Protein AF-0000000086635727 (afdb_homodimer)

Foldseek 3Di:
DDDQKDKDFDDPVCLLVQLVQVLVVLLPDPLQVLFFAPPPPVVVSSVVSSVVVVCQNPDPQKTKMFIAGPPPRDTFKIWMKGWLPPPPVCPVPDPPVPVPQDDPRTDRVSVSVVVVQVVVLVVVDNVFTEMETPDIGGHPVCPPVCRRVVNVVVVVVVCVVVQHKYKYWDWPVCVVVLVVVVWDWDDKDKDACPVRDDPPPPGGITMITMTMDNPVPVVD/DPDQKDKDFDDPVCLLVQLVQVLVVLLPDPLQQLFFAPPPPSVVSSVVSSVVVVCQNPDPQKTKMFIAGPPPRDTFKIWMKGWPPPPPVCPVPDPPVPVPQDDPRTDRVSVSVVVVQVVVLVVVDNVFTEMETPDIGGHPVCPPVCRRVVNVVVVVVVCVVVQHKYKYWDWPVCVVVLVVVVWDWDDKDKDACPVRDDPPPPGGITMITMTMGNPPPVVD

InterPro domains:
  IPR000182 GNAT domain [PF00583] (31-183)
  IPR000182 GNAT domain [PS51186] (5-213)
  IPR016181 Acyl-CoA N-acyltransferase [SSF55729] (10-191)
  IPR052523 Trichothecene Biosynthesis Acetyltransferases [PTHR42791] (3-195)

Sequence (440 aa):
MGDSVSISAAILADLPVLGDFLYSSKLALSINRLLIKDWPNEENQRKNYSSSIETSLSDPTMECLKAVDNVSGNIVGFVVLENSSAEAEQTSDDESTTKRTAPDWMDSDLFSEVMEGSAFLDQQSETFDHFSVIYIYVAPTSRRKGIGSKLLETCRDRAKTAGIPLVAVSEPASHPFFKSLAFEDGAHYEFDLTEYAMPYSGFGPFRLTRTIWSGDHLTRMGDSVSISAAILADLPVLGDFLYSSKLALSINRLLIKDWPNEENQRKNYSSSIETSLSDPTMECLKAVDNVSGNIVGFVVLENSSAEAEQTSDDESTTKRTAPDWMDSDLFSEVMEGSAFLDQQSETFDHFSVIYIYVAPTSRRKGIGSKLLETCRDRAKTAGIPLVAVSEPASHPFFKSLAFEDGAHYEFDLTEYAMPYSGFGPFRLTRTIWSGDHLTR

Radius of gyration: 25.7 Å; Cα contacts (8 Å, |Δi|>4): 712; chains: 2; bounding box: 42×78×71 Å

Solvent-accessible surface area (backbone atoms only — not comparable to full-atom values): 24121 Å² total; per-residue (Å²): 131,76,76,66,51,48,78,44,75,57,54,79,89,45,43,69,61,54,13,50,51,48,37,56,59,49,69,70,34,50,65,44,61,62,29,35,47,74,67,81,37,57,68,64,45,42,53,52,33,31,50,52,48,51,50,41,71,69,35,87,51,36,46,40,36,29,30,27,30,66,83,81,65,43,77,43,32,40,36,32,36,33,44,68,60,55,74,57,80,65,70,68,63,76,73,60,75,56,74,74,66,58,57,89,58,35,37,53,68,58,43,52,50,51,51,50,43,51,50,55,57,48,58,74,50,67,84,51,63,29,32,34,50,75,45,72,49,57,41,78,94,55,54,94,68,55,56,68,57,52,56,50,47,56,53,48,49,54,19,57,76,70,70,35,31,37,33,32,72,29,45,47,88,48,37,61,59,45,46,74,71,64,30,39,81,62,65,68,41,76,41,64,43,51,82,73,46,60,76,42,46,19,41,17,43,27,36,41,33,35,31,39,29,59,69,87,59,66,78,108,131,75,76,66,51,48,78,45,74,58,55,78,88,44,42,69,62,53,14,50,49,50,35,55,59,49,70,68,35,51,65,44,60,62,29,34,45,73,64,81,37,59,70,63,44,43,51,52,33,31,50,52,49,52,49,41,70,69,35,87,50,34,45,41,36,28,28,26,30,66,83,82,64,43,76,45,30,39,38,30,37,34,42,67,60,54,73,58,81,65,70,68,63,77,75,59,77,56,75,75,67,59,57,87,58,35,37,53,69,59,42,52,48,52,51,50,44,50,49,54,57,48,59,74,50,66,85,50,62,30,32,34,49,76,46,72,50,60,42,78,94,55,54,93,68,55,55,67,57,53,55,49,47,55,52,47,50,52,20,57,75,69,69,36,30,37,33,32,73,31,43,44,88,48,37,64,59,44,45,75,70,64,31,40,82,60,63,68,40,77,43,63,43,49,82,73,46,62,76,43,47,19,41,17,42,28,38,42,33,34,29,36,29,60,68,89,57,66,78,108

Nearest PDB structures (foldseek):
  7k09-assembly1_A  TM=7.067E-01  e=7.588E-09  Streptomyces alboniger
  2g0b-assembly11_D  TM=6.421E-01  e=4.257E-07  uncultured bacterium
  3igr-assembly1_A  TM=5.921E-01  e=1.013E-06  Aliivibrio fischeri ES114
  2psw-assembly2_B  TM=6.385E-01  e=7.360E-06  Homo sapiens
  7crm-assembly2_C  TM=5.842E-01  e=5.629E-04  Mycolicibacterium smegmatis MC2 155

Organism: NCBI:txid1208366

Secondary structure (DSSP, 8-state):
---SEEEEE--GGGHHHHHHHHHHHHHT-HHHHHHBTTTT-HHHHHHHHHHHHHHHHH-TTEEEEEEEETTT--EEEEEEEEETTS--------------PPPTTB-HHHHHHHHHHHHHHHHTTTTS--EEEEEEEE-GGG-SSSHHHHHHHHHHHHHHHHT--EEEEE-TTTHHHHHHTT-EEEEEEEEEGGGGS-TTEEEEEEEEEEEEE--GGG--/---SEEEEE--GGGHHHHHHHHHHHHHT-HHHHHHBTTTT-HHHHHHHHHHHHHHHHH-TTEEEEEEEETTT--EEEEEEEEETTS--------------PPPTTB-HHHHHHHHHHHHHHHHTTTTS--EEEEEEEE-GGG-SSSHHHHHHHHHHHHHHHHT--EEEEE-TTTHHHHHHTT-EEEEEEEEEGGGGS-TTEEEEEEEEEEEEE--GGG--

pLDDT: mean 90.7, std 16.27, range [30.2, 98.88]

Structure (mmCIF, N/CA/C/O backbone):
data_AF-0000000086635727-model_v1
#
loop_
_entity.id
_entity.type
_entity.pdbx_description
1 polymer 'N-acetyltransferase domain-containing protein'
#
loop_
_atom_site.group_PDB
_atom_site.id
_atom_site.type_symbol
_atom_site.label_atom_id
_atom_site.label_alt_id
_atom_site.label_comp_id
_atom_site.label_asym_id
_atom_site.label_entity_id
_atom_site.label_seq_id
_atom_site.pdbx_PDB_ins_code
_atom_site.Cartn_x
_atom_site.Cartn_y
_atom_site.Cartn_z
_atom_site.occupancy
_atom_site.B_iso_or_equiv
_atom_site.auth_seq_id
_atom_site.auth_comp_id
_atom_site.auth_asym_id
_atom_site.auth_atom_id
_atom_site.pdbx_PDB_model_num
ATOM 1 N N . MET A 1 1 ? -4.012 -37.156 10.641 1 36.78 1 MET A N 1
ATOM 2 C CA . MET A 1 1 ? -4.59 -35.844 10.703 1 36.78 1 MET A CA 1
ATOM 3 C C . MET A 1 1 ? -5.242 -35.438 9.383 1 36.78 1 MET A C 1
ATOM 5 O O . MET A 1 1 ? -4.586 -35.469 8.336 1 36.78 1 MET A O 1
ATOM 9 N N . GLY A 1 2 ? -6.363 -35.656 9.102 1 48.5 2 GLY A N 1
ATOM 10 C CA . GLY A 1 2 ? -7.102 -35.562 7.852 1 48.5 2 GLY A CA 1
ATOM 11 C C . GLY A 1 2 ? -6.828 -34.312 7.07 1 48.5 2 GLY A C 1
ATOM 12 O O . GLY A 1 2 ? -6.414 -33.281 7.645 1 48.5 2 GLY A O 1
ATOM 13 N N . ASP A 1 3 ? -6.762 -34.281 5.75 1 68.38 3 ASP A N 1
ATOM 14 C CA . ASP A 1 3 ? -6.406 -33.156 4.91 1 68.38 3 ASP A CA 1
ATOM 15 C C . ASP A 1 3 ? -7.305 -31.953 5.207 1 68.38 3 ASP A C 1
ATOM 17 O O . ASP A 1 3 ? -8.523 -32.031 5.078 1 68.38 3 ASP A O 1
ATOM 21 N N . SER A 1 4 ? -6.855 -30.859 5.867 1 88.88 4 SER A N 1
ATOM 22 C CA . SER A 1 4 ? -7.602 -29.703 6.348 1 88.88 4 SER A CA 1
ATOM 23 C C . SER A 1 4 ? -8.234 -28.938 5.195 1 88.88 4 SER A C 1
ATOM 25 O O . SER A 1 4 ? -9.203 -28.188 5.387 1 88.88 4 SER A O 1
ATOM 27 N N . VAL A 1 5 ? -7.836 -29.328 3.965 1 96.62 5 VAL A N 1
ATOM 28 C CA . VAL A 1 5 ? -8.422 -28.625 2.834 1 96.62 5 VAL A CA 1
ATOM 29 C C . VAL A 1 5 ? -8.633 -29.594 1.669 1 96.62 5 VAL A C 1
ATOM 31 O O . VAL A 1 5 ? -7.918 -30.578 1.541 1 96.62 5 VAL A O 1
ATOM 34 N N . SER A 1 6 ? -9.594 -29.469 0.862 1 97.81 6 SER A N 1
ATOM 35 C CA . SER A 1 6 ? -9.867 -30.188 -0.386 1 97.81 6 SER A CA 1
ATOM 36 C C . SER A 1 6 ? -9.672 -29.266 -1.591 1 97.81 6 SER A C 1
ATOM 38 O O . SER A 1 6 ? -10.055 -28.094 -1.556 1 97.81 6 SER A O 1
ATOM 40 N N . ILE A 1 7 ? -9.055 -29.828 -2.609 1 98.38 7 ILE A N 1
ATOM 41 C CA . ILE A 1 7 ? -8.836 -29.078 -3.838 1 98.38 7 ILE A CA 1
ATOM 42 C C . ILE A 1 7 ? -9.852 -29.5 -4.895 1 98.38 7 ILE A C 1
ATOM 44 O O . ILE A 1 7 ? -10.047 -30.688 -5.125 1 98.38 7 ILE A O 1
ATOM 48 N N . SER A 1 8 ? -10.508 -28.594 -5.496 1 98.19 8 SER A N 1
ATOM 49 C CA . SER A 1 8 ? -11.461 -28.875 -6.559 1 98.19 8 SER A CA 1
ATOM 50 C C . SER A 1 8 ? -11.539 -27.734 -7.562 1 98.19 8 SER A C 1
ATOM 52 O O . SER A 1 8 ? -10.945 -26.672 -7.348 1 98.19 8 SER A O 1
ATOM 54 N N . ALA A 1 9 ? -12.211 -27.938 -8.633 1 98.31 9 ALA A N 1
ATOM 55 C CA . ALA A 1 9 ? -12.391 -26.906 -9.656 1 98.31 9 ALA A CA 1
ATOM 56 C C . ALA A 1 9 ? -13.25 -25.75 -9.133 1 98.31 9 ALA A C 1
ATOM 58 O O . ALA A 1 9 ? -14.266 -25.984 -8.469 1 98.31 9 ALA A O 1
ATOM 59 N N . ALA A 1 10 ? -12.828 -24.547 -9.359 1 98.69 10 ALA A N 1
ATOM 60 C CA . ALA A 1 10 ? -13.672 -23.391 -9.07 1 98.69 10 ALA A CA 1
ATOM 61 C C . ALA A 1 10 ? -14.797 -23.25 -10.086 1 98.69 10 ALA A C 1
ATOM 63 O O . ALA A 1 10 ? -14.656 -23.703 -11.234 1 98.69 10 ALA A O 1
ATOM 64 N N . ILE A 1 11 ? -15.883 -22.719 -9.625 1 98.06 11 ILE A N 1
ATOM 65 C CA . ILE A 1 11 ? -17.031 -22.484 -10.5 1 98.06 11 ILE A CA 1
ATOM 66 C C . ILE A 1 11 ? -17.406 -21 -10.461 1 98.06 11 ILE A C 1
ATOM 68 O O . ILE A 1 11 ? -16.859 -20.234 -9.664 1 98.06 11 ILE A O 1
ATOM 72 N N . LEU A 1 12 ? -18.328 -20.609 -11.312 1 97.94 12 LEU A N 1
ATOM 73 C CA . LEU A 1 12 ? -18.703 -19.203 -11.453 1 97.94 12 LEU A CA 1
ATOM 74 C C . LEU A 1 12 ? -19.219 -18.641 -10.133 1 97.94 12 LEU A C 1
ATOM 76 O O . LEU A 1 12 ? -19 -17.469 -9.82 1 97.94 12 LEU A O 1
ATOM 80 N N . ALA A 1 13 ? -19.859 -19.438 -9.344 1 98.25 13 ALA A N 1
ATOM 81 C CA . ALA A 1 13 ? -20.422 -19.016 -8.062 1 98.25 13 ALA A CA 1
ATOM 82 C C . ALA A 1 13 ? -19.312 -18.609 -7.102 1 98.25 13 ALA A C 1
ATOM 84 O O . ALA A 1 13 ? -19.562 -17.906 -6.117 1 98.25 13 ALA A O 1
ATOM 85 N N . ASP A 1 14 ? -18.078 -18.984 -7.352 1 98.69 14 ASP A N 1
ATOM 86 C CA . ASP A 1 14 ? -16.938 -18.688 -6.484 1 98.69 14 ASP A CA 1
ATOM 87 C C . ASP A 1 14 ? -16.328 -17.328 -6.832 1 98.69 14 ASP A C 1
ATOM 89 O O . ASP A 1 14 ? -15.438 -16.844 -6.133 1 98.69 14 ASP A O 1
ATOM 93 N N . LEU A 1 15 ? -16.797 -16.688 -7.852 1 98.56 15 LEU A N 1
ATOM 94 C CA . LEU A 1 15 ? -16.188 -15.492 -8.445 1 98.56 15 LEU A CA 1
ATOM 95 C C . LEU A 1 15 ? -16.047 -14.383 -7.406 1 98.56 15 LEU A C 1
ATOM 97 O O . LEU A 1 15 ? -15 -13.742 -7.309 1 98.56 15 LEU A O 1
ATOM 101 N N . PRO A 1 16 ? -17 -14.125 -6.531 1 98.25 16 PRO A N 1
ATOM 102 C CA . PRO A 1 16 ? -16.828 -13.039 -5.566 1 98.25 16 PRO A CA 1
ATOM 103 C C . PRO A 1 16 ? -15.664 -13.273 -4.613 1 98.25 16 PRO A C 1
ATOM 105 O O . PRO A 1 16 ? -14.867 -12.359 -4.371 1 98.25 16 PRO A O 1
ATOM 108 N N . VAL A 1 17 ? -15.508 -14.453 -4.16 1 98.5 17 VAL A N 1
ATOM 109 C CA . VAL A 1 17 ? -14.453 -14.766 -3.199 1 98.5 17 VAL A CA 1
ATOM 110 C C . VAL A 1 17 ? -13.094 -14.773 -3.898 1 98.5 17 VAL A C 1
ATOM 112 O O . VAL A 1 17 ? -12.125 -14.219 -3.377 1 98.5 17 VAL A O 1
ATOM 115 N N . LEU A 1 18 ? -13.008 -15.359 -5.082 1 98.81 18 LEU A N 1
ATOM 116 C CA . LEU A 1 18 ? -11.742 -15.422 -5.805 1 98.81 18 LEU A CA 1
ATOM 117 C C . LEU A 1 18 ? -11.305 -14.039 -6.277 1 98.81 18 LEU A C 1
ATOM 119 O O . LEU A 1 18 ? -10.117 -13.719 -6.266 1 98.81 18 LEU A O 1
ATOM 123 N N . GLY A 1 19 ? -12.297 -13.219 -6.723 1 98.56 19 GLY A N 1
ATOM 124 C CA . GLY A 1 19 ? -11.992 -11.844 -7.062 1 98.56 19 GLY A CA 1
ATOM 125 C C . GLY A 1 19 ? -11.43 -11.047 -5.898 1 98.56 19 GLY A C 1
ATOM 126 O O . GLY A 1 19 ? -10.469 -10.289 -6.059 1 98.56 19 GLY A O 1
ATOM 127 N N . ASP A 1 20 ? -12.023 -11.281 -4.738 1 97.5 20 ASP A N 1
ATOM 128 C CA . ASP A 1 20 ? -11.547 -10.625 -3.523 1 97.5 20 ASP A CA 1
ATOM 129 C C . ASP A 1 20 ? -10.133 -11.078 -3.166 1 97.5 20 ASP A C 1
ATOM 131 O O . ASP A 1 20 ? -9.312 -10.281 -2.703 1 97.5 20 ASP A O 1
ATOM 135 N N . PHE A 1 21 ? -9.867 -12.375 -3.34 1 97.75 21 PHE A N 1
ATOM 136 C CA . PHE A 1 21 ? -8.531 -12.906 -3.088 1 97.75 21 PHE A CA 1
ATOM 137 C C . PHE A 1 21 ? -7.508 -12.258 -4.008 1 97.75 21 PHE A C 1
ATOM 139 O O . PHE A 1 21 ? -6.441 -11.828 -3.555 1 97.75 21 PHE A O 1
ATOM 146 N N . LEU A 1 22 ? -7.848 -12.164 -5.262 1 98.19 22 LEU A N 1
ATOM 147 C CA . LEU A 1 22 ? -6.906 -11.562 -6.203 1 98.19 22 LEU A CA 1
ATOM 148 C C . LEU A 1 22 ? -6.695 -10.086 -5.891 1 98.19 22 LEU A C 1
ATOM 150 O O . LEU A 1 22 ? -5.562 -9.602 -5.906 1 98.19 22 LEU A O 1
ATOM 154 N N . TYR A 1 23 ? -7.754 -9.398 -5.566 1 97.12 23 TYR A N 1
ATOM 155 C CA . TYR A 1 23 ? -7.645 -8 -5.168 1 97.12 23 TYR A CA 1
ATOM 156 C C . TYR A 1 23 ? -6.715 -7.844 -3.971 1 97.12 23 TYR A C 1
ATOM 158 O O . TYR A 1 23 ? -5.832 -6.98 -3.971 1 97.12 23 TYR A O 1
ATOM 166 N N . SER A 1 24 ? -6.895 -8.695 -2.98 1 94.31 24 SER A N 1
ATOM 167 C CA . SER A 1 24 ? -6.078 -8.656 -1.771 1 94.31 24 SER A CA 1
ATOM 168 C C . SER A 1 24 ? -4.605 -8.891 -2.09 1 94.31 24 SER A C 1
ATOM 170 O O . SER A 1 24 ? -3.73 -8.227 -1.532 1 94.31 24 SER A O 1
ATOM 172 N N . SER A 1 25 ? -4.379 -9.789 -2.971 1 95.06 25 SER A N 1
ATOM 173 C CA . SER A 1 25 ? -3.012 -10.102 -3.377 1 95.06 25 SER A CA 1
ATOM 174 C C . SER A 1 25 ? -2.346 -8.914 -4.055 1 95.06 25 SER A C 1
ATOM 176 O O . SER A 1 25 ? -1.209 -8.562 -3.729 1 95.06 25 SER A O 1
ATOM 178 N N . LYS A 1 26 ? -3.078 -8.227 -4.914 1 95.88 26 LYS A N 1
ATOM 179 C CA . LYS A 1 26 ? -2.514 -7.133 -5.703 1 95.88 26 LYS A CA 1
ATOM 180 C C . LYS A 1 26 ? -2.381 -5.863 -4.867 1 95.88 26 LYS A C 1
ATOM 182 O O . LYS A 1 26 ? -1.473 -5.059 -5.094 1 95.88 26 LYS A O 1
ATOM 187 N N . LEU A 1 27 ? -3.234 -5.695 -3.893 1 93.12 27 LEU A N 1
ATOM 188 C CA . LEU A 1 27 ? -3.201 -4.559 -2.98 1 93.12 27 LEU A CA 1
ATOM 189 C C . LEU A 1 27 ? -1.878 -4.508 -2.223 1 93.12 27 LEU A C 1
ATOM 191 O O . LEU A 1 27 ? -1.392 -3.428 -1.882 1 93.12 27 LEU A O 1
ATOM 195 N N . ALA A 1 28 ? -1.261 -5.59 -2.072 1 91.94 28 ALA A N 1
ATOM 196 C CA . ALA A 1 28 ? -0.073 -5.699 -1.229 1 91.94 28 ALA A CA 1
ATOM 197 C C . ALA A 1 28 ? 1.189 -5.352 -2.014 1 91.94 28 ALA A C 1
ATOM 199 O O . ALA A 1 28 ? 2.262 -5.176 -1.43 1 91.94 28 ALA A O 1
ATOM 200 N N . LEU A 1 29 ? 1.156 -5.195 -3.256 1 95.31 29 LEU A N 1
ATOM 201 C CA . LEU A 1 29 ? 2.338 -5.008 -4.09 1 95.31 29 LEU A CA 1
ATOM 202 C C . LEU A 1 29 ? 2.73 -3.535 -4.152 1 95.31 29 LEU A C 1
ATOM 204 O O . LEU A 1 29 ? 1.91 -2.686 -4.504 1 95.31 29 LEU A O 1
ATOM 208 N N . SER A 1 30 ? 4.027 -3.275 -3.857 1 96.81 30 SER A N 1
ATOM 209 C CA . SER A 1 30 ? 4.543 -1.91 -3.914 1 96.81 30 SER A CA 1
ATOM 210 C C . SER A 1 30 ? 4.383 -1.317 -5.309 1 96.81 30 SER A C 1
ATOM 212 O O . SER A 1 30 ? 4.035 -0.143 -5.457 1 96.81 30 SER A O 1
ATOM 214 N N . ILE A 1 31 ? 4.602 -2.123 -6.324 1 97.88 31 ILE A N 1
ATOM 215 C CA . ILE A 1 31 ? 4.504 -1.625 -7.691 1 97.88 31 ILE A CA 1
ATOM 216 C C . ILE A 1 31 ? 3.068 -1.204 -7.984 1 97.88 31 ILE A C 1
ATOM 218 O O . ILE A 1 31 ? 2.836 -0.224 -8.695 1 97.88 31 ILE A O 1
ATOM 222 N N . ASN A 1 32 ? 2.025 -1.882 -7.406 1 96.94 32 ASN A N 1
ATOM 223 C CA . ASN A 1 32 ? 0.627 -1.54 -7.648 1 96.94 32 ASN A CA 1
ATOM 224 C C . ASN A 1 32 ? 0.234 -0.252 -6.93 1 96.94 32 ASN A C 1
ATOM 226 O O . ASN A 1 32 ? -0.639 0.482 -7.398 1 96.94 32 ASN A O 1
ATOM 230 N N . ARG A 1 33 ? 0.891 0.064 -5.863 1 96.12 33 ARG A N 1
ATOM 231 C CA . ARG A 1 33 ? 0.668 1.345 -5.203 1 96.12 33 ARG A CA 1
ATOM 232 C C . ARG A 1 33 ? 0.951 2.506 -6.148 1 96.12 33 ARG A C 1
ATOM 234 O O . ARG A 1 33 ? 0.279 3.539 -6.094 1 96.12 33 ARG A O 1
ATOM 241 N N . LEU A 1 34 ? 1.922 2.336 -6.977 1 97.25 34 LEU A N 1
ATOM 242 C CA . LEU A 1 34 ? 2.311 3.398 -7.898 1 97.25 34 LEU A CA 1
ATOM 243 C C . LEU A 1 34 ? 1.558 3.273 -9.219 1 97.25 34 LEU A C 1
ATOM 245 O O . LEU A 1 34 ? 1.301 4.277 -9.891 1 97.25 34 LEU A O 1
ATOM 249 N N . LEU A 1 35 ? 1.192 2.041 -9.555 1 97.88 35 LEU A N 1
ATOM 250 C CA . LEU A 1 35 ? 0.528 1.768 -10.82 1 97.88 35 LEU A CA 1
ATOM 251 C C . LEU A 1 35 ? -0.91 2.275 -10.805 1 97.88 35 LEU A C 1
ATOM 253 O O . LEU A 1 35 ? -1.391 2.824 -11.797 1 97.88 35 LEU A O 1
ATOM 257 N N . ILE A 1 36 ? -1.622 2.139 -9.664 1 96.81 36 ILE A N 1
ATOM 258 C CA . ILE A 1 36 ? -3.041 2.451 -9.539 1 96.81 36 ILE A CA 1
ATOM 259 C C . ILE A 1 36 ? -3.215 3.906 -9.109 1 96.81 36 ILE A C 1
ATOM 261 O O . ILE A 1 36 ? -2.729 4.305 -8.047 1 96.81 36 ILE A O 1
ATOM 265 N N . LYS A 1 37 ? -3.822 4.695 -9.922 1 92.56 37 LYS A N 1
ATOM 266 C CA . LYS A 1 37 ? -4.152 6.074 -9.57 1 92.56 37 LYS A CA 1
ATOM 267 C C . LYS A 1 37 ? -5.238 6.121 -8.5 1 92.56 37 LYS A C 1
ATOM 269 O O . LYS A 1 37 ? -6.082 5.227 -8.422 1 92.56 37 LYS A O 1
ATOM 274 N N . ASP A 1 38 ? -5.215 7.184 -7.66 1 86.62 38 ASP A N 1
ATOM 275 C CA . ASP A 1 38 ? -6.195 7.379 -6.598 1 86.62 38 ASP A CA 1
ATOM 276 C C . ASP A 1 38 ? -6.281 6.148 -5.699 1 86.62 38 ASP A C 1
ATOM 278 O O . ASP A 1 38 ? -7.371 5.629 -5.449 1 86.62 38 ASP A O 1
ATOM 282 N N . TRP A 1 39 ? -5.16 5.727 -5.355 1 87.31 39 TRP A N 1
ATOM 283 C CA . TRP A 1 39 ? -5.02 4.48 -4.609 1 87.31 39 TRP A CA 1
ATOM 284 C C . TRP A 1 39 ? -5.785 4.543 -3.295 1 87.31 39 TRP A C 1
ATOM 286 O O . TRP A 1 39 ? -5.766 5.566 -2.604 1 87.31 39 TRP A O 1
ATOM 296 N N . PRO A 1 40 ? -6.617 3.398 -2.949 1 89.81 40 PRO A N 1
ATOM 297 C CA . PRO A 1 40 ? -6.512 2.078 -3.576 1 89.81 40 PRO A CA 1
ATOM 298 C C . PRO A 1 40 ? -7.441 1.918 -4.773 1 89.81 40 PRO A C 1
ATOM 300 O O . PRO A 1 40 ? -7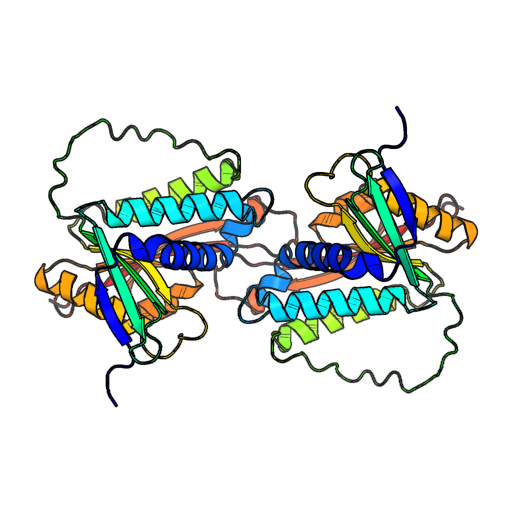.383 0.904 -5.477 1 89.81 40 PRO A O 1
ATOM 303 N N . ASN A 1 41 ? -8.273 2.92 -5.004 1 92.25 41 ASN A N 1
ATOM 304 C CA . ASN A 1 41 ? -9.18 2.832 -6.145 1 92.25 41 ASN A CA 1
ATOM 305 C C . ASN A 1 41 ? -9.914 1.496 -6.176 1 92.25 41 ASN A C 1
ATOM 307 O O . ASN A 1 41 ? -9.93 0.811 -7.199 1 92.25 41 ASN A O 1
ATOM 311 N N . GLU A 1 42 ? -10.523 1.17 -5.078 1 92.31 42 GLU A N 1
ATOM 312 C CA . GLU A 1 42 ? -11.078 -0.153 -4.805 1 92.31 42 GLU A CA 1
ATOM 313 C C . GLU A 1 42 ? -12.07 -0.566 -5.883 1 92.31 42 GLU A C 1
ATOM 315 O O . GLU A 1 42 ? -12.031 -1.696 -6.375 1 92.31 42 GLU A O 1
ATOM 320 N N . GLU A 1 43 ? -12.883 0.314 -6.305 1 95 43 GLU A N 1
ATOM 321 C CA . GLU A 1 43 ? -13.922 -0.02 -7.273 1 95 43 GLU A CA 1
ATOM 322 C C . GLU A 1 43 ? -13.32 -0.542 -8.578 1 95 43 GLU A C 1
ATOM 324 O O . GLU A 1 43 ? -13.664 -1.638 -9.023 1 95 43 GLU A O 1
ATOM 329 N N . ASN A 1 44 ? -12.422 0.178 -9.133 1 96.62 44 ASN A N 1
ATOM 330 C CA . ASN A 1 44 ? -11.82 -0.215 -10.406 1 96.62 44 ASN A CA 1
ATOM 331 C C . ASN A 1 44 ? -10.961 -1.471 -10.258 1 96.62 44 ASN A C 1
ATOM 333 O O . ASN A 1 44 ? -10.969 -2.34 -11.133 1 96.62 44 ASN A O 1
ATOM 337 N N . GLN A 1 45 ? -10.289 -1.582 -9.141 1 97.06 45 GLN A N 1
ATOM 338 C CA . GLN A 1 45 ? -9.445 -2.754 -8.938 1 97.06 45 GLN A CA 1
ATOM 339 C C . GLN A 1 45 ? -10.281 -4.02 -8.789 1 97.06 45 GLN A C 1
ATOM 341 O O . GLN A 1 45 ? -9.984 -5.043 -9.406 1 97.06 45 GLN A O 1
ATOM 346 N N . ARG A 1 46 ? -11.289 -3.943 -8.039 1 97.44 46 ARG A N 1
ATOM 347 C CA . ARG A 1 46 ? -12.141 -5.109 -7.82 1 97.44 46 ARG A CA 1
ATOM 348 C C . ARG A 1 46 ? -12.812 -5.539 -9.117 1 97.44 46 ARG A C 1
ATOM 350 O O . ARG A 1 46 ? -12.906 -6.734 -9.414 1 97.44 46 ARG A O 1
ATOM 357 N N . LYS A 1 47 ? -13.281 -4.59 -9.82 1 97.94 47 LYS A N 1
ATOM 358 C CA . LYS A 1 47 ? -13.875 -4.906 -11.117 1 97.94 47 LYS A CA 1
ATOM 359 C C . LYS A 1 47 ? -12.859 -5.586 -12.031 1 97.94 47 LYS A C 1
ATOM 361 O O . LYS A 1 47 ? -13.172 -6.598 -12.664 1 97.94 47 LYS A O 1
ATOM 366 N N . ASN A 1 48 ? -11.711 -5.039 -12.102 1 97.69 48 ASN A N 1
ATOM 367 C CA . ASN A 1 48 ? -10.648 -5.559 -12.953 1 97.69 48 ASN A CA 1
ATOM 368 C C . ASN A 1 48 ? -10.273 -6.988 -12.57 1 97.69 48 ASN A C 1
ATOM 370 O O . ASN A 1 48 ? -10.164 -7.859 -13.438 1 97.69 48 ASN A O 1
ATOM 374 N N . TYR A 1 49 ? -10.125 -7.273 -11.32 1 97.88 49 TYR A N 1
ATOM 375 C CA . TYR A 1 49 ? -9.641 -8.578 -10.883 1 97.88 49 TYR A CA 1
ATOM 376 C C . TYR A 1 49 ? -10.766 -9.609 -10.914 1 97.88 49 TYR A C 1
ATOM 378 O O . TYR A 1 49 ? -10.523 -10.789 -11.188 1 97.88 49 TYR A O 1
ATOM 386 N N . SER A 1 50 ? -11.992 -9.148 -10.664 1 98.19 50 SER A N 1
ATOM 387 C CA . SER A 1 50 ? -13.125 -10.031 -10.883 1 98.19 50 SER A CA 1
ATOM 388 C C . SER A 1 50 ? -13.227 -10.461 -12.344 1 98.19 50 SER A C 1
ATOM 390 O O . SER A 1 50 ? -13.453 -11.633 -12.633 1 98.19 50 SER A O 1
ATOM 392 N N . SER A 1 51 ? -13.062 -9.516 -13.227 1 98 51 SER A N 1
ATOM 393 C CA . SER A 1 51 ? -13.094 -9.812 -14.656 1 98 51 SER A CA 1
ATOM 394 C C . SER A 1 51 ? -11.977 -10.773 -15.047 1 98 51 SER A C 1
ATOM 396 O O . SER A 1 51 ? -12.18 -11.664 -15.875 1 98 51 SER A O 1
ATOM 398 N N . SER A 1 52 ? -10.828 -10.594 -14.477 1 97.75 52 SER A N 1
ATOM 399 C CA . SER A 1 52 ? -9.695 -11.469 -14.758 1 97.75 52 SER A CA 1
ATOM 400 C C . SER A 1 52 ? -9.984 -12.898 -14.336 1 97.75 52 SER A C 1
ATOM 402 O O . SER A 1 52 ? -9.672 -13.844 -15.062 1 97.75 52 SER A O 1
ATOM 404 N N . ILE A 1 53 ? -10.594 -13.07 -13.156 1 98.44 53 ILE A N 1
ATOM 405 C CA . ILE A 1 53 ? -10.945 -14.398 -12.672 1 98.44 53 ILE A CA 1
ATOM 406 C C . ILE A 1 53 ? -12.039 -15 -13.555 1 98.44 53 ILE A C 1
ATOM 408 O O . ILE A 1 53 ? -11.984 -16.172 -13.906 1 98.44 53 ILE A O 1
ATOM 412 N N . GLU A 1 54 ? -12.969 -14.195 -13.922 1 98.31 54 GLU A N 1
ATOM 413 C CA . GLU A 1 54 ? -14.055 -14.656 -14.781 1 98.31 54 GLU A CA 1
ATOM 414 C C . GLU A 1 54 ? -13.516 -15.172 -16.109 1 98.31 54 GLU A C 1
ATOM 416 O O . GLU A 1 54 ? -13.953 -16.219 -16.594 1 98.31 54 GLU A O 1
ATOM 421 N N . THR A 1 55 ? -12.594 -14.43 -16.688 1 97.38 55 THR A N 1
ATOM 422 C CA . THR A 1 55 ? -11.953 -14.844 -17.922 1 97.38 55 THR A CA 1
ATOM 423 C C . THR A 1 55 ? -11.227 -16.172 -17.734 1 97.38 55 THR A C 1
ATOM 425 O O . THR A 1 55 ? -11.305 -17.062 -18.609 1 97.38 55 THR A O 1
ATOM 428 N N . SER A 1 56 ? -10.578 -16.312 -16.641 1 97.12 56 SER A N 1
ATOM 429 C CA . SER A 1 56 ? -9.875 -17.547 -16.344 1 97.12 56 SER A CA 1
ATOM 430 C C . SER A 1 56 ? -10.844 -18.719 -16.25 1 97.12 56 SER A C 1
ATOM 432 O O . SER A 1 56 ? -10.539 -19.828 -16.688 1 97.12 56 SER A O 1
ATOM 434 N N . LEU A 1 57 ? -12 -18.516 -15.664 1 97.5 57 LEU A N 1
ATOM 435 C CA . LEU A 1 57 ? -12.992 -19.562 -15.461 1 97.5 57 LEU A CA 1
ATOM 436 C C . LEU A 1 57 ? -13.602 -20.016 -16.781 1 97.5 57 LEU A C 1
ATOM 438 O O . LEU A 1 57 ? -14.039 -21.156 -16.922 1 97.5 57 LEU A O 1
ATOM 442 N N . SER A 1 58 ? -13.547 -19.172 -17.781 1 95.44 58 SER A N 1
ATOM 443 C CA . SER A 1 58 ? -14.227 -19.453 -19.031 1 95.44 58 SER A CA 1
ATOM 444 C C . SER A 1 58 ? -13.242 -19.906 -20.109 1 95.44 58 SER A C 1
ATOM 446 O O . SER A 1 58 ? -13.641 -20.406 -21.156 1 95.44 58 SER A O 1
ATOM 448 N N . ASP A 1 59 ? -11.977 -19.672 -19.875 1 95.5 59 ASP A N 1
ATOM 449 C CA . ASP A 1 59 ? -10.945 -20 -20.859 1 95.5 59 ASP A CA 1
ATOM 450 C C . ASP A 1 59 ? -10.602 -21.484 -20.828 1 95.5 59 ASP A C 1
ATOM 452 O O . ASP A 1 59 ? -10.141 -22 -19.812 1 95.5 59 ASP A O 1
ATOM 456 N N . PRO A 1 60 ? -10.797 -22.203 -21.875 1 93.81 60 PRO A N 1
ATOM 457 C CA . PRO A 1 60 ? -10.578 -23.641 -21.891 1 93.81 60 PRO A CA 1
ATOM 458 C C . PRO A 1 60 ? -9.102 -24.016 -21.734 1 93.81 60 PRO A C 1
ATOM 460 O O . PRO A 1 60 ? -8.781 -25.172 -21.453 1 93.81 60 PRO A O 1
ATOM 463 N N . THR A 1 61 ? -8.195 -23.109 -21.938 1 94.94 61 THR A N 1
ATOM 464 C CA . THR A 1 61 ? -6.77 -23.391 -21.766 1 94.94 61 THR A CA 1
ATOM 465 C C . THR A 1 61 ? -6.34 -23.172 -20.328 1 94.94 61 THR A C 1
ATOM 467 O O . THR A 1 61 ? -5.184 -23.406 -19.969 1 94.94 61 THR A O 1
ATOM 470 N N . MET A 1 62 ? -7.34 -22.766 -19.5 1 97.06 62 MET A N 1
ATOM 471 C CA . MET A 1 62 ? -7.016 -22.469 -18.109 1 97.06 62 MET A CA 1
ATOM 472 C C . MET A 1 62 ? -7.789 -23.375 -17.156 1 97.06 62 MET A C 1
ATOM 474 O O . MET A 1 62 ? -8.875 -23.859 -17.5 1 97.06 62 MET A O 1
ATOM 478 N N . GLU A 1 63 ? -7.191 -23.656 -16.109 1 97.56 63 GLU A N 1
ATOM 479 C CA . GLU A 1 63 ? -7.812 -24.375 -15 1 97.56 63 GLU A CA 1
ATOM 480 C C . GLU A 1 63 ? -7.758 -23.547 -13.719 1 97.56 63 GLU A C 1
ATOM 482 O O . GLU A 1 63 ? -6.684 -23.109 -13.305 1 97.56 63 GLU A O 1
ATOM 487 N N . CYS A 1 64 ? -8.906 -23.297 -13.141 1 98.62 64 CYS A N 1
ATOM 488 C CA . CYS A 1 64 ? -8.992 -22.609 -11.859 1 98.62 64 CYS A CA 1
ATOM 489 C C . CYS A 1 64 ? -9.367 -23.594 -10.75 1 98.62 64 CYS A C 1
ATOM 491 O O . CYS A 1 64 ? -10.445 -24.188 -10.773 1 98.62 64 CYS A O 1
ATOM 493 N N . LEU A 1 65 ? -8.461 -23.766 -9.797 1 98.69 65 LEU A N 1
ATOM 494 C CA . LEU A 1 65 ? -8.68 -24.656 -8.672 1 98.69 65 LEU A CA 1
ATOM 495 C C . LEU A 1 65 ? -8.82 -23.891 -7.371 1 98.69 65 LEU A C 1
ATOM 497 O O . LEU A 1 65 ? -8.109 -22.906 -7.148 1 98.69 65 LEU A O 1
ATOM 501 N N . LYS A 1 66 ? -9.734 -24.328 -6.547 1 98.81 66 LYS A N 1
ATOM 502 C CA . LYS A 1 66 ? -9.938 -23.719 -5.234 1 98.81 66 LYS A CA 1
ATOM 503 C C . LYS A 1 66 ? -9.602 -24.703 -4.117 1 98.81 66 LYS A C 1
ATOM 505 O O . LYS A 1 66 ? -9.758 -25.922 -4.277 1 98.81 66 LYS A O 1
ATOM 510 N N . ALA A 1 67 ? -9.078 -24.203 -3.059 1 98.81 67 ALA A N 1
ATOM 511 C CA . ALA A 1 67 ? -8.898 -24.922 -1.807 1 98.81 67 ALA A CA 1
ATOM 512 C C . ALA A 1 67 ? -10.016 -24.594 -0.817 1 98.81 67 ALA A C 1
ATOM 514 O O . ALA A 1 67 ? -10.227 -23.438 -0.482 1 98.81 67 ALA A O 1
ATOM 515 N N . VAL A 1 68 ? -10.727 -25.594 -0.337 1 98.56 68 VAL A N 1
ATOM 516 C CA . VAL A 1 68 ? -11.844 -25.422 0.585 1 98.56 68 VAL A CA 1
ATOM 517 C C . VAL A 1 68 ? -11.5 -26.047 1.936 1 98.56 68 VAL A C 1
ATOM 519 O O . VAL A 1 68 ? -11.086 -27.203 2.004 1 98.56 68 VAL A O 1
ATOM 522 N N . ASP A 1 69 ? -11.586 -25.219 2.945 1 97.88 69 ASP A N 1
ATOM 523 C CA . ASP A 1 69 ? -11.422 -25.734 4.297 1 97.88 69 ASP A CA 1
ATOM 524 C C . ASP A 1 69 ? -12.523 -26.734 4.633 1 97.88 69 ASP A C 1
ATOM 526 O O . ASP A 1 69 ? -13.711 -26.406 4.59 1 97.88 69 ASP A O 1
ATOM 530 N N . ASN A 1 70 ? -12.125 -27.906 5.047 1 96.75 70 ASN A N 1
ATOM 531 C CA . ASN A 1 70 ? -13.086 -28.984 5.207 1 96.75 70 ASN A CA 1
ATOM 532 C C . ASN A 1 70 ? -13.992 -28.766 6.418 1 96.75 70 ASN A C 1
ATOM 534 O O . ASN A 1 70 ? -15.078 -29.328 6.5 1 96.75 70 ASN A O 1
ATOM 538 N N . VAL A 1 71 ? -13.609 -28 7.348 1 95.56 71 VAL A N 1
ATOM 539 C CA . VAL A 1 71 ? -14.383 -27.75 8.562 1 95.56 71 VAL A CA 1
ATOM 540 C C . VAL A 1 71 ? -15.367 -26.609 8.32 1 95.56 71 VAL A C 1
ATOM 542 O O . VAL A 1 71 ? -16.578 -26.781 8.445 1 95.56 71 VAL A O 1
ATOM 545 N N . SER A 1 72 ? -14.992 -25.484 7.84 1 95.56 72 SER A N 1
ATOM 546 C CA . SER A 1 72 ? -15.82 -24.297 7.688 1 95.56 72 SER A CA 1
ATOM 547 C C . SER A 1 72 ? -16.562 -24.297 6.355 1 95.56 72 SER A C 1
ATOM 549 O O . SER A 1 72 ? -17.578 -23.625 6.199 1 95.56 72 SER A O 1
ATOM 551 N N . GLY A 1 73 ? -15.984 -25 5.352 1 96.81 73 GLY A N 1
ATOM 552 C CA . GLY A 1 73 ? -16.547 -24.969 4.012 1 96.81 73 GLY A CA 1
ATOM 553 C C . GLY A 1 73 ? -16.156 -23.734 3.225 1 96.81 73 GLY A C 1
ATOM 554 O O . GLY A 1 73 ? -16.578 -23.547 2.082 1 96.81 73 GLY A O 1
ATOM 555 N N . ASN A 1 74 ? -15.297 -22.906 3.803 1 97.88 74 ASN A N 1
ATOM 556 C CA . ASN A 1 74 ? -14.883 -21.672 3.141 1 97.88 74 ASN A CA 1
ATOM 557 C C . ASN A 1 74 ? -13.742 -21.922 2.158 1 97.88 74 ASN A C 1
ATOM 559 O O . ASN A 1 74 ? -12.883 -22.766 2.4 1 97.88 74 ASN A O 1
ATOM 563 N N . ILE A 1 75 ? -13.82 -21.188 1.073 1 98.75 75 ILE A N 1
ATOM 564 C CA . ILE A 1 75 ? -12.648 -21.141 0.199 1 98.75 75 ILE A CA 1
ATOM 565 C C . ILE A 1 75 ? -11.516 -20.391 0.891 1 98.75 75 ILE A C 1
ATOM 567 O O . ILE A 1 75 ? -11.703 -19.266 1.366 1 98.75 75 ILE A O 1
ATOM 571 N N . VAL A 1 76 ? -10.289 -20.969 0.912 1 98.44 76 VAL A N 1
ATOM 572 C CA . VAL A 1 76 ? -9.203 -20.359 1.665 1 98.44 76 VAL A CA 1
ATOM 573 C C . VAL A 1 76 ? -8.008 -20.125 0.744 1 98.44 76 VAL A C 1
ATOM 575 O O . VAL A 1 76 ? -6.992 -19.562 1.164 1 98.44 76 VAL A O 1
ATOM 578 N N . GLY A 1 77 ? -8.078 -20.531 -0.488 1 98.62 77 GLY A N 1
ATOM 579 C CA . GLY A 1 77 ? -7.031 -20.312 -1.477 1 98.62 77 GLY A CA 1
ATOM 580 C C . GLY A 1 77 ? -7.43 -20.75 -2.873 1 98.62 77 GLY A C 1
ATOM 581 O O . GLY A 1 77 ? -8.484 -21.359 -3.059 1 98.62 77 GLY A O 1
ATOM 582 N N . PHE A 1 78 ? -6.629 -20.422 -3.846 1 98.88 78 PHE A N 1
ATOM 583 C CA . PHE A 1 78 ? -6.887 -20.844 -5.215 1 98.88 78 PHE A CA 1
ATOM 584 C C . PHE A 1 78 ? -5.625 -20.766 -6.059 1 98.88 78 PHE A C 1
ATOM 586 O O . PHE A 1 78 ? -4.625 -20.172 -5.629 1 98.88 78 PHE A O 1
ATOM 593 N N . VAL A 1 79 ? -5.637 -21.391 -7.188 1 98.81 79 VAL A N 1
ATOM 594 C CA . VAL A 1 79 ? -4.574 -21.312 -8.18 1 98.81 79 VAL A CA 1
ATOM 595 C C . VAL A 1 79 ? -5.176 -21.344 -9.586 1 98.81 79 VAL A C 1
ATOM 597 O O . VAL A 1 79 ? -6.211 -21.969 -9.812 1 98.81 79 VAL A O 1
ATOM 600 N N . VAL A 1 80 ? -4.645 -20.594 -10.445 1 98.75 80 VAL A N 1
ATOM 601 C CA . VAL A 1 80 ? -5 -20.625 -11.859 1 98.75 80 VAL A CA 1
ATOM 602 C C . VAL A 1 80 ? -3.818 -21.125 -12.68 1 98.75 80 VAL A C 1
ATOM 604 O O . VAL A 1 80 ? -2.707 -20.609 -12.57 1 98.75 80 VAL A O 1
ATOM 607 N N . LEU A 1 81 ? -4.09 -22.109 -13.398 1 98.31 81 LEU A N 1
ATOM 608 C CA . LEU A 1 81 ? -3.104 -22.797 -14.227 1 98.31 81 LEU A CA 1
ATOM 609 C C . LEU A 1 81 ? -3.441 -22.656 -15.703 1 98.31 81 LEU A C 1
ATOM 611 O O . LEU A 1 81 ? -4.602 -22.812 -16.094 1 98.31 81 LEU A O 1
ATOM 615 N N . GLU A 1 82 ? -2.457 -22.266 -16.484 1 97.31 82 GLU A N 1
ATOM 616 C CA . GLU A 1 82 ? -2.629 -22.188 -17.938 1 97.31 82 GLU A CA 1
ATOM 617 C C . GLU A 1 82 ? -1.796 -23.25 -18.641 1 97.31 82 GLU A C 1
ATOM 619 O O . GLU A 1 82 ? -0.626 -23.453 -18.312 1 97.31 82 GLU A O 1
ATOM 624 N N . ASN A 1 83 ? -2.344 -23.953 -19.531 1 95.31 83 ASN A N 1
ATOM 625 C CA . ASN A 1 83 ? -1.653 -24.906 -20.391 1 95.31 83 ASN A CA 1
ATOM 626 C C . ASN A 1 83 ? -1.245 -24.266 -21.719 1 95.31 83 ASN A C 1
ATOM 628 O O . ASN A 1 83 ? -2.094 -24 -22.578 1 95.31 83 ASN A O 1
ATOM 632 N N . SER A 1 84 ? 0.052 -24.062 -21.875 1 87.25 84 SER A N 1
ATOM 633 C CA . SER A 1 84 ? 0.539 -23.375 -23.078 1 87.25 84 SER A CA 1
ATOM 634 C C . SER A 1 84 ? 0.435 -24.266 -24.312 1 87.25 84 SER A C 1
ATOM 636 O O . SER A 1 84 ? 0.472 -23.781 -25.438 1 87.25 84 SER A O 1
ATOM 638 N N . SER A 1 85 ? 0.392 -25.625 -24.109 1 80.5 85 SER A N 1
ATOM 639 C CA . SER A 1 85 ? 0.366 -26.594 -25.188 1 80.5 85 SER A CA 1
ATOM 640 C C . SER A 1 85 ? -1.03 -26.719 -25.797 1 80.5 85 SER A C 1
ATOM 642 O O . SER A 1 85 ? -1.2 -27.281 -26.875 1 80.5 85 SER A O 1
ATOM 644 N N . ALA A 1 86 ? -2.004 -26.484 -25.094 1 65.44 86 ALA A N 1
ATOM 645 C CA . ALA A 1 86 ? -3.387 -26.672 -25.531 1 65.44 86 ALA A CA 1
ATOM 646 C C . ALA A 1 86 ? -3.693 -25.812 -26.75 1 65.44 86 ALA A C 1
ATOM 648 O O . ALA A 1 86 ? -3.271 -24.656 -26.828 1 65.44 86 ALA A O 1
ATOM 649 N N . GLU A 1 87 ? -3.494 -26.531 -27.938 1 57.62 87 GLU A N 1
ATOM 650 C CA . GLU A 1 87 ? -3.762 -26.016 -29.266 1 57.62 87 GLU A CA 1
ATOM 651 C C . GLU A 1 87 ? -4.746 -24.859 -29.234 1 57.62 87 GLU A C 1
ATOM 653 O O . GLU A 1 87 ? -5.918 -25.031 -28.891 1 57.62 87 GLU A O 1
ATOM 658 N N . ALA A 1 88 ? -4.367 -23.75 -28.75 1 49.69 88 ALA A N 1
ATOM 659 C CA . ALA A 1 88 ? -5.242 -22.641 -29.078 1 49.69 88 ALA A CA 1
ATOM 660 C C . ALA A 1 88 ? -5.746 -22.734 -30.516 1 49.69 88 ALA A C 1
ATOM 662 O O . ALA A 1 88 ? -4.965 -22.969 -31.438 1 49.69 88 ALA A O 1
ATOM 663 N N . GLU A 1 89 ? -6.758 -23.328 -30.906 1 42.38 89 GLU A N 1
ATOM 664 C CA . GLU A 1 89 ? -7.172 -22.859 -32.219 1 42.38 89 GLU A CA 1
ATOM 665 C C . GLU A 1 89 ? -6.605 -21.484 -32.531 1 42.38 89 GLU A C 1
ATOM 667 O O . GLU A 1 89 ? -6.926 -20.516 -31.828 1 42.38 89 GLU A O 1
ATOM 672 N N . GLN A 1 90 ? -5.359 -21.531 -32.906 1 40.34 90 GLN A N 1
ATOM 673 C CA . GLN A 1 90 ? -4.602 -20.359 -33.312 1 40.34 90 GLN A CA 1
ATOM 674 C C . GLN A 1 90 ? -5.508 -19.328 -33.969 1 40.34 90 GLN A C 1
ATOM 676 O O . GLN A 1 90 ? -5.766 -19.391 -35.188 1 40.34 90 GLN A O 1
ATOM 681 N N . THR A 1 91 ? -6.715 -19.188 -33.719 1 36.34 91 THR A N 1
ATOM 682 C CA . THR A 1 91 ? -7.148 -18.016 -34.469 1 36.34 91 THR A CA 1
ATOM 683 C C . THR A 1 91 ? -6.047 -16.953 -34.5 1 36.34 91 THR A C 1
ATOM 685 O O . THR A 1 91 ? -5.59 -16.5 -33.438 1 36.34 91 THR A O 1
ATOM 688 N N . SER A 1 92 ? -5.07 -17.266 -35.375 1 34.56 92 SER A N 1
ATOM 689 C CA . SER A 1 92 ? -4.059 -16.328 -35.844 1 34.56 92 SER A CA 1
ATOM 690 C C . SER A 1 92 ? -4.539 -14.883 -35.719 1 34.56 92 SER A C 1
ATOM 692 O O . SER A 1 92 ? -4.312 -14.062 -36.594 1 34.56 92 SER A O 1
ATOM 694 N N . ASP A 1 93 ? -5.727 -14.719 -35.281 1 33.62 93 ASP A N 1
ATOM 695 C CA . ASP A 1 93 ? -5.859 -13.273 -35.406 1 33.62 93 ASP A CA 1
ATOM 696 C C . ASP A 1 93 ? -4.594 -12.562 -34.938 1 33.62 93 ASP A C 1
ATOM 698 O O . ASP A 1 93 ? -3.871 -13.07 -34.062 1 33.62 93 ASP A O 1
ATOM 702 N N . ASP A 1 94 ? -4.168 -11.578 -35.75 1 34.03 94 ASP A N 1
ATOM 703 C CA . ASP A 1 94 ? -3.188 -10.508 -35.562 1 34.03 94 ASP A CA 1
ATOM 704 C C . ASP A 1 94 ? -2.953 -10.227 -34.094 1 34.03 94 ASP A C 1
ATOM 706 O O . ASP A 1 94 ? -3.855 -9.75 -33.375 1 34.03 94 ASP A O 1
ATOM 710 N N . GLU A 1 95 ? -2.383 -11.062 -33.312 1 37.25 95 GLU A N 1
ATOM 711 C CA . GLU A 1 95 ? -1.734 -10.586 -32.094 1 37.25 95 GLU A CA 1
ATOM 712 C C . GLU A 1 95 ? -1.386 -9.102 -32.219 1 37.25 95 GLU A C 1
ATOM 714 O O . GLU A 1 95 ? -0.316 -8.75 -32.719 1 37.25 95 GLU A O 1
ATOM 719 N N . SER A 1 96 ? -2.1 -8.406 -32.938 1 33.97 96 SER A N 1
ATOM 720 C CA . SER A 1 96 ? -1.919 -6.965 -32.781 1 33.97 96 SER A CA 1
ATOM 721 C C . SER A 1 96 ? -1.548 -6.613 -31.328 1 33.97 96 SER A C 1
ATOM 723 O O . SER A 1 96 ? -2.252 -6.992 -30.391 1 33.97 96 SER A O 1
ATOM 725 N N . THR A 1 97 ? -0.336 -6.891 -30.969 1 40.69 97 THR A N 1
ATOM 726 C CA . THR A 1 97 ? 0.237 -6.109 -29.875 1 40.69 97 THR A CA 1
ATOM 727 C C . THR A 1 97 ? -0.582 -4.848 -29.625 1 40.69 97 THR A C 1
ATOM 729 O O . THR A 1 97 ? -0.347 -3.814 -30.25 1 40.69 97 THR A O 1
ATOM 732 N N . THR A 1 98 ? -1.74 -4.879 -29.922 1 40.09 98 THR A N 1
ATOM 733 C CA . THR A 1 98 ? -2.455 -3.652 -29.578 1 40.09 98 THR A CA 1
ATOM 734 C C . THR A 1 98 ? -1.962 -3.088 -28.25 1 40.09 98 THR A C 1
ATOM 736 O O . THR A 1 98 ? -1.992 -3.773 -27.234 1 40.09 98 THR A O 1
ATOM 739 N N . LYS A 1 99 ? -1.075 -2.309 -28.391 1 51 99 LYS A N 1
ATOM 740 C CA . LYS A 1 99 ? -0.64 -1.414 -27.328 1 51 99 LYS A CA 1
ATOM 741 C C . LYS A 1 99 ? -1.771 -1.147 -26.328 1 51 99 LYS A C 1
ATOM 743 O O . LYS A 1 99 ? -2.686 -0.373 -26.625 1 51 99 LYS A O 1
ATOM 748 N N . ARG A 1 100 ? -2.049 -2.404 -25.547 1 69.44 100 ARG A N 1
ATOM 749 C CA . ARG A 1 100 ? -3.08 -2.154 -24.531 1 69.44 100 ARG A CA 1
ATOM 750 C C . ARG A 1 100 ? -2.902 -0.782 -23.906 1 69.44 100 ARG A C 1
ATOM 752 O O . ARG A 1 100 ? -1.811 -0.442 -23.438 1 69.44 100 ARG A O 1
ATOM 759 N N . THR A 1 101 ? -3.691 -0.041 -24.297 1 86.75 101 THR A N 1
ATOM 760 C CA . THR A 1 101 ? -3.719 1.271 -23.672 1 86.75 101 THR A CA 1
ATOM 761 C C . THR A 1 101 ? -4.086 1.146 -22.188 1 86.75 101 THR A C 1
ATOM 763 O O . THR A 1 101 ? -4.934 0.33 -21.828 1 86.75 101 THR A O 1
ATOM 766 N N . ALA A 1 102 ? -3.207 1.701 -21.469 1 92.56 102 ALA A N 1
ATOM 767 C CA . ALA A 1 102 ? -3.473 1.717 -20.031 1 92.56 102 ALA A CA 1
ATOM 768 C C . ALA A 1 102 ? -4.871 2.248 -19.734 1 92.56 102 ALA A C 1
ATOM 770 O O . ALA A 1 102 ? -5.297 3.252 -20.312 1 92.56 102 ALA A O 1
ATOM 771 N N . PRO A 1 103 ? -5.621 1.512 -18.906 1 95.25 103 PRO A N 1
ATOM 772 C CA . PRO A 1 103 ? -6.832 2.162 -18.406 1 95.25 103 PRO A CA 1
ATOM 773 C C . PRO A 1 103 ? -6.555 3.531 -17.797 1 95.25 103 PRO A C 1
ATOM 775 O O . PRO A 1 103 ? -5.445 3.787 -17.328 1 95.25 103 PRO A O 1
ATOM 778 N N . ASP A 1 104 ? -7.543 4.371 -17.719 1 95.19 104 ASP A N 1
ATOM 779 C CA . ASP A 1 104 ? -7.383 5.742 -17.25 1 95.19 104 ASP A CA 1
ATOM 780 C C . ASP A 1 104 ? -7.004 5.777 -15.766 1 95.19 104 ASP A C 1
ATOM 782 O O . ASP A 1 104 ? -6.391 6.738 -15.297 1 95.19 104 ASP A O 1
ATOM 786 N N . TRP A 1 105 ? -7.336 4.75 -15.094 1 95.62 105 TRP A N 1
ATOM 787 C CA . TRP A 1 105 ? -7.137 4.738 -13.648 1 95.62 105 TRP A CA 1
ATOM 788 C C . TRP A 1 105 ? -5.777 4.152 -13.289 1 95.62 105 TRP A C 1
ATOM 790 O O . TRP A 1 105 ? -5.477 3.939 -12.109 1 95.62 105 TRP A O 1
ATOM 800 N N . MET A 1 106 ? -4.891 3.93 -14.289 1 97.19 106 MET A N 1
ATOM 801 C CA . MET A 1 106 ? -3.529 3.453 -14.062 1 97.19 106 MET A CA 1
ATOM 802 C C . MET A 1 106 ? -2.508 4.438 -14.625 1 97.19 106 MET A C 1
ATOM 804 O O . MET A 1 106 ? -2.809 5.188 -15.555 1 97.19 106 MET A O 1
ATOM 808 N N . ASP A 1 107 ? -1.345 4.457 -14.047 1 97.25 107 ASP A N 1
ATOM 809 C CA . ASP A 1 107 ? -0.224 5.215 -14.594 1 97.25 107 ASP A CA 1
ATOM 810 C C . ASP A 1 107 ? 0.231 4.637 -15.93 1 97.25 107 ASP A C 1
ATOM 812 O O . ASP A 1 107 ? 0.664 3.484 -16 1 97.25 107 ASP A O 1
ATOM 816 N N . SER A 1 108 ? 0.186 5.406 -16.938 1 97.25 108 SER A N 1
ATOM 817 C CA . SER A 1 108 ? 0.406 4.91 -18.297 1 97.25 108 SER A CA 1
ATOM 818 C C . SER A 1 108 ? 1.85 4.461 -18.484 1 97.25 108 SER A C 1
ATOM 820 O O . SER A 1 108 ? 2.107 3.451 -19.141 1 97.25 108 SER A O 1
ATOM 822 N N . ASP A 1 109 ? 2.811 5.203 -17.984 1 97.44 109 ASP A N 1
ATOM 823 C CA . ASP A 1 109 ? 4.219 4.875 -18.172 1 97.44 109 ASP A CA 1
ATOM 824 C C . ASP A 1 109 ? 4.59 3.59 -17.438 1 97.44 109 ASP A C 1
ATOM 826 O O . ASP A 1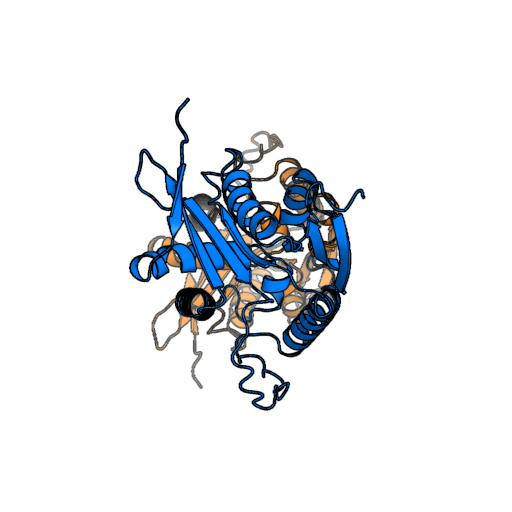 109 ? 5.238 2.711 -18.016 1 97.44 109 ASP A O 1
ATOM 830 N N . LEU A 1 110 ? 4.203 3.514 -16.172 1 98.06 110 LEU A N 1
ATOM 831 C CA . LEU A 1 110 ? 4.508 2.311 -15.406 1 98.06 110 LEU A CA 1
ATOM 832 C C . LEU A 1 110 ? 3.766 1.104 -15.977 1 98.06 110 LEU A C 1
ATOM 834 O O . LEU A 1 110 ? 4.309 -0.001 -16.016 1 98.06 110 LEU A O 1
ATOM 838 N N . PHE A 1 111 ? 2.559 1.327 -16.438 1 98 111 PHE A N 1
ATOM 839 C CA . PHE A 1 111 ? 1.81 0.264 -17.094 1 98 111 PHE A CA 1
ATOM 840 C C . PHE A 1 111 ? 2.58 -0.281 -18.297 1 98 111 PHE A C 1
ATOM 842 O O . PHE A 1 111 ? 2.723 -1.495 -18.453 1 98 111 PHE A O 1
ATOM 849 N N . SER A 1 112 ? 3.074 0.627 -19.125 1 97.25 112 SER A N 1
ATOM 850 C CA . SER A 1 112 ? 3.844 0.227 -20.297 1 97.25 112 SER A CA 1
ATOM 851 C C . SER A 1 112 ? 5.059 -0.606 -19.906 1 97.25 112 SER A C 1
ATOM 853 O O . SER A 1 112 ? 5.363 -1.611 -20.547 1 97.25 112 SER A O 1
ATOM 855 N N . GLU A 1 113 ? 5.707 -0.207 -18.891 1 97.69 113 GLU A N 1
ATOM 856 C CA . GLU A 1 113 ? 6.875 -0.956 -18.438 1 97.69 113 GLU A CA 1
ATOM 857 C C . GLU A 1 113 ? 6.48 -2.334 -17.922 1 97.69 113 GLU A C 1
ATOM 859 O O . GLU A 1 113 ? 7.184 -3.318 -18.156 1 97.69 113 GLU A O 1
ATOM 864 N N . VAL A 1 114 ? 5.434 -2.428 -17.141 1 97.5 114 VAL A N 1
ATOM 865 C CA . VAL A 1 114 ? 4.945 -3.705 -16.625 1 97.5 114 VAL A CA 1
ATOM 866 C C . VAL A 1 114 ? 4.629 -4.637 -17.797 1 97.5 114 VAL A C 1
ATOM 868 O O . VAL A 1 114 ? 4.969 -5.824 -17.766 1 97.5 114 VAL A O 1
ATOM 871 N N . MET A 1 115 ? 4.012 -4.129 -18.812 1 96.5 115 MET A N 1
ATOM 872 C CA . MET A 1 115 ? 3.695 -4.922 -20 1 96.5 115 MET A CA 1
ATOM 873 C C . MET A 1 115 ? 4.969 -5.41 -20.688 1 96.5 115 MET A C 1
ATOM 875 O O . MET A 1 115 ? 5.039 -6.555 -21.125 1 96.5 115 MET A O 1
ATOM 879 N N . GLU A 1 116 ? 5.902 -4.5 -20.75 1 96.5 116 GLU A N 1
ATOM 880 C CA . GLU A 1 116 ? 7.184 -4.871 -21.344 1 96.5 116 GLU A CA 1
ATOM 881 C C . GLU A 1 116 ? 7.863 -5.977 -20.531 1 96.5 116 GLU A C 1
ATOM 883 O O . GLU A 1 116 ? 8.375 -6.941 -21.109 1 96.5 116 GLU A O 1
ATOM 888 N N . GLY A 1 117 ? 7.934 -5.809 -19.234 1 97.12 117 GLY A N 1
ATOM 889 C CA . GLY A 1 117 ? 8.508 -6.836 -18.391 1 97.12 117 GLY A CA 1
ATOM 890 C C . GLY A 1 117 ? 7.805 -8.172 -18.5 1 97.12 117 GLY A C 1
ATOM 891 O O . GLY A 1 117 ? 8.453 -9.219 -18.578 1 97.12 117 GLY A O 1
ATOM 892 N N . SER A 1 118 ? 6.461 -8.141 -18.531 1 95.06 118 SER A N 1
ATOM 893 C CA . SER A 1 118 ? 5.668 -9.352 -18.672 1 95.06 118 SER A CA 1
ATOM 894 C C . SER A 1 118 ? 5.953 -10.039 -20 1 95.06 118 SER A C 1
ATOM 896 O O . SER A 1 118 ? 6.152 -11.258 -20.047 1 95.06 118 SER A O 1
ATOM 898 N N . ALA A 1 119 ? 5.953 -9.258 -21.047 1 94.38 119 ALA A N 1
ATOM 899 C CA . ALA A 1 119 ? 6.246 -9.805 -22.359 1 94.38 119 ALA A CA 1
ATOM 900 C C . ALA A 1 119 ? 7.637 -10.422 -22.406 1 94.38 119 ALA A C 1
ATOM 902 O O . ALA A 1 119 ? 7.828 -11.5 -22.984 1 94.38 119 ALA A O 1
ATOM 903 N N . PHE A 1 120 ? 8.594 -9.758 -21.859 1 97.12 120 PHE A N 1
ATOM 904 C CA . PHE A 1 120 ? 9.961 -10.258 -21.797 1 97.12 120 PHE A CA 1
ATOM 905 C C . PHE A 1 120 ? 10.016 -11.609 -21.109 1 97.12 120 PHE A C 1
ATOM 907 O O . PHE A 1 120 ? 10.617 -12.555 -21.625 1 97.12 120 PHE A O 1
ATOM 914 N N . LEU A 1 121 ? 9.352 -11.688 -19.984 1 96.62 121 LEU A N 1
ATOM 915 C CA . LEU A 1 121 ? 9.398 -12.922 -19.203 1 96.62 121 LEU A CA 1
ATOM 916 C C . LEU A 1 121 ? 8.617 -14.031 -19.891 1 96.62 121 LEU A C 1
ATOM 918 O O . LEU A 1 121 ? 9.008 -15.203 -19.844 1 96.62 121 LEU A O 1
ATOM 922 N N . ASP A 1 122 ? 7.508 -13.68 -20.531 1 92.56 122 ASP A N 1
ATOM 923 C CA . ASP A 1 122 ? 6.734 -14.648 -21.312 1 92.56 122 ASP A CA 1
ATOM 924 C C . ASP A 1 122 ? 7.559 -15.219 -22.453 1 92.56 122 ASP A C 1
ATOM 926 O O . ASP A 1 122 ? 7.512 -16.422 -22.734 1 92.56 122 ASP A O 1
ATOM 930 N N . GLN A 1 123 ? 8.273 -14.367 -23.109 1 92.56 123 GLN A N 1
ATOM 931 C CA . GLN A 1 123 ? 9.086 -14.773 -24.266 1 92.56 123 GLN A CA 1
ATOM 932 C C . GLN A 1 123 ? 10.133 -15.805 -23.859 1 92.56 123 GLN A C 1
ATOM 934 O O . GLN A 1 123 ? 10.484 -16.688 -24.656 1 92.56 123 GLN A O 1
ATOM 939 N N . GLN A 1 124 ? 10.508 -15.75 -22.594 1 91 124 GLN A N 1
ATOM 940 C CA . GLN A 1 124 ? 11.531 -16.672 -22.109 1 91 124 GLN A CA 1
ATOM 941 C C . GLN A 1 124 ? 10.984 -18.109 -22.047 1 91 124 GLN A C 1
ATOM 943 O O . GLN A 1 124 ? 11.758 -19.062 -21.938 1 91 124 GLN A O 1
ATOM 948 N N . SER A 1 125 ? 9.68 -18.281 -22.141 1 87.38 125 SER A N 1
ATOM 949 C CA . SER A 1 125 ? 9.062 -19.594 -22 1 87.38 125 SER A CA 1
ATOM 950 C C . SER A 1 125 ? 8.273 -19.969 -23.25 1 87.38 125 SER A C 1
ATOM 952 O O . SER A 1 125 ? 7.625 -21.016 -23.297 1 87.38 125 SER A O 1
ATOM 954 N N . GLU A 1 126 ? 8.367 -19.156 -24.234 1 85.75 126 GLU A N 1
ATOM 955 C CA . GLU A 1 126 ? 7.52 -19.328 -25.422 1 85.75 126 GLU A CA 1
ATOM 956 C C . GLU A 1 126 ? 8.062 -20.422 -26.328 1 85.75 126 GLU A C 1
ATOM 958 O O . GLU A 1 126 ? 7.34 -20.938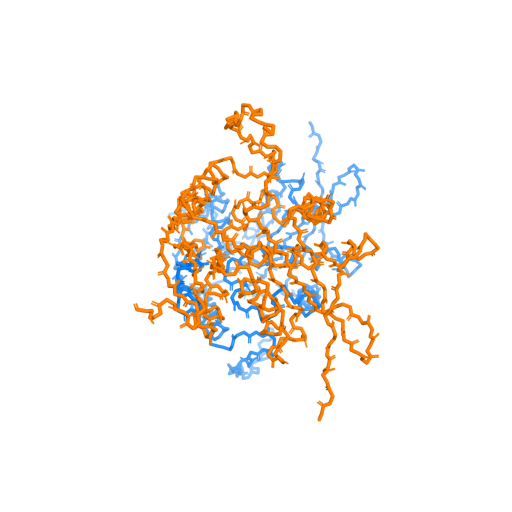 -27.188 1 85.75 126 GLU A O 1
ATOM 963 N N . THR A 1 127 ? 9.227 -20.891 -26.016 1 85.38 127 THR A N 1
ATOM 964 C CA . THR A 1 127 ? 9.875 -21.797 -26.969 1 85.38 127 THR A CA 1
ATOM 965 C C . THR A 1 127 ? 9.617 -23.25 -26.578 1 85.38 127 THR A C 1
ATOM 967 O O . THR A 1 127 ? 10.062 -24.172 -27.281 1 85.38 127 THR A O 1
ATOM 970 N N . PHE A 1 128 ? 8.984 -23.484 -25.5 1 90.44 128 PHE A N 1
ATOM 971 C CA . PHE A 1 128 ? 8.68 -24.844 -25.094 1 90.44 128 PHE A CA 1
ATOM 972 C C . PHE A 1 128 ? 7.293 -24.922 -24.453 1 90.44 128 PHE A C 1
ATOM 974 O O . PHE A 1 128 ? 6.801 -23.953 -23.906 1 90.44 128 PHE A O 1
ATOM 981 N N . ASP A 1 129 ? 6.68 -26.109 -24.641 1 93.88 129 ASP A N 1
ATOM 982 C CA . ASP A 1 129 ? 5.41 -26.359 -23.953 1 93.88 129 ASP A CA 1
ATOM 983 C C . ASP A 1 129 ? 5.582 -26.344 -22.438 1 93.88 129 ASP A C 1
ATOM 985 O O . ASP A 1 129 ? 6.586 -26.844 -21.922 1 93.88 129 ASP A O 1
ATOM 989 N N . HIS A 1 130 ? 4.684 -25.781 -21.781 1 95.88 130 HIS A N 1
ATOM 990 C CA . HIS A 1 130 ? 4.73 -25.703 -20.328 1 95.88 130 HIS A CA 1
ATOM 991 C C . HIS A 1 130 ? 3.35 -25.406 -19.75 1 95.88 130 HIS A C 1
ATOM 993 O O . HIS A 1 130 ? 2.43 -25.047 -20.484 1 95.88 130 HIS A O 1
ATOM 999 N N . PHE A 1 131 ? 3.195 -25.656 -18.516 1 96.75 131 PHE A N 1
ATOM 1000 C CA . PHE A 1 131 ? 2.125 -25.062 -17.719 1 96.75 131 PHE A CA 1
ATOM 1001 C C . PHE A 1 131 ? 2.598 -23.781 -17.031 1 96.75 131 PHE A C 1
ATOM 1003 O O . PHE A 1 131 ? 3.77 -23.672 -16.672 1 96.75 131 PHE A O 1
ATOM 1010 N N . SER A 1 132 ? 1.697 -22.828 -16.922 1 97.62 132 SER A N 1
ATOM 1011 C CA . SER A 1 132 ? 1.997 -21.594 -16.219 1 97.62 132 SER A CA 1
ATOM 1012 C C . SER A 1 132 ? 1.057 -21.391 -15.039 1 97.62 132 SER A C 1
ATOM 1014 O O . SER A 1 132 ? -0.165 -21.453 -15.188 1 97.62 132 SER A O 1
ATOM 1016 N N . VAL A 1 133 ? 1.646 -21.203 -13.867 1 98.19 133 VAL A N 1
ATOM 1017 C CA . VAL A 1 133 ? 0.862 -20.719 -12.742 1 98.19 133 VAL A CA 1
ATOM 1018 C C . VAL A 1 133 ? 0.625 -19.219 -12.898 1 98.19 133 VAL A C 1
ATOM 1020 O O . VAL A 1 133 ? 1.555 -18.422 -12.766 1 98.19 133 VAL A O 1
ATOM 1023 N N . ILE A 1 134 ? -0.625 -18.828 -13.062 1 97.56 134 ILE A N 1
ATOM 1024 C CA . ILE A 1 134 ? -0.977 -17.438 -13.336 1 97.56 134 ILE A CA 1
ATOM 1025 C C . ILE A 1 134 ? -1.217 -16.688 -12.023 1 97.56 134 ILE A C 1
ATOM 1027 O O . ILE A 1 134 ? -0.766 -15.555 -11.852 1 97.56 134 ILE A O 1
ATOM 1031 N N . TYR A 1 135 ? -1.959 -17.297 -11.172 1 97.94 135 TYR A N 1
ATOM 1032 C CA . TYR A 1 135 ? -2.248 -16.797 -9.836 1 97.94 135 TYR A CA 1
ATOM 1033 C C . TYR A 1 135 ? -2.152 -17.906 -8.797 1 97.94 135 TYR A C 1
ATOM 1035 O O . TYR A 1 135 ? -2.496 -19.062 -9.086 1 97.94 135 TYR A O 1
ATOM 1043 N N . ILE A 1 136 ? -1.729 -17.594 -7.691 1 98.38 136 ILE A N 1
ATOM 1044 C CA . ILE A 1 136 ? -1.874 -18.438 -6.508 1 98.38 136 ILE A CA 1
ATOM 1045 C C . ILE A 1 136 ? -2.01 -17.562 -5.266 1 98.38 136 ILE A C 1
ATOM 1047 O O . ILE A 1 136 ? -1.28 -16.578 -5.105 1 98.38 136 ILE A O 1
ATOM 1051 N N . TYR A 1 137 ? -2.977 -17.844 -4.496 1 98.12 137 TYR A N 1
ATOM 1052 C CA . TYR A 1 137 ? -3.236 -17.047 -3.303 1 98.12 137 TYR A CA 1
ATOM 1053 C C . TYR A 1 137 ? -3.814 -17.906 -2.188 1 98.12 137 TYR A C 1
ATOM 1055 O O . TYR A 1 137 ? -4.648 -18.781 -2.438 1 98.12 137 TYR A O 1
ATOM 1063 N N . VAL A 1 138 ? -3.352 -17.719 -0.991 1 97.44 138 VAL A N 1
ATOM 1064 C CA . VAL A 1 138 ? -3.895 -18.297 0.233 1 97.44 138 VAL A CA 1
ATOM 1065 C C . VAL A 1 138 ? -4.246 -17.188 1.221 1 97.44 138 VAL A C 1
ATOM 1067 O O . VAL A 1 138 ? -3.438 -16.297 1.467 1 97.44 138 VAL A O 1
ATOM 1070 N N . ALA A 1 139 ? -5.441 -17.234 1.729 1 95.38 139 ALA A N 1
ATOM 1071 C CA . ALA A 1 139 ? -5.867 -16.234 2.717 1 95.38 139 ALA A CA 1
ATOM 1072 C C . ALA A 1 139 ? -4.883 -16.172 3.879 1 95.38 139 ALA A C 1
ATOM 1074 O O . ALA A 1 139 ? -4.383 -17.188 4.344 1 95.38 139 ALA A O 1
ATOM 1075 N N . PRO A 1 140 ? -4.613 -14.977 4.352 1 91.06 140 PRO A N 1
ATOM 1076 C CA . PRO A 1 140 ? -3.596 -14.797 5.391 1 91.06 140 PRO A CA 1
ATOM 1077 C C . PRO A 1 140 ? -3.857 -15.648 6.625 1 91.06 140 PRO A C 1
ATOM 1079 O O . PRO A 1 140 ? -2.924 -16.219 7.195 1 91.06 140 PRO A O 1
ATOM 1082 N N . THR A 1 141 ? -5.059 -15.82 7.012 1 89.06 141 THR A N 1
ATOM 1083 C CA . THR A 1 141 ? -5.41 -16.547 8.219 1 89.06 141 THR A CA 1
ATOM 1084 C C . THR A 1 141 ? -5.203 -18.047 8.023 1 89.06 141 THR A C 1
ATOM 1086 O O . THR A 1 141 ? -5.227 -18.812 8.992 1 89.06 141 THR A O 1
ATOM 1089 N N . SER A 1 142 ? -4.926 -18.453 6.789 1 94.5 142 SER A N 1
ATOM 1090 C CA . SER A 1 142 ? -4.793 -19.875 6.488 1 94.5 142 SER A CA 1
ATOM 1091 C C . SER A 1 142 ? -3.393 -20.219 5.988 1 94.5 142 SER A C 1
ATOM 1093 O O . SER A 1 142 ? -3.15 -21.312 5.492 1 94.5 142 SER A O 1
ATOM 1095 N N . ARG A 1 143 ? -2.482 -19.25 6.133 1 93.69 143 ARG A N 1
ATOM 1096 C CA . ARG A 1 143 ? -1.14 -19.453 5.602 1 93.69 143 ARG A CA 1
ATOM 1097 C C . ARG A 1 143 ? -0.283 -20.266 6.566 1 93.69 143 ARG A C 1
ATOM 1099 O O . ARG A 1 143 ? -0.662 -20.453 7.727 1 93.69 143 ARG A O 1
ATOM 1106 N N . ARG A 1 144 ? 0.721 -20.812 6.016 1 93.38 144 ARG A N 1
ATOM 1107 C CA . ARG A 1 144 ? 1.696 -21.625 6.742 1 93.38 144 ARG A CA 1
ATOM 1108 C C . ARG A 1 144 ? 1.064 -22.906 7.262 1 93.38 144 ARG A C 1
ATOM 1110 O O . ARG A 1 144 ? 1.39 -23.359 8.359 1 93.38 144 ARG A O 1
ATOM 1117 N N . LYS A 1 145 ? 0.144 -23.422 6.527 1 94.75 145 LYS A N 1
ATOM 1118 C CA . LYS A 1 145 ? -0.53 -24.672 6.867 1 94.75 145 LYS A CA 1
ATOM 1119 C C . LYS A 1 145 ? -0.43 -25.672 5.727 1 94.75 145 LYS A C 1
ATOM 1121 O O . LYS A 1 145 ? -1.162 -26.672 5.699 1 94.75 145 LYS A O 1
ATOM 1126 N N . GLY A 1 146 ? 0.352 -25.328 4.715 1 96.19 146 GLY A N 1
ATOM 1127 C CA . GLY A 1 146 ? 0.61 -26.266 3.631 1 96.19 146 GLY A CA 1
ATOM 1128 C C . GLY A 1 146 ? -0.378 -26.141 2.486 1 96.19 146 GLY A C 1
ATOM 1129 O O . GLY A 1 146 ? -0.324 -26.922 1.526 1 96.19 146 GLY A O 1
ATOM 1130 N N . ILE A 1 147 ? -1.267 -25.203 2.52 1 97.56 147 ILE A N 1
ATOM 1131 C CA . ILE A 1 147 ? -2.318 -25.078 1.518 1 97.56 147 ILE A CA 1
ATOM 1132 C C . ILE A 1 147 ? -1.707 -24.656 0.181 1 97.56 147 ILE A C 1
ATOM 1134 O O . ILE A 1 147 ? -2.053 -25.219 -0.865 1 97.56 147 ILE A O 1
ATOM 1138 N N . GLY A 1 148 ? -0.776 -23.719 0.213 1 97.75 148 GLY A N 1
ATOM 1139 C CA . GLY A 1 148 ? -0.078 -23.344 -1.005 1 97.75 148 GLY A CA 1
ATOM 1140 C C . GLY A 1 148 ? 0.668 -24.5 -1.649 1 97.75 148 GLY A C 1
ATOM 1141 O O . GLY A 1 148 ? 0.607 -24.672 -2.867 1 97.75 148 GLY A O 1
ATOM 1142 N N . SER A 1 149 ? 1.29 -25.234 -0.825 1 97.19 149 SER A N 1
ATOM 1143 C CA . SER A 1 149 ? 2.029 -26.406 -1.309 1 97.19 149 SER A CA 1
ATOM 1144 C C . SER A 1 149 ? 1.096 -27.422 -1.953 1 97.19 149 SER A C 1
ATOM 1146 O O . SER A 1 149 ? 1.422 -28 -2.992 1 97.19 149 SER A O 1
ATOM 1148 N N . LYS A 1 150 ? 0.014 -27.656 -1.351 1 97.44 150 LYS A N 1
ATOM 1149 C CA . LYS A 1 150 ? -0.962 -28.594 -1.889 1 97.44 150 LYS A CA 1
ATOM 1150 C C . LYS A 1 150 ? -1.486 -28.125 -3.244 1 97.44 150 LYS A C 1
ATOM 1152 O O . LYS A 1 150 ? -1.616 -28.922 -4.172 1 97.44 150 LYS A O 1
ATOM 1157 N N . LEU A 1 151 ? -1.841 -26.844 -3.355 1 98.25 151 LEU A N 1
ATOM 1158 C CA . LEU A 1 151 ? -2.277 -26.281 -4.625 1 98.25 151 LEU A CA 1
ATOM 1159 C C . LEU A 1 151 ? -1.212 -26.469 -5.699 1 98.25 151 LEU A C 1
ATOM 1161 O O . LEU A 1 151 ? -1.512 -26.922 -6.805 1 98.25 151 LEU A O 1
ATOM 1165 N N . LEU A 1 152 ? 0.01 -26.188 -5.324 1 97.31 152 LEU A N 1
ATOM 1166 C CA . LEU A 1 152 ? 1.097 -26.281 -6.293 1 97.31 152 LEU A CA 1
ATOM 1167 C C . LEU A 1 152 ? 1.376 -27.719 -6.664 1 97.31 152 LEU A C 1
ATOM 1169 O O . LEU A 1 152 ? 1.752 -28.016 -7.801 1 97.31 152 LEU A O 1
ATOM 1173 N N . GLU A 1 153 ? 1.235 -28.594 -5.742 1 96.31 153 GLU A N 1
ATOM 1174 C CA . GLU A 1 153 ? 1.401 -30.016 -6.027 1 96.31 153 GLU A CA 1
ATOM 1175 C C . GLU A 1 153 ? 0.399 -30.484 -7.078 1 96.31 153 GLU A C 1
ATOM 1177 O O . GLU A 1 153 ? 0.734 -31.297 -7.941 1 96.31 153 GLU A O 1
ATOM 1182 N N . THR A 1 154 ? -0.793 -30.031 -6.945 1 97.25 154 THR A N 1
ATOM 1183 C CA . THR A 1 154 ? -1.798 -30.359 -7.949 1 97.25 154 THR A CA 1
ATOM 1184 C C . THR A 1 154 ? -1.364 -29.859 -9.328 1 97.25 154 THR A C 1
ATOM 1186 O O . THR A 1 154 ? -1.548 -30.562 -10.328 1 97.25 154 THR A O 1
ATOM 1189 N N . CYS A 1 155 ? -0.791 -28.688 -9.367 1 97.62 155 CYS A N 1
ATOM 1190 C CA . CYS A 1 155 ? -0.266 -28.141 -10.617 1 97.62 155 CYS A CA 1
ATOM 1191 C C . CYS A 1 155 ? 0.896 -28.984 -11.133 1 97.62 155 CYS A C 1
ATOM 1193 O O . CYS A 1 155 ? 0.974 -29.281 -12.32 1 97.62 155 CYS A O 1
ATOM 1195 N N . ARG A 1 156 ? 1.756 -29.375 -10.242 1 96.12 156 ARG A N 1
ATOM 1196 C CA . ARG A 1 156 ? 2.898 -30.203 -10.609 1 96.12 156 ARG A CA 1
ATOM 1197 C C . ARG A 1 156 ? 2.441 -31.547 -11.188 1 96.12 156 ARG A C 1
ATOM 1199 O O . ARG A 1 156 ? 3.041 -32.062 -12.133 1 96.12 156 ARG A O 1
ATOM 1206 N N . ASP A 1 157 ? 1.434 -32.062 -10.602 1 95.75 157 ASP A N 1
ATOM 1207 C CA . ASP A 1 157 ? 0.893 -33.344 -11.078 1 95.75 157 ASP A CA 1
ATOM 1208 C C . ASP A 1 157 ? 0.416 -33.219 -12.523 1 95.75 157 ASP A C 1
ATOM 1210 O O . ASP A 1 157 ? 0.612 -34.125 -13.328 1 95.75 157 ASP A O 1
ATOM 1214 N N . ARG A 1 158 ? -0.214 -32.062 -12.828 1 95.06 158 ARG A N 1
ATOM 1215 C CA . ARG A 1 158 ? -0.611 -31.812 -14.211 1 95.06 158 ARG A CA 1
ATOM 1216 C C . ARG A 1 158 ? 0.604 -31.781 -15.133 1 95.06 158 ARG A C 1
ATOM 1218 O O . ARG A 1 158 ? 0.593 -32.375 -16.203 1 95.06 158 ARG A O 1
ATOM 1225 N N . ALA A 1 159 ? 1.576 -31.094 -14.719 1 95.62 159 ALA A N 1
ATOM 1226 C CA . ALA A 1 159 ? 2.797 -30.938 -15.5 1 95.62 159 ALA A CA 1
ATOM 1227 C C . ALA A 1 159 ? 3.502 -32.281 -15.695 1 95.62 159 ALA A C 1
ATOM 1229 O O . ALA A 1 159 ? 3.928 -32.594 -16.797 1 95.62 159 ALA A O 1
ATOM 1230 N N . LYS A 1 160 ? 3.562 -33.062 -14.664 1 94.56 160 LYS A N 1
ATOM 1231 C CA . LYS A 1 160 ? 4.176 -34.375 -14.719 1 94.56 160 LYS A CA 1
ATOM 1232 C C . LYS A 1 160 ? 3.439 -35.281 -15.703 1 94.56 160 LYS A C 1
ATOM 1234 O O . LYS A 1 160 ? 4.066 -35.969 -16.516 1 94.56 160 LYS A O 1
ATOM 1239 N N . THR A 1 161 ? 2.184 -35.312 -15.531 1 94.06 161 THR A N 1
ATOM 1240 C CA . THR A 1 161 ? 1.357 -36.156 -16.391 1 94.06 161 THR A CA 1
ATOM 1241 C C . THR A 1 161 ? 1.561 -35.781 -17.859 1 94.06 161 THR A C 1
ATOM 1243 O O . THR A 1 161 ? 1.635 -36.656 -18.719 1 94.06 161 THR A O 1
ATOM 1246 N N . ALA A 1 162 ? 1.704 -34.469 -18.125 1 93.5 162 ALA A N 1
ATOM 1247 C CA . ALA A 1 162 ? 1.87 -34 -19.5 1 93.5 162 ALA A CA 1
ATOM 1248 C C . ALA A 1 162 ? 3.326 -34.094 -19.938 1 93.5 162 ALA A C 1
ATOM 1250 O O . ALA A 1 162 ? 3.629 -33.969 -21.125 1 93.5 162 ALA A O 1
ATOM 1251 N N . GLY A 1 163 ? 4.211 -34.281 -18.984 1 93.81 163 GLY A N 1
ATOM 1252 C CA . GLY A 1 163 ? 5.629 -34.375 -19.297 1 93.81 163 GLY A CA 1
ATOM 1253 C C . GLY A 1 163 ? 6.25 -33.062 -19.688 1 93.81 163 GLY A C 1
ATOM 1254 O O . GLY A 1 163 ? 7.148 -33 -20.547 1 93.81 163 GLY A O 1
ATOM 1255 N N . ILE A 1 164 ? 5.715 -31.922 -19.281 1 94.94 164 ILE A N 1
ATOM 1256 C CA . ILE A 1 164 ? 6.227 -30.594 -19.609 1 94.94 164 ILE A CA 1
ATOM 1257 C C . ILE A 1 164 ? 6.469 -29.828 -18.312 1 94.94 164 ILE A C 1
ATOM 1259 O O . ILE A 1 164 ? 5.914 -30.156 -17.266 1 94.94 164 ILE A O 1
ATOM 1263 N N . PRO A 1 165 ? 7.293 -28.75 -18.297 1 96.25 165 PRO A N 1
ATOM 1264 C CA . PRO A 1 165 ? 7.621 -28 -17.094 1 96.25 165 PRO A CA 1
ATOM 1265 C C . PRO A 1 165 ? 6.465 -27.141 -16.594 1 96.25 165 PRO A C 1
ATOM 1267 O O . PRO A 1 165 ? 5.488 -26.938 -17.328 1 96.25 165 PRO A O 1
ATOM 1270 N N . LEU A 1 166 ? 6.625 -26.828 -15.359 1 97.56 166 LEU A N 1
ATOM 1271 C CA . LEU A 1 166 ? 5.758 -25.844 -14.719 1 97.56 166 LEU A CA 1
ATOM 1272 C C . LEU A 1 166 ? 6.5 -24.531 -14.484 1 97.56 166 LEU A C 1
ATOM 1274 O O . LEU A 1 166 ? 7.574 -24.531 -13.883 1 97.56 166 LEU A O 1
ATOM 1278 N N . VAL A 1 167 ? 5.914 -23.422 -15.031 1 97.56 167 VAL A N 1
ATOM 1279 C CA . VAL A 1 167 ? 6.551 -22.109 -14.945 1 97.56 167 VAL A CA 1
ATOM 1280 C C . VAL A 1 167 ? 5.68 -21.172 -14.125 1 97.56 167 VAL A C 1
ATOM 1282 O O . VAL A 1 167 ? 4.453 -21.297 -14.125 1 97.56 167 VAL A O 1
ATOM 1285 N N . ALA A 1 168 ? 6.273 -20.281 -13.406 1 97.69 168 ALA A N 1
ATOM 1286 C CA . ALA A 1 168 ? 5.598 -19.203 -12.703 1 97.69 168 ALA A CA 1
ATOM 1287 C C . ALA A 1 168 ? 6.453 -17.938 -12.703 1 97.69 168 ALA A C 1
ATOM 1289 O O . ALA A 1 168 ? 7.68 -18 -12.609 1 97.69 168 ALA A O 1
ATOM 1290 N N . VAL A 1 169 ? 5.836 -16.812 -12.898 1 97.5 169 VAL A N 1
ATOM 1291 C CA . VAL A 1 169 ? 6.504 -15.547 -12.617 1 97.5 169 VAL A CA 1
ATOM 1292 C C . VAL A 1 169 ? 6.273 -15.156 -11.156 1 97.5 169 VAL A C 1
ATOM 1294 O O . VAL A 1 169 ? 5.152 -14.836 -10.766 1 97.5 169 VAL A O 1
ATOM 1297 N N . SER A 1 170 ? 7.32 -15.172 -10.391 1 97.19 170 SER A N 1
ATOM 1298 C CA . SER A 1 170 ? 7.195 -14.938 -8.953 1 97.19 170 SER A CA 1
ATOM 1299 C C . SER A 1 170 ? 7.508 -13.484 -8.609 1 97.19 170 SER A C 1
ATOM 1301 O O . SER A 1 170 ? 8.438 -12.891 -9.164 1 97.19 170 SER A O 1
ATOM 1303 N N . GLU A 1 171 ? 6.691 -12.938 -7.766 1 96.44 171 GLU A N 1
ATOM 1304 C CA . GLU A 1 171 ? 6.988 -11.695 -7.059 1 96.44 171 GLU A CA 1
ATOM 1305 C C . GLU A 1 171 ? 7.902 -11.945 -5.863 1 96.44 171 GLU A C 1
ATOM 1307 O O . GLU A 1 171 ? 8.016 -13.078 -5.387 1 96.44 171 GLU A O 1
ATOM 1312 N N . PRO A 1 172 ? 8.516 -10.852 -5.367 1 95.38 172 PRO A N 1
ATOM 1313 C CA . PRO A 1 172 ? 9.477 -11.039 -4.281 1 95.38 172 PRO A CA 1
ATOM 1314 C C . PRO A 1 172 ? 8.867 -11.727 -3.062 1 95.38 172 PRO A C 1
ATOM 1316 O O . PRO A 1 172 ? 9.508 -12.586 -2.449 1 95.38 172 PRO A O 1
ATOM 1319 N N . ALA A 1 173 ? 7.668 -11.484 -2.764 1 91.44 173 ALA A N 1
ATOM 1320 C CA . ALA A 1 173 ? 7.027 -12.055 -1.585 1 91.44 173 ALA A CA 1
ATOM 1321 C C . ALA A 1 173 ? 6.773 -13.555 -1.773 1 91.44 173 ALA A C 1
ATOM 1323 O O . ALA A 1 173 ? 6.758 -14.312 -0.803 1 91.44 173 ALA A O 1
ATOM 1324 N N . SER A 1 174 ? 6.578 -14 -2.986 1 95.06 174 SER A N 1
ATOM 1325 C CA . SER A 1 174 ? 6.242 -15.398 -3.234 1 95.06 174 SER A CA 1
ATOM 1326 C C . SER A 1 174 ? 7.461 -16.188 -3.703 1 95.06 174 SER A C 1
ATOM 1328 O O . SER A 1 174 ? 7.449 -17.422 -3.713 1 95.06 174 SER A O 1
ATOM 1330 N N . HIS A 1 175 ? 8.555 -15.516 -4.059 1 97.25 175 HIS A N 1
ATOM 1331 C CA . HIS A 1 175 ? 9.734 -16.141 -4.645 1 97.25 175 HIS A CA 1
ATOM 1332 C C . HIS A 1 175 ? 10.312 -17.203 -3.721 1 97.25 175 HIS A C 1
ATOM 1334 O O . HIS A 1 175 ? 10.57 -18.328 -4.152 1 97.25 175 HIS A O 1
ATOM 1340 N N . PRO A 1 176 ? 10.438 -16.938 -2.424 1 95.94 176 PRO A N 1
ATOM 1341 C CA . PRO A 1 176 ? 10.969 -17.969 -1.532 1 95.94 176 PRO A CA 1
ATOM 1342 C C . PRO A 1 176 ? 10.078 -19.219 -1.49 1 95.94 176 PRO A C 1
ATOM 1344 O O . PRO A 1 176 ? 10.586 -20.328 -1.324 1 95.94 176 PRO A O 1
ATOM 1347 N N . PHE A 1 177 ? 8.836 -19.016 -1.592 1 96.94 177 PHE A N 1
ATOM 1348 C CA . PHE A 1 177 ? 7.887 -20.125 -1.607 1 96.94 177 PHE A CA 1
ATOM 1349 C C . PHE A 1 177 ? 8.172 -21.062 -2.777 1 96.94 177 PHE A C 1
ATOM 1351 O O . PHE A 1 177 ? 8.289 -22.281 -2.594 1 96.94 177 PHE A O 1
ATOM 1358 N N . PHE A 1 178 ? 8.312 -20.516 -3.998 1 97.44 178 PHE A N 1
ATOM 1359 C CA . PHE A 1 178 ? 8.594 -21.328 -5.18 1 97.44 178 PHE A CA 1
ATOM 1360 C C . PHE A 1 178 ? 9.953 -22 -5.059 1 97.44 178 PHE A C 1
ATOM 1362 O O . PHE A 1 178 ? 10.102 -23.188 -5.398 1 97.44 178 PHE A O 1
ATOM 1369 N N . LYS A 1 179 ? 10.93 -21.25 -4.488 1 96.69 179 LYS A N 1
ATOM 1370 C CA . LYS A 1 179 ? 12.258 -21.844 -4.285 1 96.69 179 LYS A CA 1
ATOM 1371 C C . LYS A 1 179 ? 12.195 -23.031 -3.346 1 96.69 179 LYS A C 1
ATOM 1373 O O . LYS A 1 179 ? 12.859 -24.047 -3.576 1 96.69 179 LYS A O 1
ATOM 1378 N N . SER A 1 180 ? 11.391 -22.938 -2.369 1 96.06 180 SER A N 1
ATOM 1379 C CA . SER A 1 180 ? 11.266 -24 -1.382 1 96.06 180 SER A CA 1
ATOM 1380 C C . SER A 1 180 ? 10.625 -25.25 -1.992 1 96.06 180 SER A C 1
ATOM 1382 O O . SER A 1 180 ? 10.727 -26.344 -1.434 1 96.06 180 SER A O 1
ATOM 1384 N N . LEU A 1 181 ? 9.969 -25.094 -3.119 1 94.81 181 LEU A N 1
ATOM 1385 C CA . LEU A 1 181 ? 9.312 -26.203 -3.805 1 94.81 181 LEU A CA 1
ATOM 1386 C C . LEU A 1 181 ? 10.094 -26.625 -5.043 1 94.81 181 LEU A C 1
ATOM 1388 O O . LEU A 1 181 ? 9.516 -27.109 -6.02 1 94.81 181 LEU A O 1
ATOM 1392 N N . ALA A 1 182 ? 11.367 -26.266 -5.094 1 94.38 182 ALA A N 1
ATOM 1393 C CA . ALA A 1 182 ? 12.367 -26.75 -6.039 1 94.38 182 ALA A CA 1
ATOM 1394 C C . ALA A 1 182 ? 12.18 -26.125 -7.414 1 94.38 182 ALA A C 1
ATOM 1396 O O . ALA A 1 182 ? 12.531 -26.719 -8.43 1 94.38 182 ALA A O 1
ATOM 1397 N N . PHE A 1 183 ? 11.539 -24.969 -7.398 1 97.19 183 PHE A N 1
ATOM 1398 C CA . PHE A 1 183 ? 11.609 -24.156 -8.617 1 97.19 183 PHE A CA 1
ATOM 1399 C C . PHE A 1 183 ? 12.984 -23.516 -8.766 1 97.19 183 PHE A C 1
ATOM 1401 O O . PHE A 1 183 ? 13.586 -23.094 -7.773 1 97.19 183 PHE A O 1
ATOM 1408 N N . GLU A 1 184 ? 13.414 -23.422 -9.984 1 97.19 184 GLU A N 1
ATOM 1409 C CA . GLU A 1 184 ? 14.68 -22.75 -10.281 1 97.19 184 GLU A CA 1
ATOM 1410 C C . GLU A 1 184 ? 14.453 -21.422 -10.977 1 97.19 184 GLU A C 1
ATOM 1412 O O . GLU A 1 184 ? 13.539 -21.281 -11.789 1 97.19 184 GLU A O 1
ATOM 1417 N N . ASP A 1 185 ? 15.414 -20.547 -10.68 1 97.31 185 ASP A N 1
ATOM 1418 C CA . ASP A 1 185 ? 15.312 -19.219 -11.281 1 97.31 185 ASP A CA 1
ATOM 1419 C C . ASP A 1 185 ? 15.695 -19.25 -12.758 1 97.31 185 ASP A C 1
ATOM 1421 O O . ASP A 1 185 ? 16.641 -19.922 -13.141 1 97.31 185 ASP A O 1
ATOM 1425 N N . GLY A 1 186 ? 14.867 -18.562 -13.5 1 96.38 186 GLY A N 1
ATOM 1426 C CA . GLY A 1 186 ? 15.25 -18.188 -14.852 1 96.38 186 GLY A CA 1
ATOM 1427 C C . GLY A 1 186 ? 15.523 -16.703 -15 1 96.38 186 GLY A C 1
ATOM 1428 O O . GLY A 1 186 ? 16.234 -16.109 -14.188 1 96.38 186 GLY A O 1
ATOM 1429 N N . ALA A 1 187 ? 14.984 -16.156 -16.125 1 97 187 ALA A N 1
ATOM 1430 C CA . ALA A 1 187 ? 15.141 -14.727 -16.375 1 97 187 ALA A CA 1
ATOM 1431 C C . ALA A 1 187 ? 14.367 -13.898 -15.344 1 97 187 ALA A C 1
ATOM 1433 O O . ALA A 1 187 ? 13.438 -14.406 -14.711 1 97 187 ALA A O 1
ATOM 1434 N N . HIS A 1 188 ? 14.852 -12.672 -15.125 1 98.25 188 HIS A N 1
ATOM 1435 C CA . HIS A 1 188 ? 14.125 -11.734 -14.281 1 98.25 188 HIS A CA 1
ATOM 1436 C C . HIS A 1 188 ? 14.031 -10.359 -14.93 1 98.25 188 HIS A C 1
ATOM 1438 O O . HIS A 1 188 ? 14.758 -10.078 -15.891 1 98.25 188 HIS A O 1
ATOM 1444 N N . TYR A 1 189 ? 13.062 -9.617 -14.547 1 98.5 189 TYR A N 1
ATOM 1445 C CA . TYR A 1 189 ? 12.867 -8.227 -14.945 1 98.5 189 TYR A CA 1
ATOM 1446 C C . TYR A 1 189 ? 12.805 -7.312 -13.727 1 98.5 189 TYR A C 1
ATOM 1448 O O . TYR A 1 189 ? 12.102 -7.613 -12.758 1 98.5 189 TYR A O 1
ATOM 1456 N N . GLU A 1 190 ? 13.586 -6.211 -13.727 1 98.31 190 GLU A N 1
ATOM 1457 C CA . GLU A 1 190 ? 13.656 -5.301 -12.594 1 98.31 190 GLU A CA 1
ATOM 1458 C C . GLU A 1 190 ? 13.062 -3.938 -12.938 1 98.31 190 GLU A C 1
ATOM 1460 O O . GLU A 1 190 ? 13.352 -3.377 -13.992 1 98.31 190 GLU A O 1
ATOM 1465 N N . PHE A 1 191 ? 12.164 -3.48 -12.094 1 98.38 191 PHE A N 1
ATOM 1466 C CA . PHE A 1 191 ? 11.578 -2.145 -12.156 1 98.38 191 PHE A CA 1
ATOM 1467 C C . PHE A 1 191 ? 12.25 -1.212 -11.156 1 98.38 191 PHE A C 1
ATOM 1469 O O . PHE A 1 191 ? 12.492 -1.593 -10.016 1 98.38 191 PHE A O 1
ATOM 1476 N N . ASP A 1 192 ? 12.633 -0.062 -11.617 1 97.75 192 ASP A N 1
ATOM 1477 C CA . ASP A 1 192 ? 13.062 0.973 -10.688 1 97.75 192 ASP A CA 1
ATOM 1478 C C . ASP A 1 192 ? 11.906 1.891 -10.305 1 97.75 192 ASP A C 1
ATOM 1480 O O . ASP A 1 192 ? 11.688 2.92 -10.945 1 97.75 192 ASP A O 1
ATOM 1484 N N . LEU A 1 193 ? 11.25 1.65 -9.156 1 98.31 193 LEU A N 1
ATOM 1485 C CA . LEU A 1 193 ? 10.023 2.348 -8.773 1 98.31 193 LEU A CA 1
ATOM 1486 C C . LEU A 1 193 ? 10.32 3.791 -8.383 1 98.31 193 LEU A C 1
ATOM 1488 O O . LEU A 1 193 ? 9.414 4.625 -8.328 1 98.31 193 LEU A O 1
ATOM 1492 N N . THR A 1 194 ? 11.57 4.133 -8.094 1 97.12 194 THR A N 1
ATOM 1493 C CA . THR A 1 194 ? 11.93 5.508 -7.762 1 97.12 194 THR A CA 1
ATOM 1494 C C . THR A 1 194 ? 11.617 6.445 -8.922 1 97.12 194 THR A C 1
ATOM 1496 O O . THR A 1 194 ? 11.43 7.648 -8.727 1 97.12 194 THR A O 1
ATOM 1499 N N . GLU A 1 195 ? 11.602 5.895 -10.125 1 97.38 195 GLU A N 1
ATOM 1500 C CA . GLU A 1 195 ? 11.336 6.691 -11.32 1 97.38 195 GLU A CA 1
ATOM 1501 C C . GLU A 1 195 ? 9.883 7.152 -11.367 1 97.38 195 GLU A C 1
ATOM 1503 O O . GLU A 1 195 ? 9.539 8.078 -12.109 1 97.38 195 GLU A O 1
ATOM 1508 N N . TYR A 1 196 ? 9.047 6.527 -10.555 1 96.88 196 TYR A N 1
ATOM 1509 C CA . TYR A 1 196 ? 7.609 6.777 -10.625 1 96.88 196 TYR A CA 1
ATOM 1510 C C . TYR A 1 196 ? 7.09 7.359 -9.312 1 96.88 196 TYR A C 1
ATOM 1512 O O . TYR A 1 196 ? 5.879 7.461 -9.109 1 96.88 196 TYR A O 1
ATOM 1520 N N . ALA A 1 197 ? 7.941 7.652 -8.414 1 96.06 197 ALA A N 1
ATOM 1521 C CA . ALA A 1 197 ? 7.574 8.109 -7.078 1 96.06 197 ALA A CA 1
ATOM 1522 C C . ALA A 1 197 ? 8.32 9.383 -6.707 1 96.06 197 ALA A C 1
ATOM 1524 O O . ALA A 1 197 ? 9.352 9.703 -7.305 1 96.06 197 ALA A O 1
ATOM 1525 N N . MET A 1 198 ? 7.754 10.141 -5.699 1 92.88 198 MET A N 1
ATOM 1526 C CA . MET A 1 198 ? 8.477 11.273 -5.125 1 92.88 198 MET A CA 1
ATOM 1527 C C . MET A 1 198 ? 9.781 10.812 -4.477 1 92.88 198 MET A C 1
ATOM 1529 O O . MET A 1 198 ? 9.836 9.727 -3.898 1 92.88 198 MET A O 1
ATOM 1533 N N . PRO A 1 199 ? 10.758 11.672 -4.57 1 94.94 199 PRO A N 1
ATOM 1534 C CA . PRO A 1 199 ? 11.992 11.305 -3.869 1 94.94 199 PRO A CA 1
ATOM 1535 C C . PRO A 1 199 ? 11.766 11 -2.391 1 94.94 199 PRO A C 1
ATOM 1537 O O . PRO A 1 199 ? 10.953 11.664 -1.74 1 94.94 199 PRO A O 1
ATOM 1540 N N . TYR A 1 200 ? 12.422 9.953 -1.911 1 97.12 200 TYR A N 1
ATOM 1541 C CA . TYR A 1 200 ? 12.438 9.57 -0.503 1 97.12 200 TYR A CA 1
ATOM 1542 C C . TYR A 1 200 ? 11.047 9.164 -0.035 1 97.12 200 TYR A C 1
ATOM 1544 O O . TYR A 1 200 ? 10.672 9.406 1.116 1 97.12 200 TYR A O 1
ATOM 1552 N N . SER A 1 201 ? 10.227 8.633 -0.95 1 97.62 201 SER A N 1
ATOM 1553 C CA . SER A 1 201 ? 8.875 8.242 -0.583 1 97.62 201 SER A CA 1
ATOM 1554 C C . SER A 1 201 ? 8.797 6.754 -0.258 1 97.62 201 SER A C 1
ATOM 1556 O O . SER A 1 201 ? 7.703 6.211 -0.062 1 97.62 201 SER A O 1
ATOM 1558 N N . GLY A 1 202 ? 9.898 6.102 -0.211 1 98.31 202 GLY A N 1
ATOM 1559 C CA . GLY A 1 202 ? 9.922 4.742 0.31 1 98.31 202 GLY A CA 1
ATOM 1560 C C . GLY A 1 202 ? 9.93 3.686 -0.778 1 98.31 202 GLY A C 1
ATOM 1561 O O . GLY A 1 202 ? 9.703 2.504 -0.503 1 98.31 202 GLY A O 1
ATOM 1562 N N . PHE A 1 203 ? 10.188 4.078 -1.999 1 98.31 203 PHE A N 1
ATOM 1563 C CA . PHE A 1 203 ? 10.133 3.121 -3.098 1 98.31 203 PHE A CA 1
ATOM 1564 C C . PHE A 1 203 ? 11.523 2.855 -3.654 1 98.31 203 PHE A C 1
ATOM 1566 O O . PHE A 1 203 ? 12.43 3.678 -3.494 1 98.31 203 PHE A O 1
ATOM 1573 N N . GLY A 1 204 ? 11.672 1.674 -4.23 1 98.19 204 GLY A N 1
ATOM 1574 C CA . GLY A 1 204 ? 12.938 1.194 -4.762 1 98.19 204 GLY A CA 1
ATOM 1575 C C . GLY A 1 204 ? 12.773 0.109 -5.809 1 98.19 204 GLY A C 1
ATOM 1576 O O . GLY A 1 204 ? 11.742 0.047 -6.492 1 98.19 204 GLY A O 1
ATOM 1577 N N . PRO A 1 205 ? 13.789 -0.706 -5.949 1 98.25 205 PRO A N 1
ATOM 1578 C CA . PRO A 1 205 ? 13.75 -1.726 -7 1 98.25 205 PRO A CA 1
ATOM 1579 C C . PRO A 1 205 ? 12.727 -2.824 -6.719 1 98.25 205 PRO A C 1
ATOM 1581 O O . PRO A 1 205 ? 12.594 -3.27 -5.578 1 98.25 205 PRO A O 1
ATOM 1584 N N . PHE A 1 206 ? 12.008 -3.215 -7.75 1 98.62 206 PHE A N 1
ATOM 1585 C CA . PHE A 1 206 ? 11.047 -4.312 -7.742 1 98.62 206 PHE A CA 1
ATOM 1586 C C . PHE A 1 206 ? 11.383 -5.336 -8.82 1 98.62 206 PHE A C 1
ATOM 1588 O O . PHE A 1 206 ? 11.625 -4.973 -9.969 1 98.62 206 PHE A O 1
ATOM 1595 N N . ARG A 1 207 ? 11.398 -6.609 -8.445 1 98.44 207 ARG A N 1
ATOM 1596 C CA . ARG A 1 207 ? 11.844 -7.617 -9.398 1 98.44 207 ARG A CA 1
ATOM 1597 C C . ARG A 1 207 ? 10.805 -8.719 -9.562 1 98.44 207 ARG A C 1
ATOM 1599 O O . ARG A 1 207 ? 10.242 -9.195 -8.578 1 98.44 207 ARG A O 1
ATOM 1606 N N . LEU A 1 208 ? 10.492 -9.031 -10.82 1 98.31 208 LEU A N 1
ATOM 1607 C CA . LEU A 1 208 ? 9.789 -10.266 -11.164 1 98.31 208 LEU A CA 1
ATOM 1608 C C . LEU A 1 208 ? 10.766 -11.32 -11.672 1 98.31 208 LEU A C 1
ATOM 1610 O O . LEU A 1 208 ? 11.695 -11.008 -12.422 1 98.31 208 LEU A O 1
ATOM 1614 N N . THR A 1 209 ? 10.594 -12.523 -11.188 1 98.19 209 THR A N 1
ATOM 1615 C CA . THR A 1 209 ? 11.492 -13.602 -11.578 1 98.19 209 THR A CA 1
ATOM 1616 C C . THR A 1 209 ? 10.719 -14.789 -12.141 1 98.19 209 THR A C 1
ATOM 1618 O O . THR A 1 209 ? 9.766 -15.266 -11.523 1 98.19 209 THR A O 1
ATOM 1621 N N . ARG A 1 210 ? 11.086 -15.156 -13.312 1 97.88 210 ARG A N 1
ATOM 1622 C CA . ARG A 1 210 ? 10.555 -16.422 -13.836 1 97.88 210 ARG A CA 1
ATOM 1623 C C . ARG A 1 210 ? 11.148 -17.609 -13.094 1 97.88 210 ARG A C 1
ATOM 1625 O O . ARG A 1 210 ? 12.367 -17.734 -12.969 1 97.88 210 ARG A O 1
ATOM 1632 N N . THR A 1 211 ? 10.297 -18.438 -12.57 1 97.62 211 THR A N 1
ATOM 1633 C CA . THR A 1 211 ? 10.695 -19.672 -11.898 1 97.62 211 THR A CA 1
ATOM 1634 C C . THR A 1 211 ? 10.156 -20.891 -12.648 1 97.62 211 THR A C 1
ATOM 1636 O O . THR A 1 211 ? 9.047 -20.875 -13.172 1 97.62 211 THR A O 1
ATOM 1639 N N . ILE A 1 212 ? 10.984 -21.953 -12.664 1 96.88 212 ILE A N 1
ATOM 1640 C CA . ILE A 1 212 ? 10.633 -23.125 -13.453 1 96.88 212 ILE A CA 1
ATOM 1641 C C . ILE A 1 212 ? 10.828 -24.391 -12.625 1 96.88 212 ILE A C 1
ATOM 1643 O O . ILE A 1 212 ? 11.859 -24.547 -11.969 1 96.88 212 ILE A O 1
ATOM 1647 N N . TRP A 1 213 ? 9.875 -25.234 -12.664 1 96.94 213 TRP A N 1
ATOM 1648 C CA . TRP A 1 213 ? 9.953 -26.594 -12.125 1 96.94 213 TRP A CA 1
ATOM 1649 C C . TRP A 1 213 ? 9.961 -27.625 -13.242 1 96.94 213 TRP A C 1
ATOM 1651 O O . TRP A 1 213 ? 9.016 -27.703 -14.031 1 96.94 213 TRP A O 1
ATOM 1661 N N . SER A 1 214 ? 10.984 -28.422 -13.383 1 91.69 214 SER A N 1
ATOM 1662 C CA . SER A 1 214 ? 11.164 -29.328 -14.508 1 91.69 214 SER A CA 1
ATOM 1663 C C . SER A 1 214 ? 10.922 -30.766 -14.094 1 91.69 214 SER A C 1
ATOM 1665 O O . SER A 1 214 ? 11.047 -31.688 -14.906 1 91.69 214 SER A O 1
ATOM 1667 N N . GLY A 1 215 ? 10.352 -31.047 -12.977 1 81.19 215 GLY A N 1
ATOM 1668 C CA . GLY A 1 215 ? 10.141 -32.406 -12.531 1 81.19 215 GLY A CA 1
ATOM 1669 C C . GLY A 1 215 ? 11.422 -33.125 -12.172 1 81.19 215 GLY A C 1
ATOM 1670 O O . GLY A 1 215 ? 12.5 -32.531 -12.203 1 81.19 215 GLY A O 1
ATOM 1671 N N . ASP A 1 216 ? 11.406 -34.344 -11.555 1 62.41 216 ASP A N 1
ATOM 1672 C CA . ASP A 1 216 ? 12.555 -35.25 -11.359 1 62.41 216 ASP A CA 1
ATOM 1673 C C . ASP A 1 216 ? 13.242 -35.531 -12.688 1 62.41 216 ASP A C 1
ATOM 1675 O O . ASP A 1 216 ? 14.336 -36.125 -12.711 1 62.41 216 ASP A O 1
ATOM 1679 N N . HIS A 1 217 ? 12.75 -35.281 -13.805 1 50.5 217 HIS A N 1
ATOM 1680 C CA . HIS A 1 217 ? 13.273 -35.75 -15.086 1 50.5 217 HIS A CA 1
ATOM 1681 C C . HIS A 1 217 ? 14.531 -34.969 -15.477 1 50.5 217 HIS A C 1
ATOM 1683 O O . HIS A 1 217 ? 15.297 -35.438 -16.328 1 50.5 217 HIS A O 1
ATOM 1689 N N . LEU A 1 218 ? 14.539 -33.625 -15.383 1 43.56 218 LEU A N 1
ATOM 1690 C CA . LEU A 1 218 ? 15.617 -33 -16.141 1 43.56 218 LEU A CA 1
ATOM 1691 C C . LEU A 1 218 ? 16.984 -33.375 -15.555 1 43.56 218 LEU A C 1
ATOM 1693 O O . LEU A 1 218 ? 18.016 -32.875 -16.016 1 43.56 218 LEU A O 1
ATOM 1697 N N . THR A 1 219 ? 16.984 -33.906 -14.422 1 35 219 THR A N 1
ATOM 1698 C CA . THR A 1 219 ? 18.328 -34.438 -14.164 1 35 219 THR A CA 1
ATOM 1699 C C . THR A 1 219 ? 18.625 -35.625 -15.062 1 35 219 THR A C 1
ATOM 1701 O O . THR A 1 219 ? 18.297 -36.781 -14.719 1 35 219 THR A O 1
ATOM 1704 N N . ARG A 1 220 ? 18.016 -35.688 -16.266 1 30.45 220 ARG A N 1
ATOM 1705 C CA . ARG A 1 220 ? 18.75 -36.719 -17.016 1 30.45 220 ARG A CA 1
ATOM 1706 C C . ARG A 1 220 ? 20.125 -36.188 -17.438 1 30.45 220 ARG A C 1
ATOM 1708 O O . ARG A 1 220 ? 20.266 -35.031 -17.781 1 30.45 220 ARG A O 1
ATOM 1715 N N . MET B 1 1 ? -17.156 34.094 -6.902 1 36.44 1 MET B N 1
ATOM 1716 C CA . MET B 1 1 ? -17.359 32.656 -6.801 1 36.44 1 MET B CA 1
ATOM 1717 C C . MET B 1 1 ? -17.328 32.219 -5.344 1 36.44 1 MET B C 1
ATOM 1719 O O . MET B 1 1 ? -16.328 32.438 -4.641 1 36.44 1 MET B O 1
ATOM 1723 N N . GLY B 1 2 ? -18.25 32.125 -4.641 1 48.25 2 GLY B N 1
ATOM 1724 C CA . GLY B 1 2 ? -18.391 31.938 -3.205 1 48.25 2 GLY B CA 1
ATOM 1725 C C . GLY B 1 2 ? -17.516 30.812 -2.666 1 48.25 2 GLY B C 1
ATOM 1726 O O . GLY B 1 2 ? -17.125 29.906 -3.41 1 48.25 2 GLY B O 1
ATOM 1727 N N . ASP B 1 3 ? -16.938 30.891 -1.475 1 68.31 3 ASP B N 1
ATOM 1728 C CA . ASP B 1 3 ? -16 29.922 -0.911 1 68.31 3 ASP B CA 1
ATOM 1729 C C . ASP B 1 3 ? -16.609 28.516 -0.894 1 68.31 3 ASP B C 1
ATOM 1731 O O . ASP B 1 3 ? -17.672 28.297 -0.309 1 68.31 3 ASP B O 1
ATOM 1735 N N . SER B 1 4 ? -16.188 27.547 -1.725 1 88.94 4 SER B N 1
ATOM 1736 C CA . SER B 1 4 ? -16.734 26.203 -1.943 1 88.94 4 SER B CA 1
ATOM 1737 C C . SER B 1 4 ? -16.688 25.375 -0.67 1 88.94 4 SER B C 1
ATOM 1739 O O . SER B 1 4 ? -17.438 24.406 -0.524 1 88.94 4 SER B O 1
ATOM 1741 N N . VAL B 1 5 ? -15.992 25.922 0.337 1 96.62 5 VAL B N 1
ATOM 1742 C CA . VAL B 1 5 ? -15.914 25.156 1.571 1 96.62 5 VAL B CA 1
ATOM 1743 C C . VAL B 1 5 ? -15.922 26.094 2.773 1 96.62 5 VAL B C 1
ATOM 1745 O O . VAL B 1 5 ? -15.492 27.234 2.674 1 96.62 5 VAL B O 1
ATOM 1748 N N . SER B 1 6 ? -16.453 25.781 3.873 1 97.81 6 SER B N 1
ATOM 1749 C CA . SER B 1 6 ? -16.422 26.469 5.164 1 97.81 6 SER B CA 1
ATOM 1750 C C . SER B 1 6 ? -15.578 25.703 6.176 1 97.81 6 SER B C 1
ATOM 1752 O O . SER B 1 6 ? -15.633 24.469 6.227 1 97.81 6 SER B O 1
ATOM 1754 N N . ILE B 1 7 ? -14.805 26.453 6.918 1 98.38 7 ILE B N 1
ATOM 1755 C CA . ILE B 1 7 ? -13.961 25.844 7.945 1 98.38 7 ILE B CA 1
ATOM 1756 C C . ILE B 1 7 ? -14.602 26.062 9.32 1 98.38 7 ILE B C 1
ATOM 1758 O O . ILE B 1 7 ? -15.008 27.172 9.656 1 98.38 7 ILE B O 1
ATOM 1762 N N . SER B 1 8 ? -14.727 25.047 10.078 1 98.19 8 SER B N 1
ATOM 1763 C CA . SER B 1 8 ? -15.273 25.141 11.422 1 98.19 8 SER B CA 1
ATOM 1764 C C . SER B 1 8 ? -14.688 24.078 12.336 1 98.19 8 SER B C 1
ATOM 1766 O O . SER B 1 8 ? -13.961 23.188 11.875 1 98.19 8 SER B O 1
ATOM 1768 N N . ALA B 1 9 ? -14.961 24.141 13.586 1 98.31 9 ALA B N 1
ATOM 1769 C CA . ALA B 1 9 ? -14.492 23.156 14.555 1 98.31 9 ALA B CA 1
ATOM 1770 C C . ALA B 1 9 ? -15.156 21.812 14.328 1 98.31 9 ALA B C 1
ATOM 1772 O O . ALA B 1 9 ? -16.359 21.734 14.094 1 98.31 9 ALA B O 1
ATOM 1773 N N . ALA B 1 10 ? -14.383 20.766 14.328 1 98.69 10 ALA B N 1
ATOM 1774 C CA . ALA B 1 10 ? -14.938 19.422 14.312 1 98.69 10 ALA B CA 1
ATOM 1775 C C . ALA B 1 10 ? -15.539 19.047 15.672 1 98.69 10 ALA B C 1
ATOM 1777 O O . ALA B 1 10 ? -15.117 19.578 16.703 1 98.69 10 ALA B O 1
ATOM 1778 N N . ILE B 1 11 ? -16.547 18.234 15.609 1 98.06 11 ILE B N 1
ATOM 1779 C CA . ILE B 1 11 ? -17.188 17.75 16.828 1 98.06 11 ILE B CA 1
ATOM 1780 C C . ILE B 1 11 ? -17.172 16.234 16.875 1 98.06 11 ILE B C 1
ATOM 1782 O O . ILE B 1 11 ? -16.766 15.586 15.898 1 98.06 11 ILE B O 1
ATOM 1786 N N . LEU B 1 12 ? -17.578 15.656 17.969 1 97.94 12 LEU B N 1
ATOM 1787 C CA . LEU B 1 12 ? -17.5 14.211 18.188 1 97.94 12 LEU B CA 1
ATOM 1788 C C . LEU B 1 12 ? -18.297 13.469 17.125 1 97.94 12 LEU B C 1
ATOM 1790 O O . LEU B 1 12 ? -17.922 12.375 16.703 1 97.94 12 LEU B O 1
ATOM 1794 N N . ALA B 1 13 ? -19.391 14.047 16.656 1 98.25 13 ALA B N 1
ATOM 1795 C CA . ALA B 1 13 ? -20.234 13.422 15.648 1 98.25 13 ALA B CA 1
ATOM 1796 C C . ALA B 1 13 ? -19.484 13.25 14.328 1 98.25 13 ALA B C 1
ATOM 1798 O O . ALA B 1 13 ? -19.891 12.453 13.477 1 98.25 13 ALA B O 1
ATOM 1799 N N . ASP B 1 14 ? -18.391 13.945 14.141 1 98.69 14 ASP B N 1
ATOM 1800 C CA . ASP B 1 14 ? -17.609 13.891 12.906 1 98.69 14 ASP B CA 1
ATOM 1801 C C . ASP B 1 14 ? -16.594 12.758 12.953 1 98.69 14 ASP B C 1
ATOM 1803 O O . ASP B 1 14 ? -15.922 12.477 11.953 1 98.69 14 ASP B O 1
ATOM 1807 N N . LEU B 1 15 ? -16.469 12.078 14.039 1 98.56 15 LEU B N 1
ATOM 1808 C CA . LEU B 1 15 ? -15.406 11.117 14.312 1 98.56 15 LEU B CA 1
ATOM 1809 C C . LEU B 1 15 ? -15.367 10.023 13.25 1 98.56 15 LEU B C 1
ATOM 1811 O O . LEU B 1 15 ? -14.297 9.672 12.75 1 98.56 15 LEU B O 1
ATOM 1815 N N . PRO B 1 16 ? -16.469 9.484 12.773 1 98.25 16 PRO B N 1
ATOM 1816 C CA . PRO B 1 16 ? -16.391 8.43 11.766 1 98.25 16 PRO B CA 1
ATOM 1817 C C . PRO B 1 16 ? -15.75 8.898 10.461 1 98.25 16 PRO B C 1
ATOM 1819 O O . PRO B 1 16 ? -14.891 8.203 9.906 1 98.25 16 PRO B O 1
ATOM 1822 N N . VAL B 1 17 ? -16.078 10.055 10.039 1 98.5 17 VAL B N 1
ATOM 1823 C CA . VAL B 1 17 ? -15.562 10.578 8.773 1 98.5 17 VAL B CA 1
ATOM 1824 C C . VAL B 1 17 ? -14.086 10.953 8.93 1 98.5 17 VAL B C 1
ATOM 1826 O O . VAL B 1 17 ? -13.266 10.641 8.07 1 98.5 17 VAL B O 1
ATOM 1829 N N . LEU B 1 18 ? -13.734 11.609 10.023 1 98.81 18 LEU B N 1
ATOM 1830 C CA . LEU B 1 18 ? -12.359 12.031 10.242 1 98.81 18 LEU B CA 1
ATOM 1831 C C . LEU B 1 18 ? -11.445 10.828 10.461 1 98.81 18 LEU B C 1
ATOM 1833 O O . LEU B 1 18 ? -10.297 10.82 10 1 98.81 18 LEU B O 1
ATOM 1837 N N . GLY B 1 19 ? -11.953 9.812 11.203 1 98.56 19 GLY B N 1
ATOM 1838 C CA . GLY B 1 19 ? -11.203 8.578 11.344 1 98.56 19 GLY B CA 1
ATOM 1839 C C . GLY B 1 19 ? -10.922 7.895 10.016 1 98.56 19 GLY B C 1
ATOM 1840 O O . GLY B 1 19 ? -9.812 7.41 9.789 1 98.56 19 GLY B O 1
ATOM 1841 N N . ASP B 1 20 ? -11.938 7.902 9.172 1 97.38 20 ASP B N 1
ATOM 1842 C CA . ASP B 1 20 ? -11.789 7.32 7.84 1 97.38 20 ASP B CA 1
ATOM 1843 C C . ASP B 1 20 ? -10.766 8.102 7.012 1 97.38 20 ASP B C 1
ATOM 1845 O O . ASP B 1 20 ? -10 7.516 6.25 1 97.38 20 ASP B O 1
ATOM 1849 N N . PHE B 1 21 ? -10.797 9.438 7.121 1 97.62 21 PHE B N 1
ATOM 1850 C CA . PHE B 1 21 ? -9.828 10.273 6.426 1 97.62 21 PHE B CA 1
ATOM 1851 C C . PHE B 1 21 ? -8.406 9.953 6.875 1 97.62 21 PHE B C 1
ATOM 1853 O O . PHE B 1 21 ? -7.508 9.789 6.047 1 97.62 21 PHE B O 1
ATOM 1860 N N . LEU B 1 22 ? -8.234 9.844 8.164 1 98.06 22 LEU B N 1
ATOM 1861 C CA . LEU B 1 22 ? -6.898 9.547 8.672 1 98.06 22 LEU B CA 1
ATOM 1862 C C . LEU B 1 22 ? -6.445 8.156 8.234 1 98.06 22 LEU B C 1
ATOM 1864 O O . LEU B 1 22 ? -5.301 7.977 7.816 1 98.06 22 LEU B O 1
ATOM 1868 N N . TYR B 1 23 ? -7.344 7.207 8.289 1 97 23 TYR B N 1
ATOM 1869 C CA . TYR B 1 23 ? -7.031 5.863 7.816 1 97 23 TYR B CA 1
ATOM 1870 C C . TYR B 1 23 ? -6.594 5.887 6.359 1 97 23 TYR B C 1
ATOM 1872 O O . TYR B 1 23 ? -5.582 5.281 6 1 97 23 TYR B O 1
ATOM 1880 N N . SER B 1 24 ? -7.324 6.609 5.543 1 94.06 24 SER B N 1
ATOM 1881 C CA . SER B 1 24 ? -7.023 6.711 4.117 1 94.06 24 SER B CA 1
ATOM 1882 C C . SER B 1 24 ? -5.652 7.336 3.887 1 94.06 24 SER B C 1
ATOM 1884 O O . SER B 1 24 ? -4.898 6.891 3.02 1 94.06 24 SER B O 1
ATOM 1886 N N . SER B 1 25 ? -5.359 8.312 4.66 1 94.81 25 SER B N 1
ATOM 1887 C CA . SER B 1 25 ? -4.07 8.992 4.555 1 94.81 25 SER B CA 1
ATOM 1888 C C . SER B 1 25 ? -2.918 8.047 4.883 1 94.81 25 SER B C 1
ATOM 1890 O O . SER B 1 25 ? -1.928 7.992 4.152 1 94.81 25 SER B O 1
ATOM 1892 N N . LYS B 1 26 ? -3.09 7.238 5.906 1 95.62 26 LYS B N 1
ATOM 1893 C CA . LYS B 1 26 ? -2.01 6.375 6.379 1 95.62 26 LYS B CA 1
ATOM 1894 C C . LYS B 1 26 ? -1.876 5.133 5.504 1 95.62 26 LYS B C 1
ATOM 1896 O O . LYS B 1 26 ? -0.779 4.59 5.348 1 95.62 26 LYS B O 1
ATOM 1901 N N . LEU B 1 27 ? -2.955 4.699 4.906 1 93 27 LEU B N 1
ATOM 1902 C CA . LEU B 1 27 ? -2.969 3.551 4.004 1 93 27 LEU B CA 1
ATOM 1903 C C . LEU B 1 27 ? -2.043 3.785 2.814 1 93 27 LEU B C 1
ATOM 1905 O O . LEU B 1 27 ? -1.458 2.838 2.283 1 93 27 LEU B O 1
ATOM 1909 N N . ALA B 1 28 ? -1.81 4.984 2.484 1 91.62 28 ALA B N 1
ATOM 1910 C CA . ALA B 1 28 ? -1.076 5.332 1.27 1 91.62 28 ALA B CA 1
ATOM 1911 C C . ALA B 1 28 ? 0.428 5.355 1.524 1 91.62 28 ALA B C 1
ATOM 1913 O O . ALA B 1 28 ? 1.223 5.418 0.584 1 91.62 28 ALA B O 1
ATOM 1914 N N . LEU B 1 29 ? 0.877 5.273 2.697 1 95.19 29 LEU B N 1
ATOM 1915 C CA . LEU B 1 29 ? 2.287 5.434 3.031 1 95.19 29 LEU B CA 1
ATOM 1916 C C . LEU B 1 29 ? 3.037 4.113 2.879 1 95.19 29 LEU B C 1
ATOM 1918 O O . LEU B 1 29 ? 2.646 3.102 3.467 1 95.19 29 LEU B O 1
ATOM 1922 N N . SER B 1 30 ? 4.16 4.18 2.117 1 96.81 30 SER B N 1
ATOM 1923 C CA . SER B 1 30 ? 4.988 2.992 1.925 1 96.81 30 SER B CA 1
ATOM 1924 C C . SER B 1 30 ? 5.504 2.457 3.256 1 96.81 30 SER B C 1
ATOM 1926 O O . SER B 1 30 ? 5.551 1.242 3.465 1 96.81 30 SER B O 1
ATOM 1928 N N . ILE B 1 31 ? 5.863 3.346 4.148 1 97.88 31 ILE B N 1
ATOM 1929 C CA . ILE B 1 31 ? 6.398 2.918 5.438 1 97.88 31 ILE B CA 1
ATOM 1930 C C . ILE B 1 31 ? 5.328 2.16 6.215 1 97.88 31 ILE B C 1
ATOM 1932 O O . ILE B 1 31 ? 5.629 1.198 6.926 1 97.88 31 ILE B O 1
ATOM 1936 N N . ASN B 1 32 ? 4.004 2.51 6.082 1 96.94 32 ASN B N 1
ATOM 1937 C CA . ASN B 1 32 ? 2.93 1.832 6.801 1 96.94 32 ASN B CA 1
ATOM 1938 C C . ASN B 1 32 ? 2.656 0.446 6.219 1 96.94 32 ASN B C 1
ATOM 1940 O O . ASN B 1 32 ? 2.236 -0.461 6.941 1 96.94 32 ASN B O 1
ATOM 1944 N N . ARG B 1 33 ? 2.943 0.247 4.98 1 96.12 33 ARG B N 1
ATOM 1945 C CA . ARG B 1 33 ? 2.842 -1.085 4.391 1 96.12 33 ARG B CA 1
ATOM 1946 C C . ARG B 1 33 ? 3.74 -2.076 5.121 1 96.12 33 ARG B C 1
ATOM 1948 O O . ARG B 1 33 ? 3.389 -3.25 5.266 1 96.12 33 ARG B O 1
ATOM 1955 N N . LEU B 1 34 ? 4.863 -1.617 5.547 1 97.31 34 LEU B N 1
ATOM 1956 C CA . LEU B 1 34 ? 5.824 -2.488 6.219 1 97.31 34 LEU B CA 1
ATOM 1957 C C . LEU B 1 34 ? 5.598 -2.486 7.727 1 97.31 34 LEU B C 1
ATOM 1959 O O . LEU B 1 34 ? 5.871 -3.482 8.398 1 97.31 34 LEU B O 1
ATOM 1963 N N . LEU B 1 35 ? 5.07 -1.365 8.219 1 97.88 35 LEU B N 1
ATOM 1964 C CA . LEU B 1 35 ? 4.871 -1.195 9.648 1 97.88 35 LEU B CA 1
ATOM 1965 C C . LEU B 1 35 ? 3.707 -2.051 10.141 1 97.88 35 LEU B C 1
ATOM 1967 O O . LEU B 1 35 ? 3.779 -2.646 11.219 1 97.88 35 LEU B O 1
ATOM 1971 N N . ILE B 1 36 ? 2.617 -2.158 9.367 1 96.94 36 ILE B N 1
ATOM 1972 C CA . ILE B 1 36 ? 1.38 -2.822 9.758 1 96.94 36 ILE B CA 1
ATOM 1973 C C . ILE B 1 36 ? 1.433 -4.293 9.359 1 96.94 36 ILE B C 1
ATOM 1975 O O . ILE B 1 36 ? 1.568 -4.613 8.172 1 96.94 36 ILE B O 1
ATOM 1979 N N . LYS B 1 37 ? 1.408 -5.16 10.305 1 93.06 37 LYS B N 1
ATOM 1980 C CA . LYS B 1 37 ? 1.327 -6.594 10.031 1 93.06 37 LYS B CA 1
ATOM 1981 C C . LYS B 1 37 ? -0.025 -6.961 9.43 1 93.06 37 LYS B C 1
ATOM 1983 O O . LYS B 1 37 ? -1.036 -6.32 9.719 1 93.06 37 LYS B O 1
ATOM 1988 N N . ASP B 1 38 ? -0.036 -8.023 8.586 1 87.44 38 ASP B N 1
ATOM 1989 C CA . ASP B 1 38 ? -1.254 -8.492 7.934 1 87.44 38 ASP B CA 1
ATOM 1990 C C . ASP B 1 38 ? -1.955 -7.355 7.191 1 87.44 38 ASP B C 1
ATOM 1992 O O . ASP B 1 38 ? -3.154 -7.137 7.371 1 87.44 38 ASP B O 1
ATOM 1996 N N . TRP B 1 39 ? -1.161 -6.641 6.508 1 88.56 39 TRP B N 1
ATOM 1997 C CA . TRP B 1 39 ? -1.613 -5.426 5.84 1 88.56 39 TRP B CA 1
ATOM 1998 C C . TRP B 1 39 ? -2.732 -5.738 4.852 1 88.56 39 TRP B C 1
ATOM 2000 O O . TRP B 1 39 ? -2.672 -6.73 4.125 1 88.56 39 TRP B O 1
ATOM 2010 N N . PRO B 1 40 ? -3.906 -4.883 4.891 1 90.12 40 PRO B N 1
ATOM 2011 C CA . PRO B 1 40 ? -3.955 -3.557 5.508 1 90.12 40 PRO B CA 1
ATOM 2012 C C . PRO B 1 40 ? -4.426 -3.6 6.961 1 90.12 40 PRO B C 1
ATOM 2014 O O . PRO B 1 40 ? -4.43 -2.572 7.641 1 90.12 40 PRO B O 1
ATOM 2017 N N . ASN B 1 41 ? -4.805 -4.793 7.422 1 92.56 41 ASN B N 1
ATOM 2018 C CA . ASN B 1 41 ? -5.238 -4.902 8.812 1 92.56 41 ASN B CA 1
ATOM 2019 C C . ASN B 1 41 ? -6.238 -3.809 9.18 1 92.56 41 ASN B C 1
ATOM 2021 O O . ASN B 1 41 ? -6.059 -3.107 10.172 1 92.56 41 ASN B O 1
ATOM 2025 N N . GLU B 1 42 ? -7.254 -3.709 8.391 1 92.56 42 GLU B N 1
ATOM 2026 C CA . GLU B 1 42 ? -8.188 -2.59 8.406 1 92.56 42 GLU B CA 1
ATOM 2027 C C . GLU B 1 42 ? -8.797 -2.396 9.797 1 92.56 42 GLU B C 1
ATOM 2029 O O . GLU B 1 42 ? -8.875 -1.271 10.297 1 92.56 42 GLU B O 1
ATOM 2034 N N . GLU B 1 43 ? -9.133 -3.438 10.438 1 95.19 43 GLU B N 1
ATOM 2035 C CA . GLU B 1 43 ? -9.805 -3.34 11.734 1 95.19 43 GLU B CA 1
ATOM 2036 C C . GLU B 1 43 ? -8.93 -2.605 12.742 1 95.19 43 GLU B C 1
ATOM 2038 O O . GLU B 1 43 ? -9.352 -1.612 13.336 1 95.19 43 GLU B O 1
ATOM 2043 N N . ASN B 1 44 ? -7.727 -3.035 12.898 1 96.75 44 ASN B N 1
ATOM 2044 C CA . ASN B 1 44 ? -6.832 -2.432 13.883 1 96.75 44 ASN B CA 1
ATOM 2045 C C . ASN B 1 44 ? -6.445 -1.009 13.484 1 96.75 44 ASN B C 1
ATOM 2047 O O . ASN B 1 44 ? -6.359 -0.124 14.336 1 96.75 44 ASN B O 1
ATOM 2051 N N . GLN B 1 45 ? -6.281 -0.785 12.203 1 97.06 45 GLN B N 1
ATOM 2052 C CA . GLN B 1 45 ? -5.895 0.548 11.758 1 97.06 45 GLN B CA 1
ATOM 2053 C C . GLN B 1 45 ? -7.023 1.551 11.969 1 97.06 45 GLN B C 1
ATOM 2055 O O . GLN B 1 45 ? -6.797 2.654 12.469 1 97.06 45 GLN B O 1
ATOM 2060 N N . ARG B 1 46 ? -8.188 1.173 11.648 1 97.44 46 ARG B N 1
ATOM 2061 C CA . ARG B 1 46 ? -9.32 2.074 11.805 1 97.44 46 ARG B CA 1
ATOM 2062 C C . ARG B 1 46 ? -9.57 2.389 13.281 1 97.44 46 ARG B C 1
ATOM 2064 O O . ARG B 1 46 ? -9.844 3.535 13.641 1 97.44 46 ARG B O 1
ATOM 2071 N N . LYS B 1 47 ? -9.477 1.39 14.062 1 97.94 47 LYS B N 1
ATOM 2072 C CA . LYS B 1 47 ? -9.617 1.613 15.5 1 97.94 47 LYS B CA 1
ATOM 2073 C C . LYS B 1 47 ? -8.555 2.582 16.016 1 97.94 47 LYS B C 1
ATOM 2075 O O . LYS B 1 47 ? -8.867 3.512 16.766 1 97.94 47 LYS B O 1
ATOM 2080 N N . ASN B 1 48 ? -7.367 2.352 15.625 1 97.69 48 ASN B N 1
ATOM 2081 C CA . ASN B 1 48 ? -6.238 3.174 16.047 1 97.69 48 ASN B CA 1
ATOM 2082 C C . ASN B 1 48 ? -6.414 4.629 15.625 1 97.69 48 ASN B C 1
ATOM 2084 O O . ASN B 1 48 ? -6.227 5.543 16.422 1 97.69 48 ASN B O 1
ATOM 2088 N N . TYR B 1 49 ? -6.805 4.875 14.414 1 97.88 49 TYR B N 1
ATOM 2089 C CA . TYR B 1 49 ? -6.875 6.234 13.891 1 97.88 49 TYR B CA 1
ATOM 2090 C C . TYR B 1 49 ? -8.133 6.941 14.375 1 97.88 49 TYR B C 1
ATOM 2092 O O . TYR B 1 49 ? -8.125 8.156 14.602 1 97.88 49 TYR B O 1
ATOM 2100 N N . SER B 1 50 ? -9.211 6.164 14.578 1 98.19 50 SER B N 1
ATOM 2101 C CA . SER B 1 50 ? -10.375 6.742 15.234 1 98.19 50 SER B CA 1
ATOM 2102 C C . SER B 1 50 ? -10.039 7.207 16.641 1 98.19 50 SER B C 1
ATOM 2104 O O . SER B 1 50 ? -10.438 8.297 17.062 1 98.19 50 SER B O 1
ATOM 2106 N N . SER B 1 51 ? -9.32 6.391 17.359 1 98 51 SER B N 1
ATOM 2107 C CA . SER B 1 51 ? -8.898 6.746 18.703 1 98 51 SER B CA 1
ATOM 2108 C C . SER B 1 51 ? -8.008 7.98 18.703 1 98 51 SER B C 1
ATOM 2110 O O . SER B 1 51 ? -8.117 8.836 19.594 1 98 51 SER B O 1
ATOM 2112 N N . SER B 1 52 ? -7.137 8.062 17.75 1 97.75 52 SER B N 1
ATOM 2113 C CA . SER B 1 52 ? -6.25 9.219 17.641 1 97.75 52 SER B CA 1
ATOM 2114 C C . SER B 1 52 ? -7.035 10.5 17.406 1 97.75 52 SER B C 1
ATOM 2116 O O . SER B 1 52 ? -6.734 11.531 18.016 1 97.75 52 SER B O 1
ATOM 2118 N N . ILE B 1 53 ? -8.055 10.453 16.547 1 98.44 53 ILE B N 1
ATOM 2119 C CA . ILE B 1 53 ? -8.891 11.617 16.281 1 98.44 53 ILE B CA 1
ATOM 2120 C C . ILE B 1 53 ? -9.703 11.961 17.531 1 98.44 53 ILE B C 1
ATOM 2122 O O . ILE B 1 53 ? -9.836 13.133 17.875 1 98.44 53 ILE B O 1
ATOM 2126 N N . GLU B 1 54 ? -10.195 10.969 18.172 1 98.31 54 GLU B N 1
ATOM 2127 C CA . GLU B 1 54 ? -10.969 11.188 19.391 1 98.31 54 GLU B CA 1
ATOM 2128 C C . GLU B 1 54 ? -10.133 11.898 20.453 1 98.31 54 GLU B C 1
ATOM 2130 O O . GLU B 1 54 ? -10.617 12.828 21.109 1 98.31 54 GLU B O 1
ATOM 2135 N N . THR B 1 55 ? -8.922 11.453 20.609 1 97.31 55 THR B N 1
ATOM 2136 C CA . THR B 1 55 ? -8 12.086 21.547 1 97.31 55 THR B CA 1
ATOM 2137 C C . THR B 1 55 ? -7.766 13.547 21.172 1 97.31 55 THR B C 1
ATOM 2139 O O . THR B 1 55 ? -7.746 14.422 22.031 1 97.31 55 THR B O 1
ATOM 2142 N N . SER B 1 56 ? -7.613 13.766 19.906 1 97.12 56 SER B N 1
ATOM 2143 C CA . SER B 1 56 ? -7.41 15.133 19.438 1 97.12 56 SER B CA 1
ATOM 2144 C C . SER B 1 56 ? -8.617 16.016 19.734 1 97.12 56 SER B C 1
ATOM 2146 O O . SER B 1 56 ? -8.469 17.188 20.078 1 97.12 56 SER B O 1
ATOM 2148 N N . LEU B 1 57 ? -9.805 15.492 19.625 1 97.56 57 LEU B N 1
ATOM 2149 C CA . LEU B 1 57 ? -11.039 16.234 19.844 1 97.56 57 LEU B CA 1
ATOM 2150 C C . LEU B 1 57 ? -11.211 16.578 21.312 1 97.56 57 LEU B C 1
ATOM 2152 O O . LEU B 1 57 ? -11.859 17.562 21.656 1 97.56 57 LEU B O 1
ATOM 2156 N N . SER B 1 58 ? -10.594 15.836 22.172 1 95.44 58 SER B N 1
ATOM 2157 C CA . SER B 1 58 ? -10.828 16 23.609 1 95.44 58 SER B CA 1
ATOM 2158 C C . SER B 1 58 ? -9.664 16.75 24.266 1 95.44 58 SER B C 1
ATOM 2160 O O . SER B 1 58 ? -9.781 17.188 25.422 1 95.44 58 SER B O 1
ATOM 2162 N N . ASP B 1 59 ? -8.562 16.828 23.594 1 95.44 59 ASP B N 1
ATOM 2163 C CA . ASP B 1 59 ? -7.367 17.453 24.141 1 95.44 59 ASP B CA 1
ATOM 2164 C C . ASP B 1 59 ? -7.453 18.969 24.047 1 95.44 59 ASP B C 1
ATOM 2166 O O . ASP B 1 59 ? -7.539 19.531 22.953 1 95.44 59 ASP B O 1
ATOM 2170 N N . PRO B 1 60 ? -7.434 19.672 25.141 1 93.69 60 PRO B N 1
ATOM 2171 C CA . PRO B 1 60 ? -7.613 21.125 25.125 1 93.69 60 PRO B CA 1
ATOM 2172 C C . PRO B 1 60 ? -6.445 21.859 24.469 1 93.69 60 PRO B C 1
ATOM 2174 O O . PRO B 1 60 ? -6.562 23.047 24.141 1 93.69 60 PRO B O 1
ATOM 2177 N N . THR B 1 61 ? -5.32 21.219 24.281 1 94.81 61 THR B N 1
ATOM 2178 C CA . THR B 1 61 ? -4.18 21.859 23.625 1 94.81 61 THR B CA 1
ATOM 2179 C C . THR B 1 61 ? -4.266 21.672 22.109 1 94.81 61 THR B C 1
ATOM 2181 O O . THR B 1 61 ? -3.418 22.188 21.375 1 94.81 61 THR B O 1
ATOM 2184 N N . MET B 1 62 ? -5.336 20.969 21.688 1 97.12 62 MET B N 1
ATOM 2185 C CA . MET B 1 62 ? -5.469 20.688 20.266 1 97.12 62 MET B CA 1
ATOM 2186 C C . MET B 1 62 ? -6.742 21.312 19.703 1 97.12 62 MET B C 1
ATOM 2188 O O . MET B 1 62 ? -7.711 21.531 20.438 1 97.12 62 MET B O 1
ATOM 2192 N N . GLU B 1 63 ? -6.66 21.688 18.531 1 97.5 63 GLU B N 1
ATOM 2193 C CA . GLU B 1 63 ? -7.805 22.156 17.75 1 97.5 63 GLU B CA 1
ATOM 2194 C C . GLU B 1 63 ? -8.008 21.312 16.5 1 97.5 63 GLU B C 1
ATOM 2196 O O . GLU B 1 63 ? -7.078 21.141 15.711 1 97.5 63 GLU B O 1
ATOM 2201 N N . CYS B 1 64 ? -9.172 20.75 16.375 1 98.62 64 CYS B N 1
ATOM 2202 C CA . CYS B 1 64 ? -9.547 20 15.18 1 98.62 64 CYS B CA 1
ATOM 2203 C C . CYS B 1 64 ? -10.531 20.781 14.32 1 98.62 64 CYS B C 1
ATOM 2205 O O . CYS B 1 64 ? -11.648 21.078 14.758 1 98.62 64 CYS B O 1
ATOM 2207 N N . LEU B 1 65 ? -10.109 21.141 13.125 1 98.69 65 LEU B N 1
ATOM 2208 C CA . LEU B 1 65 ? -10.945 21.891 12.203 1 98.69 65 LEU B CA 1
ATOM 2209 C C . LEU B 1 65 ? -11.344 21.031 11 1 98.69 65 LEU B C 1
ATOM 2211 O O . LEU B 1 65 ? -10.531 20.25 10.492 1 98.69 65 LEU B O 1
ATOM 2215 N N . LYS B 1 66 ? -12.578 21.188 10.586 1 98.81 66 LYS B N 1
ATOM 2216 C CA . LYS B 1 66 ? -13.078 20.469 9.414 1 98.81 66 LYS B CA 1
ATOM 2217 C C . LYS B 1 66 ? -13.43 21.453 8.297 1 98.81 66 LYS B C 1
ATOM 2219 O O . LYS B 1 66 ? -13.82 22.594 8.555 1 98.81 66 LYS B O 1
ATOM 2224 N N . ALA B 1 67 ? -13.219 21.031 7.098 1 98.81 67 ALA B N 1
ATOM 2225 C CA . ALA B 1 67 ? -13.695 21.719 5.902 1 98.81 67 ALA B CA 1
ATOM 2226 C C . ALA B 1 67 ? -14.969 21.062 5.375 1 98.81 67 ALA B C 1
ATOM 2228 O O . ALA B 1 67 ? -14.984 19.859 5.086 1 98.81 67 ALA B O 1
ATOM 2229 N N . VAL B 1 68 ? -16.031 21.812 5.234 1 98.56 68 VAL B N 1
ATOM 2230 C CA . VAL B 1 68 ? -17.328 21.312 4.773 1 98.56 68 VAL B CA 1
ATOM 2231 C C . VAL B 1 68 ? -17.672 21.938 3.422 1 98.56 68 VAL B C 1
ATOM 2233 O O . VAL B 1 68 ? -17.625 23.156 3.258 1 98.56 68 VAL B O 1
ATOM 2236 N N . ASP B 1 69 ? -17.906 21.062 2.479 1 97.88 69 ASP B N 1
ATOM 2237 C CA . ASP B 1 69 ? -18.391 21.531 1.187 1 97.88 69 ASP B CA 1
ATOM 2238 C C . ASP B 1 69 ? -19.75 22.203 1.323 1 97.88 69 ASP B C 1
ATOM 2240 O O . ASP B 1 69 ? -20.719 21.578 1.782 1 97.88 69 ASP B O 1
ATOM 2244 N N . ASN B 1 70 ? -19.859 23.406 0.844 1 96.75 70 ASN B N 1
ATOM 2245 C CA . ASN B 1 70 ? -21.047 24.188 1.1 1 96.75 70 ASN B CA 1
ATOM 2246 C C . ASN B 1 70 ? -22.25 23.688 0.294 1 96.75 70 ASN B C 1
ATOM 2248 O O . ASN B 1 70 ? -23.391 23.953 0.645 1 96.75 70 ASN B O 1
ATOM 2252 N N . VAL B 1 71 ? -22.047 23 -0.747 1 95.56 71 VAL B N 1
ATOM 2253 C CA . VAL B 1 71 ? -23.109 22.5 -1.603 1 95.56 71 VAL B CA 1
ATOM 2254 C C . VAL B 1 71 ? -23.609 21.156 -1.067 1 95.56 71 VAL B C 1
ATOM 2256 O O . VAL B 1 71 ? -24.781 21.016 -0.731 1 95.56 71 VAL B O 1
ATOM 2259 N N . SER B 1 72 ? -22.812 20.188 -0.812 1 95.5 72 SER B N 1
ATOM 2260 C CA . SER B 1 72 ? -23.188 18.828 -0.418 1 95.5 72 SER B CA 1
ATOM 2261 C C . SER B 1 72 ? -23.375 18.734 1.093 1 95.5 72 SER B C 1
ATOM 2263 O O . SER B 1 72 ? -24.047 17.828 1.582 1 95.5 72 SER B O 1
ATOM 2265 N N . GLY B 1 73 ? -22.672 19.594 1.843 1 96.81 73 GLY B N 1
ATOM 2266 C CA . GLY B 1 73 ? -22.672 19.5 3.293 1 96.81 73 GLY B CA 1
ATOM 2267 C C . GLY B 1 73 ? -21.719 18.453 3.822 1 96.81 73 GLY B C 1
ATOM 2268 O O . GLY B 1 73 ? -21.625 18.234 5.035 1 96.81 73 GLY B O 1
ATOM 2269 N N . ASN B 1 74 ? -20.953 17.844 2.939 1 97.88 74 ASN B N 1
ATOM 2270 C CA . ASN B 1 74 ? -20.031 16.781 3.346 1 97.88 74 ASN B CA 1
ATOM 2271 C C . ASN B 1 74 ? -18.703 17.375 3.855 1 97.88 74 ASN B C 1
ATOM 2273 O O . ASN B 1 74 ? -18.25 18.391 3.355 1 97.88 74 ASN B O 1
ATOM 2277 N N . ILE B 1 75 ? -18.188 16.703 4.859 1 98.75 75 ILE B N 1
ATOM 2278 C CA . ILE B 1 75 ? -16.812 17 5.242 1 98.75 75 ILE B CA 1
ATOM 2279 C C . ILE B 1 75 ? -15.859 16.531 4.152 1 98.75 75 ILE B C 1
ATOM 2281 O O . ILE B 1 75 ? -15.906 15.375 3.734 1 98.75 75 ILE B O 1
ATOM 2285 N N . VAL B 1 76 ? -14.93 17.406 3.701 1 98.44 76 VAL B N 1
ATOM 2286 C CA . VAL B 1 76 ? -14.07 17.047 2.576 1 98.44 76 VAL B CA 1
ATOM 2287 C C . VAL B 1 76 ? -12.602 17.188 2.986 1 98.44 76 VAL B C 1
ATOM 2289 O O . VAL B 1 76 ? -11.703 16.859 2.201 1 98.44 76 VAL B O 1
ATOM 2292 N N . GLY B 1 77 ? -12.32 17.625 4.172 1 98.56 77 GLY B N 1
ATOM 2293 C CA . GLY B 1 77 ? -10.969 17.734 4.699 1 98.56 77 GLY B CA 1
ATOM 2294 C C . GLY B 1 77 ? -10.93 18.125 6.164 1 98.56 77 GLY B C 1
ATOM 2295 O O . GLY B 1 77 ? -11.969 18.453 6.75 1 98.56 77 GLY B O 1
ATOM 2296 N N . PHE B 1 78 ? -9.781 18.062 6.758 1 98.88 78 PHE B N 1
ATOM 2297 C CA . PHE B 1 78 ? -9.625 18.484 8.148 1 98.88 78 PHE B CA 1
ATOM 2298 C C . PHE B 1 78 ? -8.164 18.766 8.469 1 98.88 78 PHE B C 1
ATOM 2300 O O . PHE B 1 78 ? -7.273 18.438 7.684 1 98.88 78 PHE B O 1
ATOM 2307 N N . VAL B 1 79 ? -7.922 19.422 9.555 1 98.81 79 VAL B N 1
ATOM 2308 C CA . VAL B 1 79 ? -6.586 19.688 10.086 1 98.81 79 VAL B CA 1
ATOM 2309 C C . VAL B 1 79 ? -6.625 19.625 11.617 1 98.81 79 VAL B C 1
ATOM 2311 O O . VAL B 1 79 ? -7.633 19.984 12.227 1 98.81 79 VAL B O 1
ATOM 2314 N N . VAL B 1 80 ? -5.645 19.094 12.188 1 98.75 80 VAL B N 1
ATOM 2315 C CA . VAL B 1 80 ? -5.461 19.109 13.633 1 98.75 80 VAL B CA 1
ATOM 2316 C C . VAL B 1 80 ? -4.234 19.938 13.992 1 98.75 80 VAL B C 1
ATOM 2318 O O . VAL B 1 80 ? -3.143 19.703 13.469 1 98.75 80 VAL B O 1
ATOM 2321 N N . LEU B 1 81 ? -4.473 20.859 14.805 1 98.25 81 LEU B N 1
ATOM 2322 C CA . LEU B 1 81 ? -3.463 21.812 15.258 1 98.25 81 LEU B CA 1
ATOM 2323 C C . LEU B 1 81 ? -3.195 21.656 16.75 1 98.25 81 LEU B C 1
ATOM 2325 O O . LEU B 1 81 ? -4.133 21.516 17.547 1 98.25 81 LEU B O 1
ATOM 2329 N N . GLU B 1 82 ? -1.927 21.578 17.094 1 97.25 82 GLU B N 1
ATOM 2330 C CA . GLU B 1 82 ? -1.537 21.547 18.5 1 97.25 82 GLU B CA 1
ATOM 2331 C C . GLU B 1 82 ? -0.804 22.812 18.906 1 97.25 82 GLU B C 1
ATOM 2333 O O . GLU B 1 82 ? 0.068 23.297 18.188 1 97.25 82 GLU B O 1
ATOM 2338 N N . ASN B 1 83 ? -1.169 23.406 19.969 1 95.19 83 ASN B N 1
ATOM 2339 C CA . ASN B 1 83 ? -0.483 24.547 20.562 1 95.19 83 ASN B CA 1
ATOM 2340 C C . ASN B 1 83 ? 0.522 24.109 21.625 1 95.19 83 ASN B C 1
ATOM 2342 O O . ASN B 1 83 ? 0.135 23.672 22.703 1 95.19 83 ASN B O 1
ATOM 2346 N N . SER B 1 84 ? 1.797 24.25 21.281 1 87 84 SER B N 1
ATOM 2347 C CA . SER B 1 84 ? 2.836 23.766 22.188 1 87 84 SER B CA 1
ATOM 2348 C C . SER B 1 84 ? 2.951 24.672 23.406 1 87 84 SER B C 1
ATOM 2350 O O . SER B 1 84 ? 3.514 24.281 24.438 1 87 84 SER B O 1
ATOM 2352 N N . SER B 1 85 ? 2.498 25.969 23.297 1 80.06 85 SER B N 1
ATOM 2353 C CA . SER B 1 85 ? 2.611 26.953 24.359 1 80.06 85 SER B CA 1
ATOM 2354 C C . SER B 1 85 ? 1.541 26.75 25.422 1 80.06 85 SER B C 1
ATOM 2356 O O . SER B 1 85 ? 1.626 27.312 26.516 1 80.06 85 SER B O 1
ATOM 2358 N N . ALA B 1 86 ? 0.47 26.234 25.094 1 65.12 86 ALA B N 1
ATOM 2359 C CA . ALA B 1 86 ? -0.66 26.078 26.016 1 65.12 86 ALA B CA 1
ATOM 2360 C C . ALA B 1 86 ? -0.271 25.234 27.219 1 65.12 86 ALA B C 1
ATOM 2362 O O . ALA B 1 86 ? 0.44 24.234 27.094 1 65.12 86 ALA B O 1
ATOM 2363 N N . GLU B 1 87 ? 0.188 26.062 28.266 1 57.09 87 GLU B N 1
ATOM 2364 C CA . GLU B 1 87 ? 0.58 25.578 29.594 1 57.09 87 GLU B CA 1
ATOM 2365 C C . GLU B 1 87 ? -0.023 24.219 29.875 1 57.09 87 GLU B C 1
ATOM 2367 O O . GLU B 1 87 ? -1.24 24.078 30.016 1 57.09 87 GLU B O 1
ATOM 2372 N N . ALA B 1 88 ? 0.387 23.219 29.266 1 49.41 88 ALA B N 1
ATOM 2373 C CA . ALA B 1 88 ? 0.029 21.938 29.859 1 49.41 88 ALA B CA 1
ATOM 2374 C C . ALA B 1 88 ? 0.115 22 31.391 1 49.41 88 ALA B C 1
ATOM 2376 O O . ALA B 1 88 ? 1.101 22.5 31.938 1 49.41 88 ALA B O 1
ATOM 2377 N N . GLU B 1 89 ? -0.774 22.344 32.188 1 42.22 89 GLU B N 1
ATOM 2378 C CA . GLU B 1 89 ? -0.514 21.828 33.531 1 42.22 89 GLU B CA 1
ATOM 2379 C C . GLU B 1 89 ? 0.446 20.641 33.5 1 42.22 89 GLU B C 1
ATOM 2381 O O . GLU B 1 89 ? 0.13 19.609 32.906 1 42.22 89 GLU B O 1
ATOM 2386 N N . GLN B 1 90 ? 1.685 21.031 33.344 1 40.34 90 GLN B N 1
ATOM 2387 C CA . GLN B 1 90 ? 2.822 20.125 33.375 1 40.34 90 GLN B CA 1
ATOM 2388 C C . GLN B 1 90 ? 2.539 18.906 34.25 1 40.34 90 GLN B C 1
ATOM 2390 O O . GLN B 1 90 ? 2.764 18.938 35.469 1 40.34 90 GLN B O 1
ATOM 2395 N N . THR B 1 91 ? 1.391 18.469 34.469 1 36.19 91 THR B N 1
ATOM 2396 C CA . THR B 1 91 ? 1.596 17.266 35.281 1 36.19 91 THR B CA 1
ATOM 2397 C C . THR B 1 91 ? 2.861 16.531 34.844 1 36.19 91 THR B C 1
ATOM 2399 O O . THR B 1 91 ? 2.992 16.156 33.688 1 36.19 91 THR B O 1
ATOM 2402 N N . SER B 1 92 ? 3.98 17.141 35.281 1 34.56 92 SER B N 1
ATOM 2403 C CA . SER B 1 92 ? 5.297 16.516 35.312 1 34.56 92 SER B CA 1
ATOM 2404 C C . SER B 1 92 ? 5.184 14.992 35.344 1 34.56 92 SER B C 1
ATOM 2406 O O . SER B 1 92 ? 5.965 14.305 36 1 34.56 92 SER B O 1
ATOM 2408 N N . ASP B 1 93 ? 3.996 14.5 35.406 1 33.5 93 ASP B N 1
ATOM 2409 C CA . ASP B 1 93 ? 4.305 13.078 35.531 1 33.5 93 ASP B CA 1
ATOM 2410 C C . ASP B 1 93 ? 5.438 12.68 34.562 1 33.5 93 ASP B C 1
ATOM 2412 O O . ASP B 1 93 ? 5.637 13.312 33.531 1 33.5 93 ASP B O 1
ATOM 2416 N N . ASP B 1 94 ? 6.328 11.828 35.125 1 33.94 94 ASP B N 1
ATOM 2417 C CA . ASP B 1 94 ? 7.41 11.023 34.562 1 33.94 94 ASP B CA 1
ATOM 2418 C C . ASP B 1 94 ? 7.18 10.742 33.062 1 33.94 94 ASP B C 1
ATOM 2420 O O . ASP B 1 94 ? 6.234 10.047 32.719 1 33.94 94 ASP B O 1
ATOM 2424 N N . GLU B 1 95 ? 7.227 11.672 32.188 1 37.31 95 GLU B N 1
ATOM 2425 C CA . GLU B 1 95 ? 7.527 11.32 30.812 1 37.31 95 GLU B CA 1
ATOM 2426 C C . GLU B 1 95 ? 8.234 9.977 30.734 1 37.31 95 GLU B C 1
ATOM 2428 O O . GLU B 1 95 ? 9.469 9.906 30.812 1 37.31 95 GLU B O 1
ATOM 2433 N N . SER B 1 96 ? 7.996 9.156 31.609 1 33.81 96 SER B N 1
ATOM 2434 C CA . SER B 1 96 ? 8.469 7.801 31.344 1 33.81 96 SER B CA 1
ATOM 2435 C C . SER B 1 96 ? 8.391 7.473 29.844 1 33.81 96 SER B C 1
ATOM 2437 O O . SER B 1 96 ? 7.332 7.602 29.234 1 33.81 96 SER B O 1
ATOM 2439 N N . THR B 1 97 ? 9.289 8.008 29.078 1 40.72 97 THR B N 1
ATOM 2440 C CA . THR B 1 97 ? 9.633 7.336 27.828 1 40.72 97 THR B CA 1
ATOM 2441 C C . THR B 1 97 ? 9.125 5.895 27.844 1 40.72 97 THR B C 1
ATOM 2443 O O . THR B 1 97 ? 9.828 4.988 28.297 1 40.72 97 THR B O 1
ATOM 2446 N N . THR B 1 98 ? 8.188 5.656 28.531 1 40.16 98 THR B N 1
ATOM 2447 C CA . THR B 1 98 ? 7.734 4.273 28.422 1 40.16 98 THR B CA 1
ATOM 2448 C C . THR B 1 98 ? 7.82 3.781 26.984 1 40.16 98 THR B C 1
ATOM 2450 O O . THR B 1 98 ? 7.23 4.379 26.078 1 40.16 98 THR B O 1
ATOM 2453 N N . LYS B 1 99 ? 8.867 3.256 26.75 1 50.72 99 LYS B N 1
ATOM 2454 C CA . LYS B 1 99 ? 9.086 2.447 25.562 1 50.72 99 LYS B CA 1
ATOM 2455 C C . LYS B 1 99 ? 7.777 1.853 25.047 1 50.72 99 LYS B C 1
ATOM 2457 O O . LYS B 1 99 ? 7.27 0.88 25.609 1 50.72 99 LYS B O 1
ATOM 2462 N N . ARG B 1 100 ? 6.922 2.957 24.453 1 69.25 100 ARG B N 1
ATOM 2463 C CA . ARG B 1 100 ? 5.691 2.402 23.906 1 69.25 100 ARG B CA 1
ATOM 2464 C C . ARG B 1 100 ? 5.961 1.087 23.188 1 69.25 100 ARG B C 1
ATOM 2466 O O . ARG B 1 100 ? 6.867 1.005 22.344 1 69.25 100 ARG B O 1
ATOM 2473 N N . THR B 1 101 ? 5.578 0.208 23.812 1 86.94 101 THR B N 1
ATOM 2474 C CA . THR B 1 101 ? 5.652 -1.1 23.172 1 86.94 101 THR B CA 1
ATOM 2475 C C . THR B 1 101 ? 4.754 -1.15 21.953 1 86.94 101 THR B C 1
ATOM 2477 O O . THR B 1 101 ? 3.654 -0.596 21.953 1 86.94 101 THR B O 1
ATOM 2480 N N . ALA B 1 102 ? 5.422 -1.505 20.922 1 92.56 102 ALA B N 1
ATOM 2481 C CA . ALA B 1 102 ? 4.664 -1.663 19.688 1 92.56 102 ALA B CA 1
ATOM 2482 C C . ALA B 1 102 ? 3.439 -2.547 19.906 1 92.56 102 ALA B C 1
ATOM 2484 O 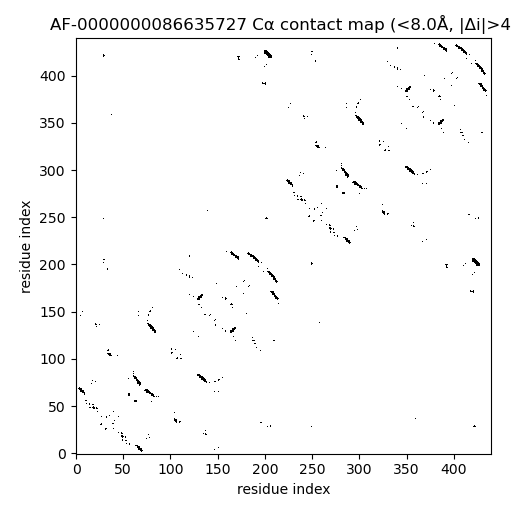O . ALA B 1 102 ? 3.529 -3.596 20.547 1 92.56 102 ALA B O 1
ATOM 2485 N N . PRO B 1 103 ? 2.268 -2.068 19.453 1 95.31 103 PRO B N 1
ATOM 2486 C CA . PRO B 1 103 ? 1.164 -3.031 19.391 1 95.31 103 PRO B CA 1
ATOM 2487 C C . PRO B 1 103 ? 1.539 -4.316 18.656 1 95.31 103 PRO B C 1
ATOM 2489 O O . PRO B 1 103 ? 2.422 -4.301 17.797 1 95.31 103 PRO B O 1
ATOM 2492 N N . ASP B 1 104 ? 0.842 -5.379 18.906 1 95.31 104 ASP B N 1
ATOM 2493 C CA . ASP B 1 104 ? 1.165 -6.691 18.359 1 95.31 104 ASP B CA 1
ATOM 2494 C C . ASP B 1 104 ? 0.964 -6.703 16.844 1 95.31 104 ASP B C 1
ATOM 2496 O O . ASP B 1 104 ? 1.587 -7.5 16.141 1 95.31 104 ASP B O 1
ATOM 2500 N N . TRP B 1 105 ? 0.164 -5.84 16.375 1 95.88 105 TRP B N 1
ATOM 2501 C CA . TRP B 1 105 ? -0.188 -5.855 14.961 1 95.88 105 TRP B CA 1
ATOM 2502 C C . TRP B 1 105 ? 0.75 -4.961 14.156 1 95.88 105 TRP B C 1
ATOM 2504 O O . TRP B 1 105 ? 0.541 -4.75 12.953 1 95.88 105 TRP B O 1
ATOM 2514 N N . MET B 1 106 ? 1.843 -4.465 14.766 1 97.31 106 MET B N 1
ATOM 2515 C CA . MET B 1 106 ? 2.857 -3.67 14.078 1 97.31 106 MET B CA 1
ATOM 2516 C C . MET B 1 106 ? 4.227 -4.332 14.18 1 97.31 106 MET B C 1
ATOM 2518 O O . MET B 1 106 ? 4.492 -5.082 15.117 1 97.31 106 MET B O 1
ATOM 2522 N N . ASP B 1 107 ? 5.062 -4.094 13.219 1 97.31 107 ASP B N 1
ATOM 2523 C CA . ASP B 1 107 ? 6.457 -4.512 13.273 1 97.31 107 ASP B CA 1
ATOM 2524 C C . ASP B 1 107 ? 7.207 -3.77 14.383 1 97.31 107 ASP B C 1
ATOM 2526 O O . ASP B 1 107 ? 7.324 -2.543 14.344 1 97.31 107 ASP B O 1
ATOM 2530 N N . SER B 1 108 ? 7.738 -4.461 15.289 1 97.25 108 SER B N 1
ATOM 2531 C CA . SER B 1 108 ? 8.305 -3.857 16.5 1 97.25 108 SER B CA 1
ATOM 2532 C C . SER B 1 108 ? 9.547 -3.043 16.172 1 97.25 108 SER B C 1
ATOM 2534 O O . SER B 1 108 ? 9.758 -1.964 16.734 1 97.25 108 SER B O 1
ATOM 2536 N N . ASP B 1 109 ? 10.398 -3.543 15.305 1 97.44 109 ASP B N 1
ATOM 2537 C CA . ASP B 1 109 ? 11.648 -2.855 14.984 1 97.44 109 ASP B CA 1
ATOM 2538 C C . ASP B 1 109 ? 11.383 -1.558 14.227 1 97.44 109 ASP B C 1
ATOM 2540 O O . ASP B 1 109 ? 11.945 -0.512 14.555 1 97.44 109 ASP B O 1
ATOM 2544 N N . LEU B 1 110 ? 10.555 -1.653 13.195 1 98.06 110 LEU B N 1
ATOM 2545 C CA . LEU B 1 110 ? 10.242 -0.454 12.43 1 98.06 110 LEU B CA 1
ATOM 2546 C C . LEU B 1 110 ? 9.469 0.551 13.281 1 98.06 110 LEU B C 1
ATOM 2548 O O . LEU B 1 110 ? 9.695 1.759 13.172 1 98.06 110 LEU B O 1
ATOM 2552 N N . PHE B 1 111 ? 8.625 0.051 14.148 1 98 111 PHE B N 1
ATOM 2553 C CA . PHE B 1 111 ? 7.922 0.922 15.086 1 98 111 PHE B CA 1
ATOM 2554 C C . PHE B 1 111 ? 8.906 1.708 15.938 1 98 111 PHE B C 1
ATOM 2556 O O . PHE B 1 111 ? 8.781 2.926 16.078 1 98 111 PHE B O 1
ATOM 2563 N N . SER B 1 112 ? 9.883 1.01 16.484 1 97.19 112 SER B N 1
ATOM 2564 C CA . SER B 1 112 ? 10.906 1.654 17.312 1 97.19 112 SER B CA 1
ATOM 2565 C C . SER B 1 112 ? 11.633 2.748 16.531 1 97.19 112 SER B C 1
ATOM 2567 O O . SER B 1 112 ? 11.883 3.83 17.062 1 97.19 112 SER B O 1
ATOM 2569 N N . GLU B 1 113 ? 11.945 2.471 15.336 1 97.62 113 GLU B N 1
ATOM 2570 C CA . GLU B 1 113 ? 12.633 3.465 14.516 1 97.62 113 GLU B CA 1
ATOM 2571 C C . GLU B 1 113 ? 11.734 4.668 14.242 1 97.62 113 GLU B C 1
ATOM 2573 O O . GLU B 1 113 ? 12.203 5.809 14.25 1 97.62 113 GLU B O 1
ATOM 2578 N N . VAL B 1 114 ? 10.484 4.453 13.906 1 97.44 114 VAL B N 1
ATOM 2579 C CA . VAL B 1 114 ? 9.531 5.535 13.672 1 97.44 114 VAL B CA 1
ATOM 2580 C C . VAL B 1 114 ? 9.438 6.414 14.914 1 97.44 114 VAL B C 1
ATOM 2582 O O . VAL B 1 114 ? 9.422 7.645 14.82 1 97.44 114 VAL B O 1
ATOM 2585 N N . MET B 1 115 ? 9.391 5.816 16.062 1 96.44 115 MET B N 1
ATOM 2586 C CA . MET B 1 115 ? 9.336 6.562 17.312 1 96.44 115 MET B CA 1
ATOM 2587 C C . MET B 1 115 ? 10.594 7.395 17.516 1 96.44 115 MET B C 1
ATOM 2589 O O . MET B 1 115 ? 10.523 8.539 17.969 1 96.44 115 MET B O 1
ATOM 2593 N N . GLU B 1 116 ? 11.68 6.766 17.188 1 96.38 116 GLU B N 1
ATOM 2594 C CA . GLU B 1 116 ? 12.945 7.484 17.297 1 96.38 116 GLU B CA 1
ATOM 2595 C C . GLU B 1 116 ? 12.984 8.688 16.359 1 96.38 116 GLU B C 1
ATOM 2597 O O . GLU B 1 116 ? 13.398 9.773 16.75 1 96.38 116 GLU B O 1
ATOM 2602 N N . GLY B 1 117 ? 12.617 8.477 15.117 1 97 117 GLY B N 1
ATOM 2603 C CA . GLY B 1 117 ? 12.562 9.578 14.164 1 97 117 GLY B CA 1
ATOM 2604 C C . GLY B 1 117 ? 11.625 10.688 14.586 1 97 117 GLY B C 1
ATOM 2605 O O . GLY B 1 117 ? 11.961 11.867 14.469 1 97 117 GLY B O 1
ATOM 2606 N N . SER B 1 118 ? 10.445 10.312 15.102 1 94.94 118 SER B N 1
ATOM 2607 C CA . SER B 1 118 ? 9.469 11.289 15.586 1 94.94 118 SER B CA 1
ATOM 2608 C C . SER B 1 118 ? 10.031 12.102 16.75 1 94.94 118 SER B C 1
ATOM 2610 O O . SER B 1 118 ? 9.906 13.328 16.781 1 94.94 118 SER B O 1
ATOM 2612 N N . ALA B 1 119 ? 10.602 11.398 17.672 1 94.31 119 ALA B N 1
ATOM 2613 C CA . ALA B 1 119 ? 11.203 12.062 18.828 1 94.31 119 ALA B CA 1
ATOM 2614 C C . ALA B 1 119 ? 12.312 13.023 18.391 1 94.31 119 ALA B C 1
ATOM 2616 O O . ALA B 1 119 ? 12.414 14.133 18.906 1 94.31 119 ALA B O 1
ATOM 2617 N N . PHE B 1 120 ? 13.133 12.578 17.5 1 97.06 120 PHE B N 1
ATOM 2618 C CA . PHE B 1 120 ? 14.211 13.406 16.984 1 97.06 120 PHE B CA 1
ATOM 2619 C C . PHE B 1 120 ? 13.664 14.695 16.375 1 97.06 120 PHE B C 1
ATOM 2621 O O . PHE B 1 120 ? 14.148 15.789 16.688 1 97.06 120 PHE B O 1
ATOM 2628 N N . LEU B 1 121 ? 12.656 14.562 15.562 1 96.62 121 LEU B N 1
ATOM 2629 C CA . LEU B 1 121 ? 12.094 15.719 14.875 1 96.62 121 LEU B CA 1
ATOM 2630 C C . LEU B 1 121 ? 11.359 16.625 15.859 1 96.62 121 LEU B C 1
ATOM 2632 O O . LEU B 1 121 ? 11.391 17.844 15.727 1 96.62 121 LEU B O 1
ATOM 2636 N N . ASP B 1 122 ? 10.68 16.016 16.844 1 92.44 122 ASP B N 1
ATOM 2637 C CA . ASP B 1 122 ? 10.023 16.797 17.891 1 92.44 122 ASP B CA 1
ATOM 2638 C C . ASP B 1 122 ? 11.031 17.625 18.688 1 92.44 122 ASP B C 1
ATOM 2640 O O . ASP B 1 122 ? 10.773 18.781 19.016 1 92.44 122 ASP B O 1
ATOM 2644 N N . GLN B 1 123 ? 12.125 17.016 19 1 92.5 123 GLN B N 1
ATOM 2645 C CA . GLN B 1 123 ? 13.156 17.672 19.797 1 92.5 123 GLN B CA 1
ATOM 2646 C C . GLN B 1 123 ? 13.688 18.922 19.094 1 92.5 123 GLN B C 1
ATOM 2648 O O . GLN B 1 123 ? 14.07 19.891 19.75 1 92.5 123 GLN B O 1
ATOM 2653 N N . GLN B 1 124 ? 13.586 18.891 17.766 1 90.88 124 GLN B N 1
ATOM 2654 C CA . GLN B 1 124 ? 14.078 20.031 17 1 90.88 124 GLN B CA 1
ATOM 2655 C C . GLN B 1 124 ? 13.203 21.266 17.188 1 90.88 124 GLN B C 1
ATOM 2657 O O . GLN B 1 124 ? 13.602 22.375 16.859 1 90.88 124 GLN B O 1
ATOM 2662 N N . SER B 1 125 ? 12.023 21.109 17.766 1 87.19 125 SER B N 1
ATOM 2663 C CA . SER B 1 125 ? 11.078 22.219 17.922 1 87.19 125 SER B CA 1
ATOM 2664 C C . SER B 1 125 ? 10.719 22.438 19.391 1 87.19 125 SER B C 1
ATOM 2666 O O . SER B 1 125 ? 9.875 23.281 19.703 1 87.19 125 SER B O 1
ATOM 2668 N N . GLU B 1 126 ? 11.367 21.734 20.234 1 85.62 126 GLU B N 1
ATOM 2669 C CA . GLU B 1 126 ? 10.992 21.734 21.641 1 85.62 126 GLU B CA 1
ATOM 2670 C C . GLU 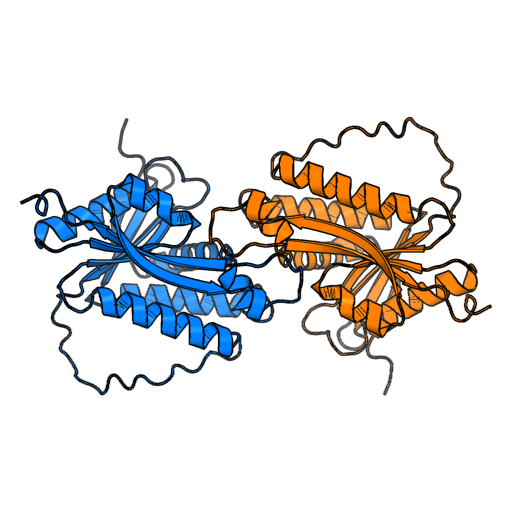B 1 126 ? 11.531 22.984 22.344 1 85.62 126 GLU B C 1
ATOM 2672 O O . GLU B 1 126 ? 11.062 23.328 23.422 1 85.62 126 GLU B O 1
ATOM 2677 N N . THR B 1 127 ? 12.328 23.719 21.656 1 85.12 127 THR B N 1
ATOM 2678 C CA . THR B 1 127 ? 13.023 24.812 22.344 1 85.12 127 THR B CA 1
ATOM 2679 C C . THR B 1 127 ? 12.289 26.125 22.141 1 85.12 127 THR B C 1
ATOM 2681 O O . THR B 1 127 ? 12.703 27.156 22.672 1 85.12 127 THR B O 1
ATOM 2684 N N . PHE B 1 128 ? 11.266 26.125 21.375 1 90.25 128 PHE B N 1
ATOM 2685 C CA . PHE B 1 128 ? 10.5 27.344 21.156 1 90.25 128 PHE B CA 1
ATOM 2686 C C . PHE B 1 128 ? 9.008 27.047 21.078 1 90.25 128 PHE B C 1
ATOM 2688 O O . PHE B 1 128 ? 8.609 25.938 20.688 1 90.25 128 PHE B O 1
ATOM 2695 N N . ASP B 1 129 ? 8.219 28.031 21.516 1 93.69 129 ASP B N 1
ATOM 2696 C CA . ASP B 1 129 ? 6.773 27.922 21.359 1 93.69 129 ASP B CA 1
ATOM 2697 C C . ASP B 1 129 ? 6.383 27.875 19.891 1 93.69 129 ASP B C 1
ATOM 2699 O O . ASP B 1 129 ? 6.965 28.578 19.062 1 93.69 129 ASP B O 1
ATOM 2703 N N . HIS B 1 130 ? 5.488 27.062 19.578 1 95.75 130 HIS B N 1
ATOM 2704 C CA . HIS B 1 130 ? 5.023 26.922 18.203 1 95.75 130 HIS B CA 1
ATOM 2705 C C . HIS B 1 130 ? 3.652 26.25 18.156 1 95.75 130 HIS B C 1
ATOM 2707 O O . HIS B 1 130 ? 3.188 25.703 19.156 1 95.75 130 HIS B O 1
ATOM 2713 N N . PHE B 1 131 ? 3 26.391 17.078 1 96.69 131 PHE B N 1
ATOM 2714 C CA . PHE B 1 131 ? 1.905 25.5 16.703 1 96.69 131 PHE B CA 1
ATOM 2715 C C . PHE B 1 131 ? 2.412 24.359 15.836 1 96.69 131 PHE B C 1
ATOM 2717 O O . PHE B 1 131 ? 3.361 24.516 15.07 1 96.69 131 PHE B O 1
ATOM 2724 N N . SER B 1 132 ? 1.805 23.203 16.016 1 97.56 132 SER B N 1
ATOM 2725 C CA . SER B 1 132 ? 2.135 22.047 15.195 1 97.56 132 SER B CA 1
ATOM 2726 C C . SER B 1 132 ? 0.917 21.547 14.422 1 97.56 132 SER B C 1
ATOM 2728 O O . SER B 1 132 ? -0.14 21.297 15.016 1 97.56 132 SER B O 1
ATOM 2730 N N . VAL B 1 133 ? 1.069 21.453 13.117 1 98.19 133 VAL B N 1
ATOM 2731 C CA . VAL B 1 133 ? 0.088 20.703 12.336 1 98.19 133 VAL B CA 1
ATOM 2732 C C . VAL B 1 133 ? 0.317 19.203 12.5 1 98.19 133 VAL B C 1
ATOM 2734 O O . VAL B 1 133 ? 1.309 18.672 12 1 98.19 133 VAL B O 1
ATOM 2737 N N . ILE B 1 134 ? -0.64 18.531 13.086 1 97.56 134 ILE B N 1
ATOM 2738 C CA . ILE B 1 134 ? -0.499 17.109 13.406 1 97.56 134 ILE B CA 1
ATOM 2739 C C . ILE B 1 134 ? -1.001 16.266 12.242 1 97.56 134 ILE B C 1
ATOM 2741 O O . ILE B 1 134 ? -0.37 15.273 11.867 1 97.56 134 ILE B O 1
ATOM 2745 N N . TYR B 1 135 ? -2.129 16.609 11.742 1 97.88 135 TYR B N 1
ATOM 2746 C CA . TYR B 1 135 ? -2.742 15.977 10.578 1 97.88 135 TYR B CA 1
ATOM 2747 C C . TYR B 1 135 ? -3.32 17.031 9.633 1 97.88 135 TYR B C 1
ATOM 2749 O O . TYR B 1 135 ? -3.822 18.062 10.078 1 97.88 135 TYR B O 1
ATOM 2757 N N . ILE B 1 136 ? -3.264 16.781 8.438 1 98.31 136 ILE B N 1
ATOM 2758 C CA . ILE B 1 136 ? -4.039 17.484 7.43 1 98.31 136 ILE B CA 1
ATOM 2759 C C . ILE B 1 136 ? -4.387 16.547 6.281 1 98.31 136 ILE B C 1
ATOM 2761 O O . ILE B 1 136 ? -3.537 15.781 5.824 1 98.31 136 ILE B O 1
ATOM 2765 N N . TYR B 1 137 ? -5.598 16.531 5.93 1 98.06 137 TYR B N 1
ATOM 2766 C CA . TYR B 1 137 ? -6.059 15.625 4.879 1 98.06 137 TYR B CA 1
ATOM 2767 C C . TYR B 1 137 ? -7.207 16.25 4.094 1 98.06 137 TYR B C 1
ATOM 2769 O O . TYR B 1 137 ? -8.078 16.891 4.668 1 98.06 137 TYR B O 1
ATOM 2777 N N . VAL B 1 138 ? -7.18 16.125 2.805 1 97.38 138 VAL B N 1
ATOM 2778 C CA . VAL B 1 138 ? -8.258 16.484 1.89 1 97.38 138 VAL B CA 1
ATOM 2779 C C . VAL B 1 138 ? -8.648 15.266 1.052 1 97.38 138 VAL B C 1
ATOM 2781 O O . VAL B 1 138 ? -7.789 14.586 0.487 1 97.38 138 VAL B O 1
ATOM 2784 N N . ALA B 1 139 ? -9.914 14.961 1.021 1 95.19 139 ALA B N 1
ATOM 2785 C CA . ALA B 1 139 ? -10.406 13.844 0.214 1 95.19 139 ALA B CA 1
ATOM 2786 C C . ALA B 1 139 ? -9.922 13.961 -1.229 1 95.19 139 ALA B C 1
ATOM 2788 O O . ALA B 1 139 ? -9.906 15.055 -1.799 1 95.19 139 ALA B O 1
ATOM 2789 N N . PRO B 1 140 ? -9.547 12.852 -1.818 1 90.94 140 PRO B N 1
ATOM 2790 C CA . PRO B 1 140 ? -8.961 12.883 -3.162 1 90.94 140 PRO B CA 1
ATOM 2791 C C . PRO B 1 140 ? -9.867 13.578 -4.18 1 90.94 140 PRO B C 1
ATOM 2793 O O . PRO B 1 140 ? -9.391 14.336 -5.023 1 90.94 140 PRO B O 1
ATOM 2796 N N . THR B 1 141 ? -11.125 13.414 -4.098 1 88.81 141 THR B N 1
ATOM 2797 C CA . THR B 1 141 ? -12.07 13.969 -5.062 1 88.81 141 THR B CA 1
ATOM 2798 C C . THR B 1 141 ? -12.195 15.477 -4.887 1 88.81 141 THR B C 1
ATOM 2800 O O . THR B 1 141 ? -12.766 16.156 -5.742 1 88.81 141 THR B O 1
ATOM 2803 N N . SER B 1 142 ? -11.609 16.016 -3.826 1 94.38 142 SER B N 1
ATOM 2804 C CA . SER B 1 142 ? -11.75 17.438 -3.531 1 94.38 142 SER B CA 1
ATOM 2805 C C . SER B 1 142 ? -10.391 18.141 -3.562 1 94.38 142 SER B C 1
ATOM 2807 O O . SER B 1 142 ? -10.281 19.281 -3.137 1 94.38 142 SER B O 1
ATOM 2809 N N . ARG B 1 143 ? -9.391 17.422 -4.066 1 93.5 143 ARG B N 1
ATOM 2810 C CA . ARG B 1 143 ? -8.047 17.984 -4.055 1 93.5 143 ARG B CA 1
ATOM 2811 C C . ARG B 1 143 ? -7.84 18.938 -5.23 1 93.5 143 ARG B C 1
ATOM 2813 O O . ARG B 1 143 ? -8.648 18.969 -6.16 1 93.5 143 ARG B O 1
ATOM 2820 N N . ARG B 1 144 ? -6.871 19.766 -5.059 1 93.38 144 ARG B N 1
ATOM 2821 C CA . ARG B 1 144 ? -6.469 20.75 -6.055 1 93.38 144 ARG B CA 1
ATOM 2822 C C . ARG B 1 144 ? -7.547 21.812 -6.25 1 93.38 144 ARG B C 1
ATOM 2824 O O . ARG B 1 144 ? -7.773 22.281 -7.367 1 93.38 144 ARG B O 1
ATOM 2831 N N . LYS B 1 145 ? -8.242 22.125 -5.211 1 94.81 145 LYS B N 1
ATOM 2832 C CA . LYS B 1 145 ? -9.289 23.141 -5.223 1 94.81 145 LYS B CA 1
ATOM 2833 C C . LYS B 1 145 ? -9.039 24.188 -4.152 1 94.81 145 LYS B C 1
ATOM 2835 O O . LYS B 1 145 ? -9.938 24.969 -3.82 1 94.81 145 LYS B O 1
ATOM 2840 N N . GLY B 1 146 ? -7.887 24.109 -3.512 1 96.19 146 GLY B N 1
ATOM 2841 C CA . GLY B 1 146 ? -7.5 25.141 -2.557 1 96.19 146 GLY B CA 1
ATOM 2842 C C . GLY B 1 146 ? -7.938 24.828 -1.138 1 96.19 146 GLY B C 1
ATOM 2843 O O . GLY B 1 146 ? -7.738 25.641 -0.231 1 96.19 146 GLY B O 1
ATOM 2844 N N . ILE B 1 147 ? -8.508 23.703 -0.888 1 97.56 147 ILE B N 1
ATOM 2845 C CA . ILE B 1 147 ? -9.047 23.359 0.422 1 97.56 147 ILE B CA 1
ATOM 2846 C C . ILE B 1 147 ? -7.91 23.188 1.424 1 97.56 147 ILE B C 1
ATOM 2848 O O . ILE B 1 147 ? -7.98 23.688 2.547 1 97.56 147 ILE B O 1
ATOM 2852 N N . GLY B 1 148 ? -6.848 22.516 1.009 1 97.75 148 GLY B N 1
ATOM 2853 C CA . GLY B 1 148 ? -5.68 22.391 1.868 1 97.75 148 GLY B CA 1
ATOM 2854 C C . GLY B 1 148 ? -5.074 23.719 2.25 1 97.75 148 GLY B C 1
ATOM 2855 O O . GLY B 1 148 ? -4.734 23.953 3.412 1 97.75 148 GLY B O 1
ATOM 2856 N N . SER B 1 149 ? -5.004 24.562 1.282 1 97.12 149 SER B N 1
ATOM 2857 C CA . SER B 1 149 ? -4.465 25.891 1.517 1 97.12 149 SER B CA 1
ATOM 2858 C C . SER B 1 149 ? -5.328 26.672 2.5 1 97.12 149 SER B C 1
ATOM 2860 O O . SER B 1 149 ? -4.812 27.375 3.373 1 97.12 149 SER B O 1
ATOM 2862 N N . LYS B 1 150 ? -6.574 26.594 2.35 1 97.38 150 LYS B N 1
ATOM 2863 C CA . LYS B 1 150 ? -7.496 27.281 3.248 1 97.38 150 LYS B CA 1
ATOM 2864 C C . LYS B 1 150 ? -7.355 26.781 4.68 1 97.38 150 LYS B C 1
ATOM 2866 O O . LYS B 1 150 ? -7.344 27.562 5.625 1 97.38 150 LYS B O 1
ATOM 2871 N N . LEU B 1 151 ? -7.305 25.453 4.852 1 98.19 151 LEU B N 1
ATOM 2872 C CA . LEU B 1 151 ? -7.09 24.859 6.164 1 98.19 151 LEU B CA 1
ATOM 2873 C C . LEU B 1 151 ? -5.793 25.359 6.789 1 98.19 151 LEU B C 1
ATOM 2875 O O . LEU B 1 151 ? -5.781 25.781 7.945 1 98.19 151 LEU B O 1
ATOM 2879 N N . LEU B 1 152 ? -4.766 25.391 5.984 1 97.25 152 LEU B N 1
ATOM 2880 C CA . LEU B 1 152 ? -3.465 25.797 6.496 1 97.25 152 LEU B CA 1
ATOM 2881 C C . LEU B 1 152 ? -3.451 27.297 6.801 1 97.25 152 LEU B C 1
ATOM 2883 O O . LEU B 1 152 ? -2.777 27.734 7.734 1 97.25 152 LEU B O 1
ATOM 2887 N N . GLU B 1 153 ? -4.137 28.047 6.027 1 96.19 153 GLU B N 1
ATOM 2888 C CA . GLU B 1 153 ? -4.25 29.469 6.297 1 96.19 153 GLU B CA 1
ATOM 2889 C C . GLU B 1 153 ? -4.887 29.734 7.66 1 96.19 153 GLU B C 1
ATOM 2891 O O . GLU B 1 153 ? -4.484 30.641 8.375 1 96.19 153 GLU B O 1
ATOM 2896 N N . THR B 1 154 ? -5.891 28.984 7.953 1 97.25 154 THR B N 1
ATOM 2897 C CA . THR B 1 154 ? -6.512 29.094 9.273 1 97.25 154 THR B CA 1
ATOM 2898 C C . THR B 1 154 ? -5.496 28.797 10.375 1 97.25 154 THR B C 1
ATOM 2900 O O . THR B 1 154 ? -5.477 29.484 11.398 1 97.25 154 THR B O 1
ATOM 2903 N N . CYS B 1 155 ? -4.664 27.812 10.141 1 97.56 155 CYS B N 1
ATOM 2904 C CA . CYS B 1 155 ? -3.604 27.484 11.086 1 97.56 155 CYS B CA 1
ATOM 2905 C C . CYS B 1 155 ? -2.594 28.625 11.18 1 97.56 155 CYS B C 1
ATOM 2907 O O . CYS B 1 155 ? -2.168 28.984 12.273 1 97.56 155 CYS B O 1
ATOM 2909 N N . ARG B 1 156 ? -2.236 29.172 10.062 1 96.06 156 ARG B N 1
ATOM 2910 C CA . ARG B 1 156 ? -1.293 30.281 10.023 1 96.06 156 ARG B CA 1
ATOM 2911 C C . ARG B 1 156 ? -1.835 31.484 10.781 1 96.06 156 ARG B C 1
ATOM 2913 O O . ARG B 1 156 ? -1.085 32.188 11.469 1 96.06 156 ARG B O 1
ATOM 2920 N N . ASP B 1 157 ? -3.078 31.703 10.625 1 95.69 157 ASP B N 1
ATOM 2921 C CA . ASP B 1 157 ? -3.713 32.812 11.32 1 95.69 157 ASP B CA 1
ATOM 2922 C C . ASP B 1 157 ? -3.59 32.656 12.836 1 95.69 157 ASP B C 1
ATOM 2924 O O . ASP B 1 157 ? -3.357 33.625 13.555 1 95.69 157 ASP B O 1
ATOM 2928 N N . ARG B 1 158 ? -3.764 31.406 13.289 1 95.06 158 ARG B N 1
ATOM 2929 C CA . ARG B 1 158 ? -3.557 31.141 14.711 1 95.06 158 ARG B CA 1
ATOM 2930 C C . ARG B 1 158 ? -2.127 31.469 15.125 1 95.06 158 ARG B C 1
ATOM 2932 O O . ARG B 1 158 ? -1.904 32.094 16.156 1 95.06 158 ARG B O 1
ATOM 2939 N N . ALA B 1 159 ? -1.228 31.016 14.359 1 95.56 159 ALA B N 1
ATOM 2940 C CA . ALA B 1 159 ? 0.191 31.219 14.641 1 95.56 159 ALA B CA 1
ATOM 2941 C C . ALA B 1 159 ? 0.552 32.719 14.625 1 95.56 159 ALA B C 1
ATOM 2943 O O . ALA B 1 159 ? 1.251 33.188 15.516 1 95.56 159 ALA B O 1
ATOM 2944 N N . LYS B 1 160 ? 0.037 33.438 13.672 1 94.5 160 LYS B N 1
ATOM 2945 C CA . LYS B 1 160 ? 0.268 34.875 13.562 1 94.5 160 LYS B CA 1
ATOM 2946 C C . LYS B 1 160 ? -0.268 35.594 14.781 1 94.5 160 LYS B C 1
ATOM 2948 O O . LYS B 1 160 ? 0.416 36.469 15.344 1 94.5 160 LYS B O 1
ATOM 2953 N N . THR B 1 161 ? -1.459 35.312 15.078 1 94 161 THR B N 1
ATOM 2954 C CA . THR B 1 161 ? -2.104 35.938 16.219 1 94 161 THR B CA 1
ATOM 2955 C C . THR B 1 161 ? -1.298 35.719 17.5 1 94 161 THR B C 1
ATOM 2957 O O . THR B 1 161 ? -1.146 36.625 18.312 1 94 161 THR B O 1
ATOM 2960 N N . ALA B 1 162 ? -0.736 34.5 17.641 1 93.44 162 ALA B N 1
ATOM 2961 C CA . ALA B 1 162 ? 0.032 34.156 18.828 1 93.44 162 ALA B CA 1
ATOM 2962 C C . ALA B 1 162 ? 1.474 34.625 18.719 1 93.44 162 ALA B C 1
ATOM 2964 O O . ALA B 1 162 ? 2.203 34.688 19.703 1 93.44 162 ALA B O 1
ATOM 2965 N N . GLY B 1 163 ? 1.868 35 17.516 1 93.75 163 GLY B N 1
ATOM 2966 C CA . GLY B 1 163 ? 3.223 35.469 17.297 1 93.75 163 GLY B CA 1
ATOM 2967 C C . GLY B 1 163 ? 4.266 34.375 17.375 1 93.75 163 GLY B C 1
ATOM 2968 O O . GLY B 1 163 ? 5.383 34.594 17.844 1 93.75 163 GLY B O 1
ATOM 2969 N N . ILE B 1 164 ? 3.928 33.125 17.141 1 94.88 164 ILE B N 1
ATOM 2970 C CA . ILE B 1 164 ? 4.836 32 17.203 1 94.88 164 ILE B CA 1
ATOM 2971 C C . ILE B 1 164 ? 4.793 31.234 15.875 1 94.88 164 ILE B C 1
ATOM 2973 O O . ILE B 1 164 ? 3.832 31.375 15.109 1 94.88 164 ILE B O 1
ATOM 2977 N N . PRO B 1 165 ? 5.797 30.406 15.523 1 96.19 165 PRO B N 1
ATOM 2978 C CA . PRO B 1 165 ? 5.844 29.703 14.234 1 96.19 165 PRO B CA 1
ATOM 2979 C C . PRO B 1 165 ? 4.852 28.547 14.164 1 96.19 165 PRO B C 1
ATOM 2981 O O . PRO B 1 165 ? 4.293 28.141 15.188 1 96.19 165 PRO B O 1
ATOM 2984 N N . LEU B 1 166 ? 4.629 28.219 12.945 1 97.5 166 LEU B N 1
ATOM 2985 C CA . LEU B 1 166 ? 3.869 27.016 12.617 1 97.5 166 LEU B CA 1
ATOM 2986 C C . LEU B 1 166 ? 4.785 25.938 12.07 1 97.5 166 LEU B C 1
ATOM 2988 O O . LEU B 1 166 ? 5.527 26.156 11.117 1 97.5 166 LEU B O 1
ATOM 2992 N N . VAL B 1 167 ? 4.75 24.75 12.75 1 97.44 167 VAL B N 1
ATOM 2993 C CA . VAL B 1 167 ? 5.625 23.641 12.383 1 97.44 167 VAL B CA 1
ATOM 2994 C C . VAL B 1 167 ? 4.789 22.453 11.898 1 97.44 167 VAL B C 1
ATOM 2996 O O . VAL B 1 167 ? 3.658 22.266 12.352 1 97.44 167 VAL B O 1
ATOM 2999 N N . ALA B 1 168 ? 5.285 21.719 10.984 1 97.62 168 ALA B N 1
ATOM 3000 C CA . ALA B 1 168 ? 4.707 20.453 10.531 1 97.62 168 ALA B CA 1
ATOM 3001 C C . ALA B 1 168 ? 5.797 19.453 10.172 1 97.62 168 ALA B C 1
ATOM 3003 O O . ALA B 1 168 ? 6.844 19.828 9.633 1 97.62 168 ALA B O 1
ATOM 3004 N N . VAL B 1 169 ? 5.605 18.219 10.531 1 97.5 169 VAL B N 1
ATOM 3005 C CA . VAL B 1 169 ? 6.422 17.156 9.969 1 97.5 169 VAL B CA 1
ATOM 3006 C C . VAL B 1 169 ? 5.785 16.641 8.68 1 97.5 169 VAL B C 1
ATOM 3008 O O . VAL B 1 169 ? 4.715 16.031 8.711 1 97.5 169 VAL B O 1
ATOM 3011 N N . SER B 1 170 ? 6.438 16.875 7.586 1 97.12 170 SER B N 1
ATOM 3012 C CA . SER B 1 170 ? 5.859 16.547 6.289 1 97.12 170 SER B CA 1
ATOM 3013 C C . SER B 1 170 ? 6.387 15.203 5.785 1 97.12 170 SER B C 1
ATOM 3015 O O . SER B 1 170 ? 7.566 14.891 5.945 1 97.12 170 SER B O 1
ATOM 3017 N N . GLU B 1 171 ? 5.488 14.422 5.27 1 96.38 171 GLU B N 1
ATOM 3018 C CA . GLU B 1 171 ? 5.809 13.25 4.453 1 96.38 171 GLU B CA 1
ATOM 3019 C C . GLU B 1 171 ? 6.125 13.656 3.014 1 96.38 171 GLU B C 1
ATOM 3021 O O . GLU B 1 171 ? 5.762 14.75 2.576 1 96.38 171 GLU B O 1
ATOM 3026 N N . PRO B 1 172 ? 6.77 12.734 2.275 1 95.31 172 PRO B N 1
ATOM 3027 C CA . PRO B 1 172 ? 7.188 13.094 0.919 1 95.31 172 PRO B CA 1
ATOM 3028 C C . PRO B 1 172 ? 6.02 13.547 0.046 1 95.31 172 PRO B C 1
ATOM 3030 O O . PRO B 1 172 ? 6.152 14.508 -0.723 1 95.31 172 PRO B O 1
ATOM 3033 N N . ALA B 1 173 ? 4.891 13 0.2 1 91.31 173 ALA B N 1
ATOM 3034 C CA . ALA B 1 173 ? 3.74 13.336 -0.634 1 91.31 173 ALA B CA 1
ATOM 3035 C C . ALA B 1 173 ? 3.205 14.719 -0.297 1 91.31 173 ALA B C 1
ATOM 3037 O O . ALA B 1 173 ? 2.641 15.398 -1.157 1 91.31 173 ALA B O 1
ATOM 3038 N N . SER B 1 174 ? 3.365 15.172 0.918 1 95 174 SER B N 1
ATOM 3039 C CA . SER B 1 174 ? 2.803 16.453 1.336 1 95 174 SER B CA 1
ATOM 3040 C C . SER B 1 174 ? 3.867 17.547 1.36 1 95 174 SER B C 1
ATOM 3042 O O . SER B 1 174 ? 3.547 18.734 1.429 1 95 174 SER B O 1
ATOM 3044 N N . HIS B 1 175 ? 5.133 17.188 1.261 1 97.25 175 HIS B N 1
ATOM 3045 C CA . HIS B 1 175 ? 6.25 18.109 1.401 1 97.25 175 HIS B CA 1
ATOM 3046 C C . HIS B 1 175 ? 6.164 19.234 0.376 1 97.25 175 HIS B C 1
ATOM 3048 O O . HIS B 1 175 ? 6.27 20.422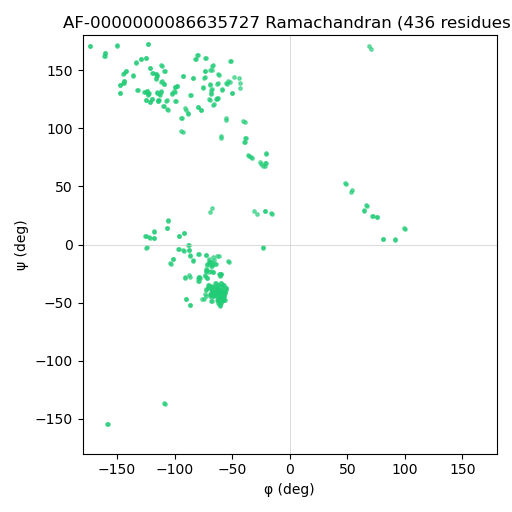 0.729 1 97.25 175 HIS B O 1
ATOM 3054 N N . PRO B 1 176 ? 5.883 18.938 -0.892 1 95.88 176 PRO B N 1
ATOM 3055 C CA . PRO B 1 176 ? 5.766 20.031 -1.869 1 95.88 176 PRO B CA 1
ATOM 3056 C C . PRO B 1 176 ? 4.645 21 -1.534 1 95.88 176 PRO B C 1
ATOM 3058 O O . PRO B 1 176 ? 4.754 22.203 -1.822 1 95.88 176 PRO B O 1
ATOM 3061 N N . PHE B 1 177 ? 3.607 20.5 -0.997 1 96.88 177 PHE B N 1
ATOM 3062 C CA . PHE B 1 177 ? 2.482 21.328 -0.59 1 96.88 177 PHE B CA 1
ATOM 3063 C C . PHE B 1 177 ? 2.92 22.359 0.439 1 96.88 177 PHE B C 1
ATOM 3065 O O . PHE B 1 177 ? 2.656 23.562 0.278 1 96.88 177 PHE B O 1
ATOM 3072 N N . PHE B 1 178 ? 3.629 21.953 1.5 1 97.44 178 PHE B N 1
ATOM 3073 C CA . PHE B 1 178 ? 4.109 22.859 2.531 1 97.44 178 PHE B CA 1
ATOM 3074 C C . PHE B 1 178 ? 5.109 23.859 1.953 1 97.44 178 PHE B C 1
ATOM 3076 O O . PHE B 1 178 ? 5.066 25.047 2.27 1 97.44 178 PHE B O 1
ATOM 3083 N N . LYS B 1 179 ? 5.969 23.344 1.045 1 96.62 179 LYS B N 1
ATOM 3084 C CA . LYS B 1 179 ? 6.938 24.234 0.403 1 96.62 179 LYS B CA 1
ATOM 3085 C C . LYS B 1 179 ? 6.234 25.328 -0.397 1 96.62 179 LYS B C 1
ATOM 3087 O O . LYS B 1 179 ? 6.656 26.484 -0.377 1 96.62 179 LYS B O 1
ATOM 3092 N N . SER B 1 180 ? 5.191 24.969 -1.029 1 96 180 SER B N 1
ATOM 3093 C CA . SER B 1 180 ? 4.449 25.922 -1.855 1 96 180 SER B CA 1
ATOM 3094 C C . SER B 1 180 ? 3.779 27 -1.002 1 96 180 SER B C 1
ATOM 3096 O O . SER B 1 180 ? 3.391 28.047 -1.512 1 96 180 SER B O 1
ATOM 3098 N N . LEU B 1 181 ? 3.629 26.734 0.279 1 94.75 181 LEU B N 1
ATOM 3099 C CA . LEU B 1 181 ? 3.01 27.688 1.203 1 94.75 181 LEU B CA 1
ATOM 3100 C C . LEU B 1 181 ? 4.059 28.344 2.09 1 94.75 181 LEU B C 1
ATOM 3102 O O . LEU B 1 181 ? 3.77 28.719 3.229 1 94.75 181 LEU B O 1
ATOM 3106 N N . ALA B 1 182 ? 5.305 28.328 1.65 1 94.25 182 ALA B N 1
ATOM 3107 C CA . ALA B 1 182 ? 6.414 29.109 2.189 1 94.25 182 ALA B CA 1
ATOM 3108 C C . ALA B 1 182 ? 6.91 28.531 3.508 1 94.25 182 ALA B C 1
ATOM 3110 O O . ALA B 1 182 ? 7.426 29.25 4.363 1 94.25 182 ALA B O 1
ATOM 3111 N N . PHE B 1 183 ? 6.641 27.25 3.676 1 97.19 183 PHE B N 1
ATOM 3112 C CA . PHE B 1 183 ? 7.344 26.547 4.746 1 97.19 183 PHE B CA 1
ATOM 3113 C C . PHE B 1 183 ? 8.797 26.281 4.359 1 97.19 183 PHE B C 1
ATOM 3115 O O . PHE B 1 183 ? 9.086 25.969 3.201 1 97.19 183 PHE B O 1
ATOM 3122 N N . GLU B 1 184 ? 9.648 26.375 5.332 1 97.12 184 GLU B N 1
ATOM 3123 C CA . GLU B 1 184 ? 11.062 26.078 5.117 1 97.12 184 GLU B CA 1
ATOM 3124 C C . GLU B 1 184 ? 11.453 24.75 5.785 1 97.12 184 GLU B C 1
ATOM 3126 O O . GLU B 1 184 ? 10.953 24.422 6.863 1 97.12 184 GLU B O 1
ATOM 3131 N N . ASP B 1 185 ? 12.43 24.141 5.121 1 97.25 185 ASP B N 1
ATOM 3132 C CA . ASP B 1 185 ? 12.891 22.859 5.652 1 97.25 185 ASP B CA 1
ATOM 3133 C C . ASP B 1 185 ? 13.766 23.062 6.887 1 97.25 185 ASP B C 1
ATOM 3135 O O . ASP B 1 185 ? 14.586 23.984 6.93 1 97.25 185 ASP B O 1
ATOM 3139 N N . GLY B 1 186 ? 13.461 22.25 7.852 1 96.44 186 GLY B N 1
ATOM 3140 C CA . GLY B 1 186 ? 14.398 22.047 8.945 1 96.44 186 GLY B CA 1
ATOM 3141 C C . GLY B 1 186 ? 15.07 20.688 8.914 1 96.44 186 GLY B C 1
ATOM 3142 O O . GLY B 1 186 ? 15.547 20.25 7.867 1 96.44 186 GLY B O 1
ATOM 3143 N N . ALA B 1 187 ? 15.164 20.094 10.133 1 97.06 187 ALA B N 1
ATOM 3144 C CA . ALA B 1 187 ? 15.766 18.766 10.234 1 97.06 187 ALA B CA 1
ATOM 3145 C C . ALA B 1 187 ? 14.906 17.719 9.531 1 97.06 187 ALA B C 1
ATOM 3147 O O . ALA B 1 187 ? 13.711 17.938 9.312 1 97.06 187 ALA B O 1
ATOM 3148 N N . HIS B 1 188 ? 15.578 16.641 9.094 1 98.19 188 HIS B N 1
ATOM 3149 C CA . HIS B 1 188 ? 14.852 15.508 8.539 1 98.19 188 HIS B CA 1
ATOM 3150 C C . HIS B 1 188 ? 15.367 14.188 9.109 1 98.19 188 HIS B C 1
ATOM 3152 O O . HIS B 1 188 ? 16.438 14.148 9.719 1 98.19 188 HIS B O 1
ATOM 3158 N N . TYR B 1 189 ? 14.555 13.211 9.07 1 98.44 189 TYR B N 1
ATOM 3159 C CA . TYR B 1 189 ? 14.883 11.844 9.453 1 98.44 189 TYR B CA 1
ATOM 3160 C C . TYR B 1 189 ? 14.609 10.883 8.305 1 98.44 189 TYR B C 1
ATOM 3162 O O . TYR B 1 189 ? 13.547 10.938 7.676 1 98.44 189 TYR B O 1
ATOM 3170 N N . GLU B 1 190 ? 15.602 10.016 7.98 1 98.25 190 GLU B N 1
ATOM 3171 C CA . GLU B 1 190 ? 15.484 9.094 6.855 1 98.25 190 GLU B CA 1
ATOM 3172 C C . GLU B 1 190 ? 15.43 7.645 7.332 1 98.25 190 GLU B C 1
ATOM 3174 O O . GLU B 1 190 ? 16.219 7.238 8.195 1 98.25 190 GLU B O 1
ATOM 3179 N N . PHE B 1 191 ? 14.438 6.918 6.844 1 98.31 191 PHE B N 1
ATOM 3180 C CA . PHE B 1 191 ? 14.281 5.484 7.055 1 98.31 191 PHE B CA 1
ATOM 3181 C C . PHE B 1 191 ? 14.758 4.703 5.84 1 98.31 191 PHE B C 1
ATOM 3183 O O . PHE B 1 191 ? 14.484 5.09 4.699 1 98.31 191 PHE B O 1
ATOM 3190 N N . ASP B 1 192 ? 15.547 3.691 6.074 1 97.62 192 ASP B N 1
ATOM 3191 C CA . ASP B 1 192 ? 15.859 2.756 4.996 1 97.62 192 ASP B CA 1
ATOM 3192 C C . ASP B 1 192 ? 14.914 1.555 5.027 1 97.62 192 ASP B C 1
ATOM 3194 O O . ASP B 1 192 ? 15.219 0.535 5.645 1 97.62 192 ASP B O 1
ATOM 3198 N N . LEU B 1 193 ? 13.844 1.566 4.211 1 98.25 193 LEU B N 1
ATOM 3199 C CA . LEU B 1 193 ? 12.789 0.561 4.266 1 98.25 193 LEU B CA 1
ATOM 3200 C C . LEU B 1 193 ? 13.281 -0.776 3.725 1 98.25 193 LEU B C 1
ATOM 3202 O O . LEU B 1 193 ? 12.656 -1.815 3.965 1 98.25 193 LEU B O 1
ATOM 3206 N N . THR B 1 194 ? 14.383 -0.795 2.988 1 97.12 194 THR B N 1
ATOM 3207 C CA . THR B 1 194 ? 14.93 -2.047 2.48 1 97.12 194 THR B CA 1
ATOM 3208 C C . THR B 1 194 ? 15.312 -2.975 3.629 1 97.12 194 THR B C 1
ATOM 3210 O O . THR B 1 194 ? 15.375 -4.191 3.457 1 97.12 194 THR B O 1
ATOM 3213 N N . GLU B 1 195 ? 15.602 -2.398 4.773 1 97.38 195 GLU B N 1
ATOM 3214 C CA . GLU B 1 195 ? 16 -3.178 5.941 1 97.38 195 GLU B CA 1
ATOM 3215 C C . GLU B 1 195 ? 14.836 -3.992 6.488 1 97.38 195 GLU B C 1
ATOM 3217 O O . GLU B 1 195 ? 15.039 -4.934 7.254 1 97.38 195 GLU B O 1
ATOM 3222 N N . TYR B 1 196 ? 13.625 -3.65 6.066 1 96.88 196 TYR B N 1
ATOM 3223 C CA . TYR B 1 196 ? 12.43 -4.254 6.641 1 96.88 196 TYR B CA 1
ATOM 3224 C C . TYR B 1 196 ? 11.641 -5.016 5.582 1 96.88 196 TYR B C 1
ATOM 3226 O O . TYR B 1 196 ? 10.508 -5.438 5.824 1 96.88 196 TYR B O 1
ATOM 3234 N N . ALA B 1 197 ? 12.156 -5.125 4.418 1 96.06 197 ALA B N 1
ATOM 3235 C CA . ALA B 1 197 ? 11.461 -5.727 3.285 1 96.06 197 ALA B CA 1
ATOM 3236 C C . ALA B 1 197 ? 12.328 -6.781 2.604 1 96.06 197 ALA B C 1
ATOM 3238 O O . ALA B 1 197 ? 13.547 -6.785 2.766 1 96.06 197 ALA B O 1
ATOM 3239 N N . MET B 1 198 ? 11.648 -7.695 1.831 1 93 198 MET B N 1
ATOM 3240 C CA . MET B 1 198 ? 12.383 -8.625 0.978 1 93 198 MET B CA 1
ATOM 3241 C C . MET B 1 198 ? 13.188 -7.879 -0.08 1 93 198 MET B C 1
ATOM 3243 O O . MET B 1 198 ? 12.742 -6.844 -0.582 1 93 198 MET B O 1
ATOM 3247 N N . PRO B 1 199 ? 14.312 -8.461 -0.399 1 95 199 PRO B N 1
ATOM 3248 C CA . PRO B 1 199 ? 15.062 -7.82 -1.485 1 95 199 PRO B CA 1
ATOM 3249 C C . PRO B 1 199 ? 14.234 -7.664 -2.76 1 95 199 PRO B C 1
ATOM 3251 O O . PRO B 1 199 ? 13.438 -8.547 -3.096 1 95 199 PRO B O 1
ATOM 3254 N N . TYR B 1 200 ? 14.383 -6.508 -3.393 1 97.12 200 TYR B N 1
ATOM 3255 C CA . TYR B 1 200 ? 13.773 -6.211 -4.684 1 97.12 200 TYR B CA 1
ATOM 3256 C C . TYR B 1 200 ? 12.258 -6.199 -4.586 1 97.12 200 TYR B C 1
ATOM 3258 O O . TYR B 1 200 ? 11.562 -6.586 -5.531 1 97.12 200 TYR B O 1
ATOM 3266 N N . SER B 1 201 ? 11.734 -5.848 -3.404 1 97.62 201 SER B N 1
ATOM 3267 C CA . SER B 1 201 ? 10.281 -5.84 -3.223 1 97.62 201 SER B CA 1
ATOM 3268 C C . SER B 1 201 ? 9.711 -4.441 -3.422 1 97.62 201 SER B C 1
ATOM 3270 O O . SER B 1 201 ? 8.523 -4.207 -3.174 1 97.62 201 SER B O 1
ATOM 3272 N N . GLY B 1 202 ? 10.5 -3.531 -3.844 1 98.31 202 GLY B N 1
ATOM 3273 C CA . GLY B 1 202 ? 9.984 -2.24 -4.27 1 98.31 202 GLY B CA 1
ATOM 3274 C C . GLY B 1 202 ? 10.109 -1.166 -3.205 1 98.31 202 GLY B C 1
ATOM 3275 O O . GLY B 1 202 ? 9.508 -0.096 -3.322 1 98.31 202 GLY B O 1
ATOM 3276 N N . PHE B 1 203 ? 10.898 -1.42 -2.184 1 98.31 203 PHE B N 1
ATOM 3277 C CA . PHE B 1 203 ? 11 -0.455 -1.097 1 98.31 203 PHE B CA 1
ATOM 3278 C C . PHE B 1 203 ? 12.383 0.188 -1.074 1 98.31 203 PHE B C 1
ATOM 3280 O O . PHE B 1 203 ? 13.344 -0.375 -1.605 1 98.31 203 PHE B O 1
ATOM 3287 N N . GLY B 1 204 ? 12.422 1.393 -0.527 1 98.19 204 GLY B N 1
ATOM 3288 C CA . GLY B 1 204 ? 13.625 2.205 -0.476 1 98.19 204 GLY B CA 1
ATOM 3289 C C . GLY B 1 204 ? 13.586 3.268 0.607 1 98.19 204 GLY B C 1
ATOM 3290 O O . GLY B 1 204 ? 12.898 3.104 1.617 1 98.19 204 GLY B O 1
ATOM 3291 N N . PRO B 1 205 ? 14.336 4.32 0.401 1 98.19 205 PRO B N 1
ATOM 3292 C CA . PRO B 1 205 ? 14.43 5.348 1.438 1 98.19 205 PRO B CA 1
ATOM 3293 C C . PRO B 1 205 ? 13.125 6.133 1.611 1 98.19 205 PRO B C 1
ATOM 3295 O O . PRO B 1 205 ? 12.469 6.469 0.623 1 98.19 205 PRO B O 1
ATOM 3298 N N . PHE B 1 206 ? 12.758 6.379 2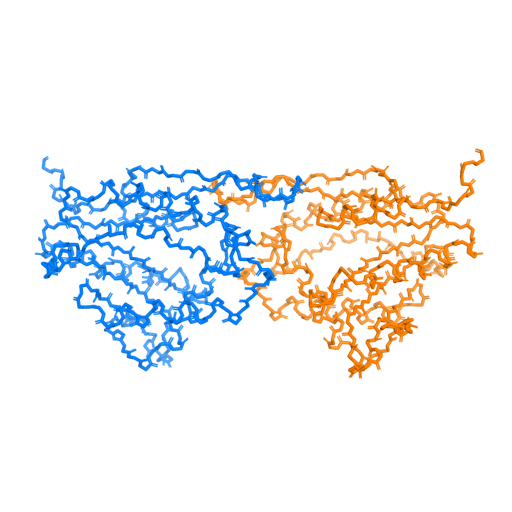.846 1 98.62 206 PHE B N 1
ATOM 3299 C CA . PHE B 1 206 ? 11.617 7.191 3.244 1 98.62 206 PHE B CA 1
ATOM 3300 C C . PHE B 1 206 ? 12.047 8.32 4.168 1 98.62 206 PHE B C 1
ATOM 3302 O O . PHE B 1 206 ? 12.797 8.102 5.121 1 98.62 206 PHE B O 1
ATOM 3309 N N . ARG B 1 207 ? 11.586 9.539 3.879 1 98.44 207 ARG B N 1
ATOM 3310 C CA . ARG B 1 207 ? 12.078 10.68 4.648 1 98.44 207 ARG B CA 1
ATOM 3311 C C . ARG B 1 207 ? 10.922 11.484 5.234 1 98.44 207 ARG B C 1
ATOM 3313 O O . ARG B 1 207 ? 9.93 11.75 4.547 1 98.44 207 ARG B O 1
ATOM 3320 N N . LEU B 1 208 ? 11.016 11.773 6.531 1 98.31 208 LEU B N 1
ATOM 3321 C CA . LEU B 1 208 ? 10.203 12.797 7.168 1 98.31 208 LEU B CA 1
ATOM 3322 C C . LEU B 1 208 ? 10.992 14.094 7.324 1 98.31 208 LEU B C 1
ATOM 3324 O O . LEU B 1 208 ? 12.172 14.07 7.664 1 98.31 208 LEU B O 1
ATOM 3328 N N . THR B 1 209 ? 10.344 1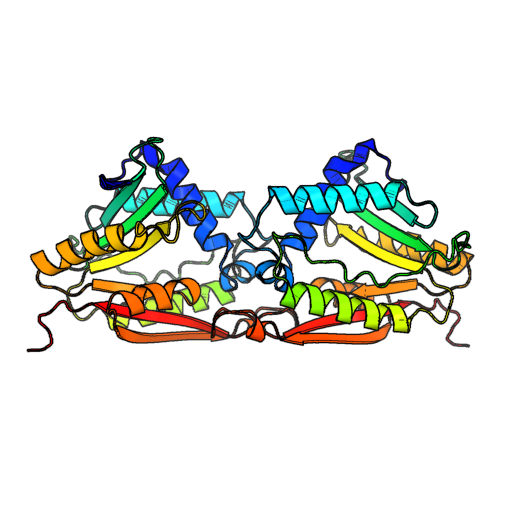5.195 6.996 1 98.25 209 THR B N 1
ATOM 3329 C CA . THR B 1 209 ? 11.016 16.484 7.07 1 98.25 209 THR B CA 1
ATOM 3330 C C . THR B 1 209 ? 10.227 17.453 7.941 1 98.25 209 THR B C 1
ATOM 3332 O O . THR B 1 209 ? 9.023 17.641 7.742 1 98.25 209 THR B O 1
ATOM 3335 N N . ARG B 1 210 ? 10.883 17.969 8.922 1 97.88 210 ARG B N 1
ATOM 3336 C CA . ARG B 1 210 ? 10.281 19.078 9.656 1 97.88 210 ARG B CA 1
ATOM 3337 C C . ARG B 1 210 ? 10.227 20.344 8.797 1 97.88 210 ARG B C 1
ATOM 3339 O O . ARG B 1 210 ? 11.242 20.766 8.25 1 97.88 210 ARG B O 1
ATOM 3346 N N . THR B 1 211 ? 9.055 20.891 8.648 1 97.62 211 THR B N 1
ATOM 3347 C CA . THR B 1 211 ? 8.852 22.156 7.93 1 97.62 211 THR B CA 1
ATOM 3348 C C . THR B 1 211 ? 8.328 23.234 8.867 1 97.62 211 THR B C 1
ATOM 3350 O O . THR B 1 211 ? 7.523 22.953 9.766 1 97.62 211 THR B O 1
ATOM 3353 N N . ILE B 1 212 ? 8.812 24.453 8.641 1 96.81 212 ILE B N 1
ATOM 3354 C CA . ILE B 1 212 ? 8.484 25.547 9.555 1 96.81 212 ILE B CA 1
ATOM 3355 C C . ILE B 1 212 ? 8.039 26.766 8.773 1 96.81 212 ILE B C 1
ATOM 3357 O O . ILE B 1 212 ? 8.68 27.156 7.793 1 96.81 212 ILE B O 1
ATOM 3361 N N . TRP B 1 213 ? 6.98 27.344 9.188 1 96.94 213 TRP B N 1
ATOM 3362 C CA . TRP B 1 213 ? 6.512 28.641 8.719 1 96.94 213 TRP B CA 1
ATOM 3363 C C . TRP B 1 213 ? 6.668 29.703 9.797 1 96.94 213 TRP B C 1
ATOM 3365 O O . TRP B 1 213 ? 6.09 29.594 10.883 1 96.94 213 TRP B O 1
ATOM 3375 N N . SER B 1 214 ? 7.43 30.734 9.586 1 91.69 214 SER B N 1
ATOM 3376 C CA . SER B 1 214 ? 7.77 31.719 10.609 1 91.69 214 SER B CA 1
ATOM 3377 C C . SER B 1 214 ? 7.035 33.031 10.383 1 91.69 214 SER B C 1
ATOM 3379 O O . SER B 1 214 ? 7.215 34 11.141 1 91.69 214 SER B O 1
ATOM 3381 N N . GLY B 1 215 ? 6.051 33.094 9.57 1 81 215 GLY B N 1
ATOM 3382 C CA . GLY B 1 215 ? 5.34 34.344 9.312 1 81 215 GLY B CA 1
ATOM 3383 C C . GLY B 1 215 ? 6.164 35.344 8.523 1 81 215 GLY B C 1
ATOM 3384 O O . GLY B 1 215 ? 7.297 35.062 8.133 1 81 215 GLY B O 1
ATOM 3385 N N . ASP B 1 216 ? 5.621 36.469 7.98 1 62.34 216 ASP B N 1
ATOM 3386 C CA . ASP B 1 216 ? 6.344 37.625 7.418 1 62.34 216 ASP B CA 1
ATOM 3387 C C . ASP B 1 216 ? 7.359 38.156 8.414 1 62.34 216 ASP B C 1
ATOM 3389 O O . ASP B 1 216 ? 8.211 38.969 8.055 1 62.34 216 ASP B O 1
ATOM 3393 N N . HIS B 1 217 ? 7.387 37.875 9.625 1 50.19 217 HIS B N 1
ATOM 3394 C CA . HIS B 1 217 ? 8.188 38.562 10.641 1 50.19 217 HIS B CA 1
ATOM 3395 C C . HIS B 1 217 ? 9.648 38.156 10.562 1 50.19 217 HIS B C 1
ATOM 3397 O O . HIS B 1 217 ? 10.523 38.812 11.109 1 50.19 217 HIS B O 1
ATOM 3403 N N . LEU B 1 218 ? 9.961 36.812 10.453 1 43.22 218 LEU B N 1
ATOM 3404 C CA . LEU B 1 218 ? 11.352 36.531 10.805 1 43.22 218 LEU B CA 1
ATOM 3405 C C . LEU B 1 218 ? 12.305 37.156 9.797 1 43.22 218 LEU B C 1
ATOM 3407 O O . LEU B 1 218 ? 13.516 36.938 9.859 1 43.22 218 LEU B O 1
ATOM 3411 N N . THR B 1 219 ? 11.812 37.625 8.742 1 35.22 219 THR B N 1
ATOM 3412 C CA . THR B 1 219 ? 12.82 38.438 8.07 1 35.22 219 THR B CA 1
ATOM 3413 C C . THR B 1 219 ? 13.141 39.688 8.883 1 35.22 219 THR B C 1
ATOM 3415 O O . THR B 1 219 ? 12.453 40.719 8.758 1 35.22 219 THR B O 1
ATOM 3418 N N . ARG B 1 220 ? 13.062 39.656 10.219 1 30.2 220 ARG B N 1
ATOM 3419 C CA . ARG B 1 220 ? 13.766 40.812 10.719 1 30.2 220 ARG B CA 1
ATOM 3420 C C . ARG B 1 220 ? 15.266 40.688 10.516 1 30.2 220 ARG B C 1
ATOM 3422 O O . ARG B 1 220 ? 15.828 39.594 10.664 1 30.2 220 ARG B O 1
#